Protein 3TTN (pdb70)

Foldseek 3Di:
DFEEEEAPLQFFPCLQVVLCVVPVDHYDYHYDQDLVVVCVLQVVLPNQHFYYKHWLQSLLVCVVVVFFDWDPCVLQPLLVLFDPVVVVVSCLRVPVVGFKFFAFWAWKFKKFFVVVLCVQPNPDDPFACCCQQPCVVCRQLVQAEEEQDLLLLLVLLLSVVHHSQDLDLVSSVVSLVSLLSRLVSHRYYDRQVVLCCLLVRSHGMYTHTQLSQVLSQVSNVVVVPPTHMDTYQHPSGTAIITMIHGTPPHDCNSVVSSSVSSCSDLLSSLSSCVRRLADTRRPSNLVVPCVRSVDCRRVNDPVRVVSHDYHHNHDPSSVVSSVVSSVVRD/DEEEEAPLQFFPCLQVVLCVVPVDHYDYHYDQDLVVVVVPQCDDGFYYKHWLLSLLVCVVVQFFDWDPCVLQPLLVQFAPVVVVVSCLSPPVVGFKFFAFWAWKFKKFWVVVLCVQPNPDDPFACCCQQPCVVCSQLVQAEEEADLLLLLFLLLSVVHHSQDLDLVSSVVSLVRCVSRVVSHPYYDRQPVLCCLLVRSHGMYGHTQLSSVLSQVSNVVVVPPTHMDGYQHPSATAIITMIGGTPPHPCNSVVSSSSSSSSDLLSSLSSCVRRLTDTRGPSVLVVPCVRSVDCRRVNDPVRVVSHDYHHNHDPSSVVSSVVSSVVD

Structure (mmCIF, N/CA/C/O backbone):
data_3TTN
#
_entry.id   3TTN
#
_cell.length_a   44.329
_cell.length_b   44.367
_cell.length_c   81.553
_cell.angle_alpha   91.50
_cell.angle_beta   95.24
_cell.angle_gamma   95.23
#
_symmetry.space_group_name_H-M   'P 1'
#
loop_
_entity.id
_entity.type
_entity.pdbx_description
1 polymer 'Polyamine transport protein'
2 non-polymer SPERMIDINE
3 water water
#
loop_
_atom_site.group_PDB
_atom_site.id
_atom_site.type_symbol
_atom_site.label_atom_id
_atom_site.label_alt_id
_atom_site.label_comp_id
_atom_site.label_asym_id
_atom_site.label_entity_id
_atom_site.label_seq_id
_atom_site.pdbx_PDB_ins_code
_atom_site.Cartn_x
_atom_site.Cartn_y
_atom_site.Cartn_z
_atom_site.occupancy
_atom_site.B_iso_or_equiv
_atom_site.auth_seq_id
_atom_site.auth_comp_id
_atom_site.auth_asym_id
_atom_site.auth_atom_id
_atom_site.pdbx_PDB_model_num
ATOM 1 N N . SER A 1 6 ? 44.914 39.274 44.546 1.00 21.62 28 SER A N 1
ATOM 2 C CA . SER A 1 6 ? 44.138 38.056 44.140 1.00 22.16 28 SER A CA 1
ATOM 3 C C . SER A 1 6 ? 42.626 38.267 44.204 1.00 21.29 28 SER A C 1
ATOM 4 O O . SER A 1 6 ? 42.135 39.128 44.948 1.00 21.55 28 SER A O 1
ATOM 7 N N . LEU A 1 7 ? 41.894 37.460 43.446 1.00 20.31 29 LEU A N 1
ATOM 8 C CA . LEU A 1 7 ? 40.444 37.628 43.318 1.00 19.58 29 LEU A CA 1
ATOM 9 C C . LEU A 1 7 ? 39.757 36.276 43.190 1.00 19.21 29 LEU A C 1
ATOM 10 O O . LEU A 1 7 ? 40.114 35.470 42.318 1.00 19.80 29 LEU A O 1
ATOM 15 N N . HIS A 1 8 ? 38.774 36.020 44.056 1.00 18.93 30 HIS A N 1
ATOM 16 C CA . HIS A 1 8 ? 38.074 34.737 44.058 1.00 18.48 30 HIS A CA 1
ATOM 17 C C . HIS A 1 8 ? 36.695 34.881 43.416 1.00 17.52 30 HIS A C 1
ATOM 18 O O . HIS A 1 8 ? 35.878 35.693 43.853 1.00 16.65 30 HIS A O 1
ATOM 25 N N . ILE A 1 9 ? 36.432 34.086 42.384 1.00 16.37 31 ILE A N 1
ATOM 26 C CA . ILE A 1 9 ? 35.161 34.193 41.654 1.00 15.21 31 ILE A CA 1
ATOM 27 C C . ILE A 1 9 ? 34.440 32.863 41.676 1.00 14.69 31 ILE A C 1
ATOM 28 O O . ILE A 1 9 ? 35.059 31.811 41.531 1.00 14.31 31 ILE A O 1
ATOM 33 N N . TYR A 1 10 ? 33.130 32.913 41.883 1.00 13.52 32 TYR A N 1
ATOM 34 C CA . TYR A 1 10 ? 32.304 31.729 41.804 1.00 13.24 32 TYR A CA 1
ATOM 35 C C . TYR A 1 10 ? 31.284 31.976 40.709 1.00 12.74 32 TYR A C 1
ATOM 36 O O . TYR A 1 10 ? 30.368 32.785 40.884 1.00 12.08 32 TYR A O 1
ATOM 45 N N . ASN A 1 11 ? 31.466 31.303 39.573 1.00 11.99 33 ASN A N 1
ATOM 46 C CA . ASN A 1 11 ? 30.613 31.511 38.399 1.00 11.54 33 ASN A CA 1
ATOM 47 C C . ASN A 1 11 ? 30.000 30.199 37.892 1.00 11.93 33 ASN A C 1
ATOM 48 O O . ASN A 1 11 ? 30.379 29.098 38.324 1.00 11.37 33 ASN A O 1
ATOM 53 N N . TRP A 1 12 ? 29.047 30.310 36.974 1.00 11.74 34 TRP A N 1
ATOM 54 C CA . TRP A 1 12 ? 28.492 29.122 36.339 1.00 12.15 34 TRP A CA 1
ATOM 55 C C . TRP A 1 12 ? 29.550 28.410 35.491 1.00 12.11 34 TRP A C 1
ATOM 56 O O . TRP A 1 12 ? 30.497 29.029 35.007 1.00 10.83 34 TRP A O 1
ATOM 67 N N . THR A 1 13 ? 29.371 27.104 35.311 1.00 12.49 35 THR A N 1
ATOM 68 C CA . THR A 1 13 ? 30.170 26.337 34.365 1.00 12.83 35 THR A CA 1
ATOM 69 C C . THR A 1 13 ? 29.967 26.867 32.941 1.00 13.26 35 THR A C 1
ATOM 70 O O . THR A 1 13 ? 28.870 27.327 32.591 1.00 12.75 35 THR A O 1
ATOM 74 N N . ASP A 1 14 ? 31.013 26.759 32.122 1.00 13.65 36 ASP A N 1
ATOM 75 C CA . ASP A 1 14 ? 30.948 27.091 30.695 1.00 13.77 36 ASP A CA 1
ATOM 76 C C . ASP A 1 14 ? 30.356 28.480 30.456 1.00 13.64 36 ASP A C 1
ATOM 77 O O . ASP A 1 14 ? 29.421 28.630 29.677 1.00 12.81 36 ASP A O 1
ATOM 82 N N . TYR A 1 15 ? 30.902 29.495 31.116 1.00 13.42 37 TYR A N 1
ATOM 83 C CA . TYR A 1 15 ? 30.264 30.803 31.106 1.00 13.39 37 TYR A CA 1
ATOM 84 C C . TYR A 1 15 ? 31.285 31.902 30.997 1.00 13.61 37 TYR A C 1
ATOM 85 O O . TYR A 1 15 ? 31.065 33.008 31.500 1.00 13.00 37 TYR A O 1
ATOM 94 N N . ILE A 1 16 ? 32.402 31.595 30.342 1.00 13.84 38 ILE A N 1
ATOM 95 C CA . ILE A 1 16 ? 33.473 32.558 30.152 1.00 14.02 38 ILE A CA 1
ATOM 96 C C . ILE A 1 16 ? 34.296 32.121 28.959 1.00 15.06 38 ILE A C 1
ATOM 97 O O . ILE A 1 16 ? 34.293 30.942 28.608 1.00 14.63 38 ILE A O 1
ATOM 102 N N . ALA A 1 17 ? 34.970 33.069 28.307 1.00 15.92 39 ALA A N 1
ATOM 103 C CA . ALA A 1 17 ? 35.873 32.738 27.196 1.00 16.66 39 ALA A CA 1
ATOM 104 C C . ALA A 1 17 ? 37.211 32.256 27.736 1.00 17.27 39 ALA A C 1
ATOM 105 O O . ALA A 1 17 ? 37.630 32.694 28.805 1.00 17.25 39 ALA A O 1
ATOM 107 N N . PRO A 1 18 ? 37.892 31.366 26.985 1.00 18.01 40 PRO A N 1
ATOM 108 C CA . PRO A 1 18 ? 39.129 30.691 27.409 1.00 18.40 40 PRO A CA 1
ATOM 109 C C . PRO A 1 18 ? 40.279 31.625 27.776 1.00 18.63 40 PRO A C 1
ATOM 110 O O . PRO A 1 18 ? 41.171 31.227 28.519 1.00 18.91 40 PRO A O 1
ATOM 114 N N . THR A 1 19 ? 40.278 32.838 27.240 1.00 18.50 41 THR A N 1
ATOM 115 C CA . THR A 1 19 ? 41.365 33.779 27.500 1.00 18.33 41 THR A CA 1
ATOM 116 C C . THR A 1 19 ? 40.900 35.039 28.233 1.00 17.56 41 THR A C 1
ATOM 117 O O . THR A 1 19 ? 41.692 35.946 28.475 1.00 17.02 41 THR A O 1
ATOM 121 N N . THR A 1 20 ? 39.614 35.110 28.574 1.00 17.44 42 THR A N 1
ATOM 122 C CA . THR A 1 20 ? 39.104 36.286 29.279 1.00 17.18 42 THR A CA 1
ATOM 123 C C . THR A 1 20 ? 39.897 36.505 30.565 1.00 17.65 42 THR A C 1
ATOM 124 O O . THR A 1 20 ? 40.326 37.630 30.865 1.00 17.80 42 THR A O 1
ATOM 128 N N . LEU A 1 21 ? 40.101 35.433 31.330 1.00 17.26 43 LEU A N 1
ATOM 129 C CA . LEU A 1 21 ? 40.830 35.552 32.592 1.00 18.11 43 LEU A CA 1
ATOM 130 C C . LEU A 1 21 ? 42.302 35.915 32.366 1.00 18.57 43 LEU A C 1
ATOM 131 O O . LEU A 1 21 ? 42.832 36.802 33.028 1.00 18.52 43 LEU A O 1
ATOM 136 N N . LYS A 1 22 ? 42.945 35.246 31.409 1.00 19.43 44 LYS A N 1
ATOM 137 C CA . LYS A 1 22 ? 44.351 35.516 31.092 1.00 19.76 44 LYS A CA 1
ATOM 138 C C . LYS A 1 22 ? 44.540 36.971 30.670 1.00 20.09 44 LYS A C 1
ATOM 139 O O . LYS A 1 22 ? 45.485 37.635 31.106 1.00 20.23 44 LYS A O 1
ATOM 145 N N . ASP A 1 23 ? 43.639 37.463 29.818 1.00 20.75 45 ASP A N 1
ATOM 146 C CA . ASP A 1 23 ? 43.681 38.861 29.353 1.00 21.20 45 ASP A CA 1
ATOM 147 C C . ASP A 1 23 ? 43.486 39.854 30.497 1.00 20.78 45 ASP A C 1
ATOM 148 O O . ASP A 1 23 ? 44.190 40.857 30.576 1.00 21.19 45 ASP A O 1
ATOM 153 N N . PHE A 1 24 ? 42.522 39.595 31.373 1.00 20.46 46 PHE A N 1
ATOM 154 C CA . PHE A 1 24 ? 42.321 40.451 32.537 1.00 20.40 46 PHE A CA 1
ATOM 155 C C . PHE A 1 24 ? 43.563 40.495 33.434 1.00 21.20 46 PHE A C 1
ATOM 156 O O . PHE A 1 24 ? 44.073 41.568 33.757 1.00 20.91 46 PHE A O 1
ATOM 164 N N . THR A 1 25 ? 44.043 39.326 33.838 1.00 22.14 47 THR A N 1
ATOM 165 C CA . THR A 1 25 ? 45.212 39.247 34.720 1.00 23.59 47 THR A CA 1
ATOM 166 C C . THR A 1 25 ? 46.431 39.930 34.119 1.00 24.29 47 THR A C 1
ATOM 167 O O . THR A 1 25 ? 47.165 40.638 34.808 1.00 24.96 47 THR A O 1
ATOM 171 N N . LYS A 1 26 ? 46.649 39.714 32.828 1.00 25.33 48 LYS A N 1
ATOM 172 C CA . LYS A 1 26 ? 47.767 40.344 32.150 1.00 26.17 48 LYS A CA 1
ATOM 173 C C . LYS A 1 26 ? 47.639 41.869 32.147 1.00 26.09 48 LYS A C 1
ATOM 174 O O . LYS A 1 26 ? 48.622 42.584 32.268 1.00 26.08 48 LYS A O 1
ATOM 180 N N . GLU A 1 27 ? 46.420 42.372 32.021 1.00 25.99 49 GLU A N 1
ATOM 181 C CA . GLU A 1 27 ? 46.218 43.815 31.964 1.00 25.95 49 GLU A CA 1
ATOM 182 C C . GLU A 1 27 ? 46.206 44.460 33.352 1.00 25.21 49 GLU A C 1
ATOM 183 O O . GLU A 1 27 ? 46.603 45.613 33.508 1.00 25.20 49 GLU A O 1
ATOM 189 N N . SER A 1 28 ? 45.761 43.710 34.356 1.00 23.89 50 SER A N 1
ATOM 190 C CA . SER A 1 28 ? 45.554 44.263 35.687 1.00 23.11 50 SER A CA 1
ATOM 191 C C . SER A 1 28 ? 46.605 43.826 36.709 1.00 22.62 50 SER A C 1
ATOM 192 O O . SER A 1 28 ? 46.786 44.486 37.727 1.00 22.29 50 SER A O 1
ATOM 195 N N . GLY A 1 29 ? 47.259 42.694 36.456 1.00 22.07 51 GLY A N 1
ATOM 196 C CA . GLY A 1 29 ? 48.157 42.100 37.445 1.00 21.50 51 GLY A CA 1
ATOM 197 C C . GLY A 1 29 ? 47.415 41.473 38.625 1.00 21.29 51 GLY A C 1
ATOM 198 O O . GLY A 1 29 ? 48.011 41.167 39.664 1.00 21.08 51 GLY A O 1
ATOM 199 N N . ILE A 1 30 ? 46.109 41.275 38.467 1.00 20.38 52 ILE A N 1
ATOM 200 C CA . ILE A 1 30 ? 45.313 40.625 39.496 1.00 19.88 52 ILE A CA 1
ATOM 201 C C . ILE A 1 30 ? 45.111 39.154 39.144 1.00 19.66 52 ILE A C 1
ATOM 202 O O . ILE A 1 30 ? 44.594 38.824 38.078 1.00 19.48 52 ILE A O 1
ATOM 207 N N . ASP A 1 31 ? 45.543 38.268 40.028 1.00 19.13 53 ASP A N 1
ATOM 208 C CA . ASP A 1 31 ? 45.361 36.848 39.785 1.00 19.47 53 ASP A CA 1
ATOM 209 C C . ASP A 1 31 ? 43.959 36.405 40.180 1.00 19.04 53 ASP A C 1
ATOM 210 O O . ASP A 1 31 ? 43.322 37.018 41.034 1.00 18.90 53 ASP A O 1
ATOM 215 N N . VAL A 1 32 ? 43.468 35.360 39.528 1.00 19.19 54 VAL A N 1
ATOM 216 C CA . VAL A 1 32 ? 42.114 34.910 39.761 1.00 19.20 54 VAL A CA 1
ATOM 217 C C . VAL A 1 32 ? 42.065 33.455 40.196 1.00 19.16 54 VAL A C 1
ATOM 218 O O . VAL A 1 32 ? 42.729 32.586 39.619 1.00 19.79 54 VAL A O 1
ATOM 222 N N . SER A 1 33 ? 41.291 33.208 41.242 1.00 18.96 55 SER A N 1
ATOM 223 C CA . SER A 1 33 ? 40.897 31.870 41.619 1.00 18.42 55 SER A CA 1
ATOM 224 C C . SER A 1 33 ? 39.470 31.753 41.097 1.00 17.79 55 SER A C 1
ATOM 225 O O . SER A 1 33 ? 38.590 32.495 41.517 1.00 18.06 55 SER A O 1
ATOM 228 N N . TYR A 1 34 ? 39.252 30.845 40.157 1.00 16.63 56 TYR A N 1
ATOM 229 C CA . TYR A 1 34 ? 37.982 30.763 39.462 1.00 16.27 56 TYR A CA 1
ATOM 230 C C . TYR A 1 34 ? 37.379 29.403 39.737 1.00 16.01 56 TYR A C 1
ATOM 231 O O . TYR A 1 34 ? 37.919 28.388 39.308 1.00 15.98 56 TYR A O 1
ATOM 240 N N . ASP A 1 35 ? 36.280 29.380 40.484 1.00 16.03 57 ASP A N 1
ATOM 241 C CA . ASP A 1 35 ? 35.554 28.143 40.741 1.00 15.90 57 ASP A CA 1
ATOM 242 C C . ASP A 1 35 ? 34.192 28.207 40.053 1.00 15.28 57 ASP A C 1
ATOM 243 O O . ASP A 1 35 ? 33.633 29.292 39.873 1.00 15.44 57 ASP A O 1
ATOM 248 N N . VAL A 1 36 ? 33.648 27.054 39.687 1.00 14.10 58 VAL A N 1
ATOM 249 C CA . VAL A 1 36 ? 32.368 27.027 38.988 1.00 13.98 58 VAL A CA 1
ATOM 250 C C . VAL A 1 36 ? 31.318 26.182 39.712 1.00 13.77 58 VAL A C 1
ATOM 251 O O . VAL A 1 36 ? 31.668 25.292 40.498 1.00 13.35 58 VAL A O 1
ATOM 255 N N . PHE A 1 37 ? 30.043 26.500 39.458 1.00 13.29 59 PHE A N 1
ATOM 256 C CA . PHE A 1 37 ? 28.881 25.735 39.937 1.00 13.10 59 PHE A CA 1
ATOM 257 C C . PHE A 1 37 ? 27.924 25.595 38.748 1.00 13.25 59 PHE A C 1
ATOM 258 O O . PHE A 1 37 ? 28.043 26.338 37.777 1.00 13.33 59 PHE A O 1
ATOM 266 N N . ASP A 1 38 ? 26.967 24.676 38.803 1.00 13.31 60 ASP A N 1
ATOM 267 C CA . ASP A 1 38 ? 26.073 24.498 37.649 1.00 14.27 60 ASP A CA 1
ATOM 268 C C . ASP A 1 38 ? 24.601 24.750 37.967 1.00 13.80 60 ASP A C 1
ATOM 269 O O . ASP A 1 38 ? 23.740 24.583 37.107 1.00 13.86 60 ASP A O 1
ATOM 274 N N . SER A 1 39 ? 24.314 25.152 39.198 1.00 13.20 61 SER A N 1
ATOM 275 C CA . SER A 1 39 ? 22.946 25.508 39.555 1.00 13.03 61 SER A CA 1
ATOM 276 C C . SER A 1 39 ? 22.895 26.623 40.586 1.00 12.48 61 SER A C 1
ATOM 277 O O . SER A 1 39 ? 23.755 26.721 41.473 1.00 12.51 61 SER A O 1
ATOM 280 N N . ASN A 1 40 ? 21.875 27.460 40.477 1.00 12.54 62 ASN A N 1
ATOM 281 C CA . ASN A 1 40 ? 21.602 28.479 41.500 1.00 12.68 62 ASN A CA 1
ATOM 282 C C . ASN A 1 40 ? 21.531 27.893 42.919 1.00 13.01 62 ASN A C 1
ATOM 283 O O . ASN A 1 40 ? 21.952 28.521 43.887 1.00 12.70 62 ASN A O 1
ATOM 288 N N . GLU A 1 41 ? 20.974 26.694 43.039 1.00 14.37 63 GLU A N 1
ATOM 289 C CA . GLU A 1 41 ? 20.821 26.048 44.347 1.00 14.74 63 GLU A CA 1
ATOM 290 C C . GLU A 1 41 ? 22.169 25.810 45.001 1.00 15.18 63 GLU A C 1
ATOM 291 O O . GLU A 1 41 ? 22.309 25.913 46.214 1.00 15.97 63 GLU A O 1
ATOM 297 N N . THR A 1 42 ? 23.164 25.488 44.190 1.00 16.10 64 THR A N 1
ATOM 298 C CA . THR A 1 42 ? 24.529 25.281 44.674 1.00 16.54 64 THR A CA 1
ATOM 299 C C . THR A 1 42 ? 25.158 26.568 45.210 1.00 16.72 64 THR A C 1
ATOM 300 O O . THR A 1 42 ? 25.763 26.583 46.291 1.00 16.19 64 THR A O 1
ATOM 304 N N . LEU A 1 43 ? 25.037 27.653 44.447 1.00 16.49 65 LEU A N 1
ATOM 305 C CA . LEU A 1 43 ? 25.496 28.954 44.915 1.00 16.52 65 LEU A CA 1
ATOM 306 C C . LEU A 1 43 ? 24.773 29.365 46.192 1.00 17.32 65 LEU A C 1
ATOM 307 O O . LEU A 1 43 ? 25.410 29.774 47.168 1.00 17.04 65 LEU A O 1
ATOM 312 N N . GLU A 1 44 ? 23.444 29.254 46.183 1.00 18.17 66 GLU A N 1
ATOM 313 C CA . GLU A 1 44 ? 22.632 29.636 47.340 1.00 19.79 66 GLU A CA 1
ATOM 314 C C . GLU A 1 44 ? 23.097 28.865 48.583 1.00 20.24 66 GLU A C 1
ATOM 315 O O . GLU A 1 44 ? 23.161 29.422 49.679 1.00 19.60 66 GLU A O 1
ATOM 321 N N . GLY A 1 45 ? 23.425 27.589 48.388 1.00 21.24 67 GLY A N 1
ATOM 322 C CA . GLY A 1 45 ? 23.992 26.753 49.441 1.00 22.42 67 GLY A CA 1
ATOM 323 C C . GLY A 1 45 ? 25.251 27.369 50.012 1.00 23.53 67 GLY A C 1
ATOM 324 O O . GLY A 1 45 ? 25.435 27.415 51.229 1.00 23.67 67 GLY A O 1
ATOM 325 N N . LYS A 1 46 ? 26.117 27.873 49.141 1.00 24.64 68 LYS A N 1
ATOM 326 C CA . LYS A 1 46 ? 27.381 28.433 49.607 1.00 25.93 68 LYS A CA 1
ATOM 327 C C . LYS A 1 46 ? 27.234 29.812 50.249 1.00 26.36 68 LYS A C 1
ATOM 328 O O . LYS A 1 46 ? 28.089 30.212 51.022 1.00 26.16 68 LYS A O 1
ATOM 334 N N . LEU A 1 47 ? 26.156 30.528 49.936 1.00 27.20 69 LEU A N 1
ATOM 335 C CA . LEU A 1 47 ? 25.932 31.872 50.475 1.00 28.32 69 LEU A CA 1
ATOM 336 C C . LEU A 1 47 ? 25.180 31.861 51.793 1.00 29.37 69 LEU A C 1
ATOM 337 O O . LEU A 1 47 ? 25.375 32.734 52.628 1.00 29.47 69 LEU A O 1
ATOM 342 N N . VAL A 1 48 ? 24.298 30.884 51.961 1.00 30.85 70 VAL A N 1
ATOM 343 C CA . VAL A 1 48 ? 23.467 30.801 53.153 1.00 32.42 70 VAL A CA 1
ATOM 344 C C . VAL A 1 48 ? 24.305 30.916 54.428 1.00 33.35 70 VAL A C 1
ATOM 345 O O . VAL A 1 48 ? 23.852 31.488 55.420 1.00 33.60 70 VAL A O 1
ATOM 349 N N . SER A 1 49 ? 25.523 30.378 54.398 1.00 34.73 71 SER A N 1
ATOM 350 C CA . SER A 1 49 ? 26.435 30.447 55.550 1.00 35.91 71 SER A CA 1
ATOM 351 C C . SER A 1 49 ? 26.865 31.877 55.870 1.00 36.37 71 SER A C 1
ATOM 352 O O . SER A 1 49 ? 27.076 32.234 57.034 1.00 36.83 71 SER A O 1
ATOM 355 N N . GLY A 1 50 ? 27.015 32.688 54.830 1.00 36.76 72 GLY A N 1
ATOM 356 C CA . GLY A 1 50 ? 27.478 34.065 54.988 1.00 36.88 72 GLY A CA 1
ATOM 357 C C . GLY A 1 50 ? 28.991 34.170 55.089 1.00 36.99 72 GLY A C 1
ATOM 358 O O . GLY A 1 50 ? 29.524 35.228 55.437 1.00 37.08 72 GLY A O 1
ATOM 359 N N . HIS A 1 51 ? 29.683 33.070 54.794 1.00 36.74 73 HIS A N 1
ATOM 360 C CA . HIS A 1 51 ? 31.146 33.041 54.836 1.00 36.97 73 HIS A CA 1
ATOM 361 C C . HIS A 1 51 ? 31.732 32.419 53.569 1.00 36.01 73 HIS A C 1
ATOM 362 O O . HIS A 1 51 ? 32.913 32.068 53.518 1.00 36.21 73 HIS A O 1
ATOM 369 N N . SER A 1 52 ? 30.901 32.281 52.545 1.00 34.52 74 SER A N 1
ATOM 370 C CA . SER A 1 52 ? 31.387 31.793 51.263 1.00 33.33 74 SER A CA 1
ATOM 371 C C . SER A 1 52 ? 32.417 32.774 50.752 1.00 31.92 74 SER A C 1
ATOM 372 O O . SER A 1 52 ? 32.092 33.637 49.914 1.00 32.72 74 SER A O 1
ATOM 375 N N . GLY A 1 53 ? 33.640 32.644 51.253 1.00 29.60 75 GLY A N 1
ATOM 376 C CA . GLY A 1 53 ? 34.749 33.535 50.900 1.00 26.75 75 GLY A CA 1
ATOM 377 C C . GLY A 1 53 ? 34.989 33.806 49.422 1.00 24.83 75 GLY A C 1
ATOM 378 O O . GLY A 1 53 ? 36.090 33.587 48.920 1.00 24.65 75 GLY A O 1
ATOM 379 N N . TYR A 1 54 ? 33.971 34.287 48.713 1.00 22.21 76 TYR A N 1
ATOM 380 C CA . TYR A 1 54 ? 34.185 34.756 47.346 1.00 20.10 76 TYR A CA 1
ATOM 381 C C . TYR A 1 54 ? 34.058 36.269 47.258 1.00 18.84 76 TYR A C 1
ATOM 382 O O . TYR A 1 54 ? 33.369 36.879 48.064 1.00 17.98 76 TYR A O 1
ATOM 391 N N . ASP A 1 55 ? 34.720 36.856 46.260 1.00 17.40 77 ASP A N 1
ATOM 392 C CA . ASP A 1 55 ? 34.651 38.289 45.984 1.00 15.81 77 ASP A CA 1
ATOM 393 C C . ASP A 1 55 ? 33.613 38.606 44.918 1.00 15.20 77 ASP A C 1
ATOM 394 O O . ASP A 1 55 ? 33.104 39.724 44.839 1.00 14.82 77 ASP A O 1
ATOM 399 N N . ILE A 1 56 ? 33.356 37.627 44.059 1.00 14.12 78 ILE A N 1
ATOM 400 C CA . ILE A 1 56 ? 32.344 37.768 43.031 1.00 12.85 78 ILE A CA 1
ATOM 401 C C . ILE A 1 56 ? 31.561 36.484 42.918 1.00 12.06 78 ILE A C 1
ATOM 402 O O . ILE A 1 56 ? 32.135 35.398 42.845 1.00 12.25 78 ILE A O 1
ATOM 407 N N . VAL A 1 57 ? 30.242 36.603 42.906 1.00 11.30 79 VAL A N 1
ATOM 408 C CA . VAL A 1 57 ? 29.378 35.459 42.634 1.00 10.56 79 VAL A CA 1
ATOM 409 C C . VAL A 1 57 ? 28.346 35.927 41.617 1.00 10.28 79 VAL A C 1
ATOM 410 O O . VAL A 1 57 ? 28.118 37.138 41.464 1.00 8.92 79 VAL A O 1
ATOM 414 N N . VAL A 1 58 ? 27.726 34.966 40.939 1.00 9.92 80 VAL A N 1
ATOM 415 C CA . VAL A 1 58 ? 26.930 35.263 39.753 1.00 10.41 80 VAL A CA 1
ATOM 416 C C . VAL A 1 58 ? 25.560 34.572 39.728 1.00 10.51 80 VAL A C 1
ATOM 417 O O . VAL A 1 58 ? 25.287 33.736 38.864 1.00 10.69 80 VAL A O 1
ATOM 421 N N . PRO A 1 59 ? 24.668 34.970 40.639 1.00 11.27 81 PRO A N 1
ATOM 422 C CA . PRO A 1 59 ? 23.325 34.384 40.728 1.00 11.26 81 PRO A CA 1
ATOM 423 C C . PRO A 1 59 ? 22.399 34.888 39.613 1.00 11.60 81 PRO A C 1
ATOM 424 O O . PRO A 1 59 ? 22.672 35.924 38.986 1.00 11.48 81 PRO A O 1
ATOM 428 N N . SER A 1 60 ? 21.316 34.159 39.360 1.00 11.44 82 SER A N 1
ATOM 429 C CA . SER A 1 60 ? 20.307 34.615 38.414 1.00 11.03 82 SER A CA 1
ATOM 430 C C . SER A 1 60 ? 19.410 35.659 39.085 1.00 10.70 82 SER A C 1
ATOM 431 O O . SER A 1 60 ? 19.365 35.768 40.311 1.00 9.06 82 SER A O 1
ATOM 434 N N . ASN A 1 61 ? 18.670 36.396 38.267 1.00 10.55 83 ASN A N 1
ATOM 435 C CA . ASN A 1 61 ? 17.824 37.487 38.755 1.00 10.49 83 ASN A CA 1
ATOM 436 C C . ASN A 1 61 ? 16.924 37.138 39.952 1.00 10.72 83 ASN A C 1
ATOM 437 O O . ASN A 1 61 ? 16.866 37.892 40.922 1.00 10.89 83 ASN A O 1
ATOM 442 N N . ASN A 1 62 ? 16.241 36.001 39.898 1.00 10.25 84 ASN A N 1
ATOM 443 C CA . ASN A 1 62 ? 15.310 35.643 40.958 1.00 10.90 84 ASN A CA 1
ATOM 444 C C . ASN A 1 62 ? 16.027 35.289 42.266 1.00 11.31 84 ASN A C 1
ATOM 445 O O . ASN A 1 62 ? 15.586 35.691 43.330 1.00 10.73 84 ASN A O 1
ATOM 450 N N . PHE A 1 63 ? 17.133 34.551 42.173 1.00 12.00 85 PHE A N 1
ATOM 451 C CA . PHE A 1 63 ? 17.913 34.195 43.359 1.00 11.62 85 PHE A CA 1
ATOM 452 C C . PHE A 1 63 ? 18.586 35.412 43.941 1.00 12.13 85 PHE A C 1
ATOM 453 O O . PHE A 1 63 ? 18.619 35.593 45.160 1.00 11.89 85 PHE A O 1
ATOM 461 N N . LEU A 1 64 ? 19.103 36.264 43.065 1.00 12.23 86 LEU A N 1
ATOM 462 C CA . LEU A 1 64 ? 19.705 37.530 43.491 1.00 12.29 86 LEU A CA 1
ATOM 463 C C . LEU A 1 64 ? 18.749 38.324 44.404 1.00 12.22 86 LEU A C 1
ATOM 464 O O . LEU A 1 64 ? 19.153 38.831 45.466 1.00 11.96 86 LEU A O 1
ATOM 469 N N . GLY A 1 65 ? 17.490 38.436 43.983 1.00 12.44 87 GLY A N 1
ATOM 470 C CA . GLY A 1 65 ? 16.453 39.101 44.793 1.00 12.22 87 GLY A CA 1
ATOM 471 C C . GLY A 1 65 ? 16.351 38.581 46.220 1.00 12.43 87 GLY A C 1
ATOM 472 O O . GLY A 1 65 ? 16.266 39.375 47.165 1.00 11.45 87 GLY A O 1
ATOM 473 N N . LYS A 1 66 ? 16.343 37.253 46.383 1.00 12.48 88 LYS A N 1
ATOM 474 C CA . LYS A 1 66 ? 16.247 36.628 47.717 1.00 13.30 88 LYS A CA 1
ATOM 475 C C . LYS A 1 66 ? 17.516 36.890 48.520 1.00 13.29 88 LYS A C 1
ATOM 476 O O . LYS A 1 66 ? 17.474 37.103 49.740 1.00 13.95 88 LYS A O 1
ATOM 482 N N . GLN A 1 67 ? 18.654 36.831 47.840 1.00 13.00 89 GLN A N 1
ATOM 483 C CA . GLN A 1 67 ? 19.944 37.047 48.488 1.00 13.05 89 GLN A CA 1
ATOM 484 C C . GLN A 1 67 ? 20.127 38.508 48.918 1.00 13.23 89 GLN A C 1
ATOM 485 O O . GLN A 1 67 ? 20.757 38.805 49.933 1.00 13.40 89 GLN A O 1
ATOM 491 N N . ILE A 1 68 ? 19.572 39.425 48.145 1.00 13.79 90 ILE A N 1
ATOM 492 C CA . ILE A 1 68 ? 19.598 40.823 48.548 1.00 14.25 90 ILE A CA 1
ATOM 493 C C . ILE A 1 68 ? 18.752 41.005 49.818 1.00 14.85 90 ILE A C 1
ATOM 494 O O . ILE A 1 68 ? 19.155 41.718 50.738 1.00 15.47 90 ILE A O 1
ATOM 499 N N . GLN A 1 69 ? 17.594 40.349 49.867 1.00 15.17 91 GLN A N 1
ATOM 500 C CA . GLN A 1 69 ? 16.706 40.441 51.028 1.00 15.95 91 GLN A CA 1
ATOM 501 C C . GLN A 1 69 ? 17.392 39.870 52.265 1.00 16.00 91 GLN A C 1
ATOM 502 O O . GLN A 1 69 ? 17.127 40.304 53.391 1.00 15.58 91 GLN A O 1
ATOM 508 N N . ALA A 1 70 ? 18.281 38.903 52.033 1.00 16.70 92 ALA A N 1
ATOM 509 C CA . ALA A 1 70 ? 19.022 38.224 53.095 1.00 16.98 92 ALA A CA 1
AT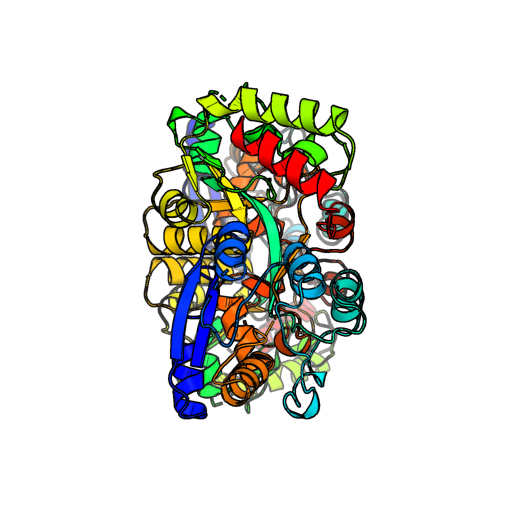OM 510 C C . ALA A 1 70 ? 20.278 38.972 53.514 1.00 16.76 92 ALA A C 1
ATOM 511 O O . ALA A 1 70 ? 20.985 38.529 54.420 1.00 17.12 92 ALA A O 1
ATOM 513 N N . GLY A 1 71 ? 20.556 40.095 52.851 1.00 16.87 93 GLY A N 1
ATOM 514 C CA . GLY A 1 71 ? 21.780 40.876 53.068 1.00 16.65 93 GLY A CA 1
ATOM 515 C C . GLY A 1 71 ? 23.092 40.210 52.663 1.00 16.83 93 GLY A C 1
ATOM 516 O O . GLY A 1 71 ? 24.124 40.451 53.283 1.00 16.56 93 GLY A O 1
ATOM 517 N N . ALA A 1 72 ? 23.065 39.393 51.608 1.00 16.27 94 ALA A N 1
ATOM 518 C CA . ALA A 1 72 ? 24.259 38.637 51.183 1.00 15.64 94 ALA A CA 1
ATOM 519 C C . ALA A 1 72 ? 25.372 39.493 50.599 1.00 15.36 94 ALA A C 1
ATOM 520 O O . ALA A 1 72 ? 26.533 39.083 50.572 1.00 15.01 94 ALA A O 1
ATOM 522 N N . PHE A 1 73 ? 25.028 40.682 50.121 1.00 14.99 95 PHE A N 1
ATOM 523 C CA . PHE A 1 73 ? 25.966 41.440 49.328 1.00 15.42 95 PHE A CA 1
ATOM 524 C C . PHE A 1 73 ? 26.182 42.848 49.858 1.00 15.52 95 PHE A C 1
ATOM 525 O O . PHE A 1 73 ? 25.306 43.419 50.501 1.00 16.03 95 PHE A O 1
ATOM 533 N N . GLN A 1 74 ? 27.341 43.410 49.560 1.00 15.90 96 GLN A N 1
ATOM 534 C CA . GLN A 1 74 ? 27.606 44.813 49.852 1.00 16.70 96 GLN A CA 1
ATOM 535 C C . GLN A 1 74 ? 27.178 45.709 48.683 1.00 16.70 96 GLN A C 1
ATOM 536 O O . GLN A 1 74 ? 27.237 45.306 47.519 1.00 16.33 96 GLN A O 1
ATOM 542 N N . LYS A 1 75 ? 26.704 46.910 48.998 1.00 17.22 97 LYS A N 1
ATOM 543 C CA . LYS A 1 75 ? 26.261 47.852 47.967 1.00 17.69 97 LYS A CA 1
ATOM 544 C C . LYS A 1 75 ? 27.408 48.227 47.041 1.00 17.47 97 LYS A C 1
ATOM 545 O O . LYS A 1 75 ? 28.554 48.354 47.483 1.00 17.14 97 LYS A O 1
ATOM 551 N N . LEU A 1 76 ? 27.102 48.403 45.758 1.00 17.10 98 LEU A N 1
ATOM 552 C CA . LEU A 1 76 ? 28.110 48.749 44.766 1.00 17.38 98 LEU A CA 1
ATOM 553 C C . LEU A 1 76 ? 28.583 50.201 44.896 1.00 18.34 98 LEU A C 1
ATOM 554 O O . LEU A 1 76 ? 27.768 51.123 44.985 1.00 17.58 98 LEU A O 1
ATOM 559 N N . ASP A 1 77 ? 29.900 50.401 44.922 1.00 19.11 99 ASP A N 1
ATOM 560 C CA . ASP A 1 77 ? 30.466 51.751 44.816 1.00 20.00 99 ASP A CA 1
ATOM 561 C C . ASP A 1 77 ? 30.644 52.049 43.335 1.00 19.85 99 ASP A C 1
ATOM 562 O O . ASP A 1 77 ? 31.673 51.712 42.759 1.00 20.12 99 ASP A O 1
ATOM 567 N N . LYS A 1 78 ? 29.640 52.653 42.707 1.00 19.86 100 LYS A N 1
ATOM 568 C CA . LYS A 1 78 ? 29.666 52.808 41.255 1.00 20.65 100 LYS A CA 1
ATOM 569 C C . LYS A 1 78 ? 30.793 53.726 40.756 1.00 20.84 100 LYS A C 1
ATOM 570 O O . LYS A 1 78 ? 31.116 53.739 39.569 1.00 21.26 100 LYS A O 1
ATOM 576 N N . SER A 1 79 ? 31.408 54.490 41.655 1.00 21.10 101 SER A N 1
ATOM 577 C CA . SER A 1 79 ? 32.540 55.331 41.255 1.00 21.19 101 SER A CA 1
ATOM 578 C C . SER A 1 79 ? 33.709 54.434 40.826 1.00 20.98 101 SER A C 1
ATOM 579 O O . SER A 1 79 ? 34.569 54.835 40.043 1.00 20.94 101 SER A O 1
ATOM 582 N N . LYS A 1 80 ? 33.716 53.204 41.325 1.00 20.38 102 LYS A N 1
ATOM 583 C CA . LYS A 1 80 ? 34.730 52.233 40.953 1.00 20.21 102 LYS A CA 1
ATOM 584 C C . LYS A 1 80 ? 34.290 51.373 39.759 1.00 20.01 102 LYS A C 1
ATOM 585 O O . LYS A 1 80 ? 34.923 50.367 39.440 1.00 19.63 102 LYS A O 1
ATOM 591 N N . LEU A 1 81 ? 33.207 51.789 39.107 1.00 19.18 103 LEU A N 1
ATOM 592 C CA . LEU A 1 81 ? 32.770 51.194 37.849 1.00 18.71 103 LEU A CA 1
ATOM 593 C C . LEU A 1 81 ? 32.518 52.281 36.791 1.00 18.57 103 LEU A C 1
ATOM 594 O O . LEU A 1 81 ? 31.371 52.549 36.426 1.00 18.63 103 LEU A O 1
ATOM 599 N N . PRO A 1 82 ? 33.596 52.916 36.300 1.00 18.57 104 PRO A N 1
ATOM 600 C CA . PRO A 1 82 ? 33.485 53.928 35.247 1.00 18.80 104 PRO A CA 1
ATOM 601 C C . PRO A 1 82 ? 32.673 53.416 34.049 1.00 18.36 104 PRO A C 1
ATOM 602 O O . PRO A 1 82 ? 31.977 54.190 33.397 1.00 18.37 104 PRO A O 1
ATOM 606 N N . ASN A 1 83 ? 32.771 52.122 33.762 1.00 17.79 105 ASN A N 1
ATOM 607 C CA . ASN A 1 83 ? 32.096 51.551 32.584 1.00 17.69 105 ASN A CA 1
ATOM 608 C C . ASN A 1 83 ? 30.585 51.290 32.769 1.00 17.28 105 ASN A C 1
ATOM 609 O O . ASN A 1 83 ? 29.904 50.842 31.849 1.00 17.37 105 ASN A O 1
ATOM 614 N N . TRP A 1 84 ? 30.059 51.575 33.949 1.00 17.26 106 TRP A N 1
ATOM 615 C CA . TRP A 1 84 ? 28.631 51.360 34.219 1.00 17.01 106 TRP A CA 1
ATOM 616 C C . TRP A 1 84 ? 27.756 51.993 33.135 1.00 17.25 106 TRP A C 1
ATOM 617 O O . TRP A 1 84 ? 26.706 51.460 32.753 1.00 16.86 106 TRP A O 1
ATOM 628 N N . LYS A 1 85 ? 28.206 53.123 32.609 1.00 17.27 107 LYS A N 1
ATOM 629 C CA . LYS A 1 85 ? 27.427 53.806 31.589 1.00 17.34 107 LYS A CA 1
ATOM 630 C C . LYS A 1 85 ? 27.390 53.030 30.250 1.00 16.12 107 LYS A C 1
ATOM 631 O O . LYS A 1 85 ? 26.726 53.443 29.305 1.00 16.28 107 LYS A O 1
ATOM 637 N N . ASN A 1 86 ? 28.077 51.891 30.175 1.00 15.18 108 ASN A N 1
ATOM 638 C CA . ASN A 1 86 ? 28.024 51.067 28.965 1.00 13.98 108 ASN A CA 1
ATOM 639 C C . ASN A 1 86 ? 26.781 50.163 28.937 1.00 13.42 108 ASN A C 1
ATOM 640 O O . ASN A 1 86 ? 26.456 49.573 27.902 1.00 12.69 108 ASN A O 1
ATOM 645 N N . LEU A 1 87 ? 26.105 50.052 30.075 1.00 12.43 109 LEU A N 1
ATOM 646 C CA . LEU A 1 87 ? 24.982 49.119 30.230 1.00 12.50 109 LEU A CA 1
ATOM 647 C C . LEU A 1 87 ? 23.705 49.619 29.554 1.00 12.75 109 LEU A C 1
ATOM 648 O O . LEU A 1 87 ? 23.443 50.821 29.490 1.00 12.02 109 LEU A O 1
ATOM 653 N N . ASP A 1 88 ? 22.920 48.685 29.033 1.00 12.51 110 ASP A N 1
ATOM 654 C CA . ASP A 1 88 ? 21.613 49.026 28.482 1.00 13.29 110 ASP A CA 1
ATOM 655 C C . ASP A 1 88 ? 20.664 49.497 29.589 1.00 12.49 110 ASP A C 1
ATOM 656 O O . ASP A 1 88 ? 20.325 48.717 30.466 1.00 12.34 110 ASP A O 1
ATOM 661 N N . PRO A 1 89 ? 20.194 50.760 29.538 1.00 12.26 111 PRO A N 1
ATOM 662 C CA . PRO A 1 89 ? 19.295 51.253 30.603 1.00 11.73 111 PRO A CA 1
ATOM 663 C C . PRO A 1 89 ? 17.962 50.510 30.676 1.00 11.77 111 PRO A C 1
ATOM 664 O O . PRO A 1 89 ? 17.418 50.278 31.767 1.00 10.73 111 PRO A O 1
ATOM 668 N N . ALA A 1 90 ? 17.412 50.160 29.523 1.00 11.74 112 ALA A N 1
ATOM 669 C CA . ALA A 1 90 ? 16.130 49.466 29.504 1.00 12.75 112 ALA A CA 1
ATOM 670 C C . ALA A 1 90 ? 16.234 48.108 30.237 1.00 13.33 112 ALA A C 1
ATOM 671 O O . ALA A 1 90 ? 15.332 47.721 31.002 1.00 13.83 112 ALA A O 1
ATOM 673 N N . LEU A 1 91 ? 17.337 47.397 30.018 1.00 13.45 113 LEU A N 1
ATOM 674 C CA . LEU A 1 91 ? 17.574 46.120 30.701 1.00 13.71 113 LEU A CA 1
ATOM 675 C C . LEU A 1 91 ? 17.766 46.329 32.208 1.00 13.89 113 LEU A C 1
ATOM 676 O O . LEU A 1 91 ? 17.191 45.594 33.031 1.00 13.75 113 LEU A O 1
ATOM 681 N N . LEU A 1 92 ? 18.563 47.335 32.582 1.00 13.57 114 LEU A N 1
ATOM 682 C CA . LEU A 1 92 ? 18.743 47.639 34.007 1.00 13.31 114 LEU A CA 1
ATOM 683 C C . LEU A 1 92 ? 17.390 47.861 34.665 1.00 13.15 114 LEU A C 1
ATOM 684 O O . LEU A 1 92 ? 17.131 47.349 35.756 1.00 13.63 114 LEU A O 1
ATOM 689 N N . LYS A 1 93 ? 16.524 48.624 34.012 1.00 13.06 115 LYS A N 1
ATOM 690 C CA . LYS A 1 93 ? 15.157 48.840 34.516 1.00 12.99 115 LYS A CA 1
ATOM 691 C C . LYS A 1 93 ? 14.367 47.548 34.727 1.00 13.21 115 LYS A C 1
ATOM 692 O O . LYS A 1 93 ? 13.650 47.413 35.704 1.00 13.23 115 LYS A O 1
ATOM 698 N N . GLN A 1 94 ? 14.491 46.607 33.808 1.00 14.22 116 GLN A N 1
ATOM 699 C CA . GLN A 1 94 ? 13.820 45.304 33.954 1.00 15.67 116 GLN A CA 1
ATOM 700 C C . GLN A 1 94 ? 14.313 44.548 35.180 1.00 15.08 116 GLN A C 1
ATOM 701 O O . GLN A 1 94 ? 13.541 43.859 35.848 1.00 14.69 116 GLN A O 1
ATOM 707 N N . LEU A 1 95 ? 15.589 44.705 35.503 1.00 15.46 117 LEU A N 1
ATOM 708 C CA . LEU A 1 95 ? 16.135 43.999 36.665 1.00 15.89 117 LEU A CA 1
ATOM 709 C C . LEU A 1 95 ? 15.849 44.696 37.989 1.00 16.56 117 LEU A C 1
ATOM 710 O O . LEU A 1 95 ? 16.127 44.149 39.063 1.00 16.49 117 LEU A O 1
ATOM 715 N N . GLU A 1 96 ? 15.297 45.903 37.944 1.00 17.17 118 GLU A N 1
ATOM 716 C CA . GLU A 1 96 ? 15.073 46.619 39.201 1.00 18.36 118 GLU A CA 1
ATOM 717 C C . GLU A 1 96 ? 14.031 45.948 40.076 1.00 18.36 118 GLU A C 1
ATOM 718 O O . GLU A 1 96 ? 13.989 46.174 41.276 1.00 18.55 118 GLU A O 1
ATOM 724 N N . VAL A 1 97 ? 13.213 45.100 39.466 1.00 18.69 119 VAL A N 1
ATOM 725 C CA . VAL A 1 97 ? 12.281 44.245 40.199 1.00 19.54 119 VAL A CA 1
ATOM 726 C C . VAL A 1 97 ? 12.999 43.404 41.256 1.00 19.23 119 VAL A C 1
ATOM 727 O O . VAL A 1 97 ? 12.439 43.093 42.313 1.00 19.87 119 VAL A O 1
ATOM 731 N N . SER A 1 98 ? 14.249 43.056 40.976 1.00 18.42 120 SER A N 1
ATOM 732 C CA . SER A 1 98 ? 15.028 42.208 41.864 1.00 18.61 120 SER A CA 1
ATOM 733 C C . SER A 1 98 ? 16.059 43.004 42.662 1.00 18.10 120 SER A C 1
ATOM 734 O O . SER A 1 98 ? 16.480 42.588 43.734 1.00 18.21 120 SER A O 1
ATOM 737 N N . ASP A 1 99 ? 16.442 44.160 42.138 1.00 17.64 121 ASP A N 1
ATOM 738 C CA . ASP A 1 99 ? 17.483 44.988 42.729 1.00 17.34 121 ASP A CA 1
ATOM 739 C C . ASP A 1 99 ? 17.094 46.461 42.520 1.00 17.08 121 ASP A C 1
ATOM 740 O O . ASP A 1 99 ? 17.561 47.107 41.580 1.00 16.99 121 ASP A O 1
ATOM 745 N N . PRO A 1 100 ? 16.201 46.983 43.376 1.00 16.88 122 PRO A N 1
ATOM 746 C CA . PRO A 1 100 ? 15.714 48.353 43.199 1.00 16.74 122 PRO A CA 1
ATOM 747 C C . PRO A 1 100 ? 16.881 49.340 43.115 1.00 16.26 122 PRO A C 1
ATOM 748 O O . PRO A 1 100 ? 17.766 49.314 43.966 1.00 15.61 122 PRO A O 1
ATOM 752 N N . GLY A 1 101 ? 16.884 50.196 42.094 1.00 15.95 123 GLY A N 1
ATOM 753 C CA . GLY A 1 101 ? 17.985 51.140 41.893 1.00 15.54 123 GLY A CA 1
ATOM 754 C C . GLY A 1 101 ? 19.283 50.460 41.479 1.00 15.34 123 GLY A C 1
ATOM 755 O O . GLY A 1 101 ? 20.353 51.089 41.470 1.00 15.10 123 GLY A O 1
ATOM 756 N N . ASN A 1 102 ? 19.194 49.176 41.127 1.00 14.38 124 ASN A N 1
ATOM 757 C CA . ASN A 1 102 ? 20.370 48.412 40.737 1.00 14.35 124 ASN A CA 1
ATOM 758 C C . ASN A 1 102 ? 21.547 48.675 41.655 1.00 14.18 124 ASN A C 1
ATOM 759 O O . ASN A 1 102 ? 22.650 48.957 41.192 1.00 13.71 124 ASN A O 1
ATOM 764 N N . GLN A 1 103 ? 21.312 48.571 42.960 1.00 13.87 125 GLN A N 1
ATOM 765 C CA . GLN A 1 103 ? 22.343 48.898 43.936 1.00 13.94 125 GLN A CA 1
ATOM 766 C C . GLN A 1 103 ? 23.354 47.795 44.245 1.00 13.56 125 GLN A C 1
ATOM 767 O O . GLN A 1 103 ? 24.415 48.072 44.834 1.00 13.12 125 GLN A O 1
ATOM 773 N N . TYR A 1 104 ? 23.044 46.556 43.864 1.00 13.32 126 TYR A N 1
ATOM 774 C CA . TYR A 1 104 ? 23.854 45.428 44.310 1.00 13.41 126 TYR A CA 1
ATOM 775 C C . TYR A 1 104 ? 24.496 44.577 43.226 1.00 13.28 126 TYR A C 1
ATOM 776 O O . TYR A 1 104 ? 25.469 43.875 43.498 1.00 13.16 126 TYR A O 1
ATOM 785 N N . ALA A 1 105 ? 23.990 44.628 42.000 1.00 12.78 127 ALA A N 1
ATOM 786 C CA . ALA A 1 105 ? 24.423 43.634 41.026 1.00 11.99 127 ALA A CA 1
ATOM 787 C C . ALA A 1 105 ? 24.583 44.198 39.619 1.00 11.99 127 ALA A C 1
ATOM 788 O O . ALA A 1 105 ? 23.909 45.155 39.246 1.00 12.17 127 ALA A O 1
ATOM 790 N N . VAL A 1 106 ? 25.481 43.599 38.844 1.00 11.50 128 VAL A N 1
ATOM 791 C CA . VAL A 1 106 ? 25.794 44.073 37.493 1.00 11.47 128 VAL A CA 1
ATOM 792 C C . VAL A 1 106 ? 25.463 42.977 36.476 1.00 11.39 128 VAL A C 1
ATOM 793 O O . VAL A 1 106 ? 26.000 41.867 36.567 1.00 11.42 128 VAL A O 1
ATOM 797 N N . PRO A 1 107 ? 24.592 43.285 35.501 1.00 11.59 129 PRO A N 1
ATOM 798 C CA . PRO A 1 107 ? 24.261 42.322 34.468 1.00 11.52 129 PRO A CA 1
ATOM 799 C C . PRO A 1 107 ? 25.500 41.742 33.815 1.00 11.49 129 PRO A C 1
ATOM 800 O O . PRO A 1 107 ? 26.491 42.461 33.605 1.00 10.98 129 PRO A O 1
ATOM 804 N N . TYR A 1 108 ? 25.442 40.455 33.494 1.00 10.50 130 TYR A N 1
ATOM 805 C CA . TYR A 1 108 ? 26.576 39.773 32.905 1.00 10.90 130 TYR A CA 1
ATOM 806 C C . TYR A 1 108 ? 26.154 39.139 31.585 1.00 10.65 130 TYR A C 1
ATOM 807 O O . TYR A 1 108 ? 26.523 39.624 30.508 1.00 11.44 130 TYR A O 1
ATOM 816 N N . LEU A 1 109 ? 25.398 38.051 31.666 1.00 9.98 131 LEU A N 1
ATOM 817 C CA . LEU A 1 109 ? 24.855 37.408 30.472 1.00 9.11 131 LEU A CA 1
ATOM 818 C C . LEU A 1 109 ? 23.388 37.066 30.723 1.00 9.21 131 LEU A C 1
ATOM 819 O O . LEU A 1 109 ? 22.934 37.021 31.873 1.00 8.67 131 LEU A O 1
ATOM 824 N N . TRP A 1 110 ? 22.646 36.845 29.645 1.00 8.35 132 TRP A N 1
ATOM 825 C CA . TRP A 1 110 ? 21.243 36.491 29.745 1.00 8.05 132 TRP A CA 1
ATOM 826 C C . TRP A 1 110 ? 20.831 35.586 28.587 1.00 7.49 132 TRP A C 1
ATOM 827 O O . TRP A 1 110 ? 21.531 35.502 27.568 1.00 8.18 132 TRP A O 1
ATOM 838 N N . GLY A 1 111 ? 19.710 34.905 28.747 1.00 6.74 133 GLY A N 1
ATOM 839 C CA . GLY A 1 111 ? 19.307 33.908 27.785 1.00 7.12 133 GLY A CA 1
ATOM 840 C C . GLY A 1 111 ? 18.040 33.218 28.166 1.00 7.02 133 GLY A C 1
ATOM 841 O O . GLY A 1 111 ? 17.256 33.750 28.938 1.00 7.04 133 GLY A O 1
ATOM 842 N N . THR A 1 112 ? 17.836 32.022 27.610 1.00 7.23 134 THR A N 1
ATOM 843 C CA . THR A 1 112 ? 16.597 31.281 27.810 1.00 6.58 134 THR A CA 1
ATOM 844 C C . THR A 1 112 ? 16.853 29.830 28.190 1.00 7.25 134 THR A C 1
ATOM 845 O O . THR A 1 112 ? 17.991 29.380 28.212 1.00 6.21 134 THR A O 1
ATOM 849 N N . ASN A 1 113 ? 15.793 29.111 28.539 1.00 7.96 135 ASN A N 1
ATOM 850 C CA . ASN A 1 113 ? 15.889 27.653 28.566 1.00 8.93 135 ASN A CA 1
ATOM 851 C C . ASN A 1 113 ? 14.988 27.084 27.476 1.00 9.03 135 ASN A C 1
ATOM 852 O O . 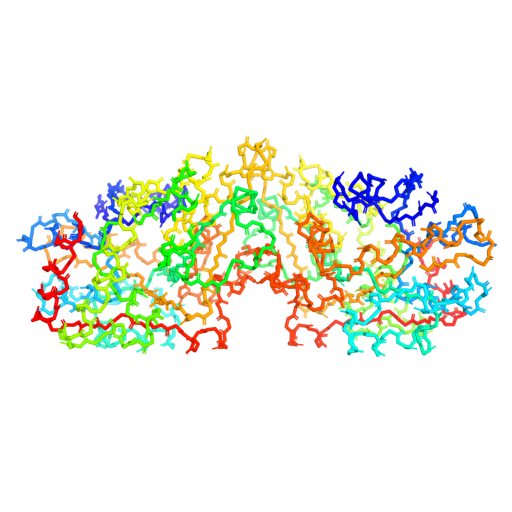ASN A 1 113 ? 14.153 27.789 26.924 1.00 9.00 135 ASN A O 1
ATOM 857 N N . GLY A 1 114 ? 15.169 25.816 27.142 1.00 8.92 136 GLY A N 1
ATOM 858 C CA . GLY A 1 114 ? 14.540 25.286 25.957 1.00 8.87 136 GLY A CA 1
ATOM 859 C C . GLY A 1 114 ? 14.944 23.840 25.845 1.00 9.06 136 GLY A C 1
ATOM 860 O O . GLY A 1 114 ? 15.336 23.231 26.841 1.00 9.14 136 GLY A O 1
ATOM 861 N N . ILE A 1 115 ? 14.868 23.302 24.633 1.00 9.00 137 ILE A N 1
ATOM 862 C CA . ILE A 1 115 ? 15.200 21.911 24.385 1.00 9.08 137 ILE A CA 1
ATOM 863 C C . ILE A 1 115 ? 16.428 21.849 23.495 1.00 8.92 137 ILE A C 1
ATOM 864 O O . ILE A 1 115 ? 16.463 22.489 22.446 1.00 9.24 137 ILE A O 1
ATOM 869 N N . GLY A 1 116 ? 17.453 21.109 23.916 1.00 8.60 138 GLY A N 1
ATOM 870 C CA . GLY A 1 116 ? 18.602 20.830 23.032 1.00 8.92 138 GLY A CA 1
ATOM 871 C C . GLY A 1 116 ? 18.499 19.382 22.571 1.00 9.34 138 GLY A C 1
ATOM 872 O O . GLY A 1 116 ? 18.179 18.510 23.364 1.00 8.70 138 GLY A O 1
ATOM 873 N N . TYR A 1 117 ? 18.723 19.119 21.284 1.00 10.12 139 TYR A N 1
ATOM 874 C CA . TYR A 1 117 ? 18.468 17.787 20.773 1.00 10.41 139 TYR A CA 1
ATOM 875 C C . TYR A 1 117 ? 19.324 17.411 19.584 1.00 10.93 139 TYR A C 1
ATOM 876 O O . TYR A 1 117 ? 19.774 18.265 18.818 1.00 10.68 139 TYR A O 1
ATOM 885 N N . ASN A 1 118 ? 19.555 16.108 19.467 1.00 11.70 140 ASN A N 1
ATOM 886 C CA . ASN A 1 118 ? 20.295 15.524 18.364 1.00 12.16 140 ASN A CA 1
ATOM 887 C C . ASN A 1 118 ? 19.310 15.243 17.229 1.00 12.87 140 ASN A C 1
ATOM 888 O O . ASN A 1 118 ? 18.462 14.349 17.331 1.00 13.03 140 ASN A O 1
ATOM 893 N N . VAL A 1 119 ? 19.398 16.053 16.175 1.00 13.36 141 VAL A N 1
ATOM 894 C CA . VAL A 1 119 ? 18.464 16.011 15.054 1.00 13.79 141 VAL A CA 1
ATOM 895 C C . VAL A 1 119 ? 18.271 14.593 14.513 1.00 14.25 141 VAL A C 1
ATOM 896 O O . VAL A 1 119 ? 17.143 14.094 14.427 1.00 13.73 141 VAL A O 1
ATOM 900 N N . ALA A 1 120 ? 19.374 13.955 14.142 1.00 14.70 142 ALA A N 1
ATOM 901 C CA . ALA A 1 120 ? 19.299 12.630 13.530 1.00 15.98 142 ALA A CA 1
ATOM 902 C C . ALA A 1 120 ? 18.643 11.642 14.481 1.00 16.46 142 ALA A C 1
ATOM 903 O O . ALA A 1 120 ? 17.743 10.899 14.093 1.00 16.97 142 ALA A O 1
ATOM 905 N N . LYS A 1 121 ? 19.078 11.635 15.735 1.00 17.21 143 LYS A N 1
ATOM 906 C CA . LYS A 1 121 ? 18.573 10.637 16.678 1.00 18.05 143 LYS A CA 1
ATOM 907 C C . LYS A 1 121 ? 17.097 10.847 16.995 1.00 18.49 143 LYS A C 1
ATOM 908 O O . LYS A 1 121 ? 16.333 9.884 17.110 1.00 18.00 143 LYS A O 1
ATOM 914 N N . VAL A 1 122 ? 16.672 12.102 17.114 1.00 18.79 144 VAL A N 1
ATOM 915 C CA . VAL A 1 122 ? 15.261 12.351 17.393 1.00 19.02 144 VAL A CA 1
ATOM 916 C C . VAL A 1 122 ? 14.390 11.995 16.187 1.00 19.87 144 VAL A C 1
ATOM 917 O O . VAL A 1 122 ? 13.261 11.529 16.342 1.00 19.23 144 VAL A O 1
ATOM 921 N N . LYS A 1 123 ? 14.916 12.204 14.986 1.00 20.78 145 LYS A N 1
ATOM 922 C CA . LYS A 1 123 ? 14.157 11.879 13.787 1.00 22.20 145 LYS A CA 1
ATOM 923 C C . LYS A 1 123 ? 13.988 10.362 13.699 1.00 22.95 145 LYS A C 1
ATOM 924 O O . LYS A 1 123 ? 12.956 9.859 13.257 1.00 23.48 145 LYS A O 1
ATOM 930 N N . GLU A 1 124 ? 15.008 9.643 14.143 1.00 23.57 146 GLU A N 1
ATOM 931 C CA . GLU A 1 124 ? 14.999 8.192 14.109 1.00 24.38 146 GLU A CA 1
ATOM 932 C C . GLU A 1 124 ? 13.942 7.607 15.036 1.00 24.47 146 GLU A C 1
ATOM 933 O O . GLU A 1 124 ? 13.322 6.600 14.708 1.00 24.32 146 GLU A O 1
ATOM 939 N N . VAL A 1 125 ? 13.735 8.229 16.194 1.00 24.67 147 VAL A N 1
ATOM 940 C CA . VAL A 1 125 ? 12.772 7.705 17.159 1.00 25.10 147 VAL A CA 1
ATOM 941 C C . VAL A 1 125 ? 11.390 8.329 17.020 1.00 25.08 147 VAL A C 1
ATOM 942 O O . VAL A 1 125 ? 10.395 7.705 17.377 1.00 24.89 147 VAL A O 1
ATOM 946 N N . LEU A 1 126 ? 11.334 9.556 16.509 1.00 24.84 148 LEU A N 1
ATOM 947 C CA . LEU A 1 126 ? 10.080 10.290 16.430 1.00 25.05 148 LEU A CA 1
ATOM 948 C C . LEU A 1 126 ? 9.602 10.581 15.007 1.00 24.82 148 LEU A C 1
ATOM 949 O O . LEU A 1 126 ? 8.501 11.097 14.827 1.00 24.68 148 LEU A O 1
ATOM 954 N N . GLY A 1 127 ? 10.422 10.270 14.008 1.00 24.67 149 GLY A N 1
ATOM 955 C CA . GLY A 1 127 ? 10.076 10.558 12.610 1.00 25.07 149 GLY A CA 1
ATOM 956 C C . GLY A 1 127 ? 10.222 12.035 12.260 1.00 25.72 149 GLY A C 1
ATOM 957 O O . GLY A 1 127 ? 10.687 12.834 13.084 1.00 25.40 149 GLY A O 1
ATOM 958 N N . ASP A 1 128 ? 9.811 12.406 11.051 1.00 26.03 150 ASP A N 1
ATOM 959 C CA . ASP A 1 128 ? 10.013 13.772 10.560 1.00 26.67 150 ASP A CA 1
ATOM 960 C C . ASP A 1 128 ? 8.986 14.781 11.081 1.00 26.35 150 ASP A C 1
ATOM 961 O O . ASP A 1 128 ? 8.376 15.517 10.306 1.00 26.17 150 ASP A O 1
ATOM 966 N N . GLN A 1 129 ? 8.812 14.835 12.397 1.00 25.93 151 GLN A N 1
ATOM 967 C CA . GLN A 1 129 ? 7.905 15.815 12.968 1.00 25.67 151 GLN A CA 1
ATOM 968 C C . GLN A 1 129 ? 8.650 17.032 13.516 1.00 24.62 151 GLN A C 1
ATOM 969 O O . GLN A 1 129 ? 9.820 16.947 13.889 1.00 24.65 151 GLN A O 1
ATOM 975 N N . PRO A 1 130 ? 7.970 18.179 13.557 1.00 23.44 152 PRO A N 1
ATOM 976 C CA . PRO A 1 130 ? 8.574 19.393 14.095 1.00 22.55 152 PRO A CA 1
ATOM 977 C C . PRO A 1 130 ? 8.936 19.214 15.574 1.00 21.51 152 PRO A C 1
ATOM 978 O O . PRO A 1 130 ? 8.106 18.750 16.350 1.00 20.67 152 PRO A O 1
ATOM 982 N N . ILE A 1 131 ? 10.167 19.553 15.954 1.00 20.51 153 ILE A N 1
ATOM 983 C CA . ILE A 1 131 ? 10.547 19.531 17.365 1.00 19.30 153 ILE A CA 1
ATOM 984 C C . ILE A 1 131 ? 10.370 20.938 17.923 1.00 18.81 153 ILE A C 1
ATOM 985 O O . ILE A 1 131 ? 11.321 21.722 17.947 1.00 17.64 153 ILE A O 1
ATOM 990 N N . ASP A 1 132 ? 9.151 21.253 18.365 1.00 18.26 154 ASP A N 1
ATOM 991 C CA . ASP A 1 132 ? 8.821 22.623 18.752 1.00 18.08 154 ASP A CA 1
ATOM 992 C C . ASP A 1 132 ? 7.860 22.770 19.934 1.00 17.13 154 ASP A C 1
ATOM 993 O O . ASP A 1 132 ? 7.200 23.800 20.059 1.00 16.45 154 ASP A O 1
ATOM 998 N N . SER A 1 133 ? 7.781 21.753 20.792 1.00 15.78 155 SER A N 1
ATOM 999 C CA . SER A 1 133 ? 6.892 21.796 21.947 1.00 15.15 155 SER A CA 1
ATOM 1000 C C . SER A 1 133 ? 7.539 21.169 23.168 1.00 14.42 155 SER A C 1
ATOM 1001 O O . SER A 1 133 ? 8.320 20.231 23.033 1.00 13.64 155 SER A O 1
ATOM 1004 N N . TRP A 1 134 ? 7.212 21.675 24.359 1.00 13.46 156 TRP A N 1
ATOM 1005 C CA . TRP A 1 134 ? 7.667 21.035 25.600 1.00 13.28 156 TRP A CA 1
ATOM 1006 C C . TRP A 1 134 ? 7.138 19.598 25.712 1.00 13.63 156 TRP A C 1
ATOM 1007 O O . TRP A 1 134 ? 7.593 18.820 26.549 1.00 12.83 156 TRP A O 1
ATOM 1018 N N . ALA A 1 135 ? 6.186 19.260 24.843 1.00 14.49 157 ALA A N 1
ATOM 1019 C CA . ALA A 1 135 ? 5.582 17.929 24.809 1.00 15.02 157 ALA A CA 1
ATOM 1020 C C . ALA A 1 135 ? 6.653 16.872 24.580 1.00 15.79 157 ALA A C 1
ATOM 1021 O O . ALA A 1 135 ? 6.511 15.719 25.009 1.00 16.21 157 ALA A O 1
ATOM 1023 N N . ILE A 1 136 ? 7.726 17.272 23.899 1.00 16.23 158 ILE A N 1
ATOM 1024 C CA . ILE A 1 136 ? 8.847 16.381 23.636 1.00 16.31 158 ILE A CA 1
ATOM 1025 C C . ILE A 1 136 ? 9.381 15.813 24.945 1.00 16.17 158 ILE A C 1
ATOM 1026 O O . ILE A 1 136 ? 9.760 14.644 25.009 1.00 16.33 158 ILE A O 1
ATOM 1031 N N . LEU A 1 137 ? 9.400 16.638 25.990 1.00 15.98 159 LEU A N 1
ATOM 1032 C CA . LEU A 1 137 ? 9.923 16.211 27.286 1.00 15.96 159 LEU A CA 1
ATOM 1033 C C . LEU A 1 137 ? 8.843 15.906 28.304 1.00 16.03 159 LEU A C 1
ATOM 1034 O O . LEU A 1 137 ? 9.115 15.221 29.283 1.00 15.66 159 LEU A O 1
ATOM 1039 N N . PHE A 1 138 ? 7.636 16.431 28.104 1.00 16.44 160 PHE A N 1
ATOM 1040 C CA . PHE A 1 138 ? 6.622 16.333 29.166 1.00 16.64 160 PHE A CA 1
ATOM 1041 C C . PHE A 1 138 ? 5.437 15.400 28.871 1.00 17.33 160 PHE A C 1
ATOM 1042 O O . PHE A 1 138 ? 4.528 15.287 29.699 1.00 17.25 160 PHE A O 1
ATOM 1050 N N . GLU A 1 139 ? 5.438 14.754 27.704 1.00 18.17 161 GLU A N 1
ATOM 1051 C CA . GLU A 1 139 ? 4.454 13.713 27.377 1.00 19.36 161 GLU A CA 1
ATOM 1052 C C . GLU A 1 139 ? 5.122 12.337 27.311 1.00 19.89 161 GLU A C 1
ATOM 1053 O O . GLU A 1 139 ? 6.088 12.154 26.576 1.00 19.86 161 GLU A O 1
ATOM 1059 N N . PRO A 1 140 ? 4.599 11.367 28.080 1.00 20.73 162 PRO A N 1
ATOM 1060 C CA . PRO A 1 140 ? 5.089 9.982 28.061 1.00 21.09 162 PRO A CA 1
ATOM 1061 C C . PRO A 1 140 ? 5.097 9.384 26.658 1.00 21.51 162 PRO A C 1
ATOM 1062 O O . PRO A 1 140 ? 5.913 8.516 26.378 1.00 21.86 162 PRO A O 1
ATOM 1066 N N . GLU A 1 141 ? 4.202 9.837 25.784 1.00 22.01 163 GLU A N 1
ATOM 1067 C CA . GLU A 1 141 ? 4.116 9.281 24.436 1.00 23.03 163 GLU A CA 1
ATOM 1068 C C . GLU A 1 141 ? 5.399 9.546 23.666 1.00 22.86 163 GLU A C 1
ATOM 1069 O O . GLU A 1 141 ? 5.831 8.737 22.842 1.00 23.00 163 GLU A O 1
ATOM 1075 N N . ASN A 1 142 ? 6.002 10.698 23.926 1.00 21.98 164 ASN A N 1
ATOM 1076 C CA . ASN A 1 142 ? 7.277 11.025 23.326 1.00 21.48 164 ASN A CA 1
ATOM 1077 C C . ASN A 1 142 ? 8.430 10.411 24.105 1.00 21.16 164 ASN A C 1
ATOM 1078 O O . ASN A 1 142 ? 9.332 9.810 23.530 1.00 21.17 164 ASN A O 1
ATOM 1091 N N . LYS A 1 144 ? 8.714 7.899 26.337 1.00 20.89 166 LYS A N 1
ATOM 1092 C CA . LYS A 1 144 ? 8.852 6.448 26.406 1.00 21.27 166 LYS A CA 1
ATOM 1093 C C . LYS A 1 144 ? 9.684 5.978 25.221 1.00 21.11 166 LYS A C 1
ATOM 1094 O O . LYS A 1 144 ? 10.340 4.945 25.285 1.00 21.23 166 LYS A O 1
ATOM 1100 N N . LYS A 1 145 ? 9.650 6.745 24.133 1.00 20.91 167 LYS A N 1
ATOM 1101 C CA . LYS A 1 145 ? 10.445 6.418 22.948 1.00 20.87 167 LYS A CA 1
ATOM 1102 C C . LYS A 1 145 ? 11.870 6.975 23.025 1.00 20.30 167 LYS A C 1
ATOM 1103 O O . LYS A 1 145 ? 12.819 6.333 22.566 1.00 20.09 167 LYS A O 1
ATOM 1109 N N . LEU A 1 146 ? 12.007 8.170 23.596 1.00 19.56 168 LEU A N 1
ATOM 1110 C CA . LEU A 1 146 ? 13.304 8.845 23.675 1.00 19.11 168 LEU A CA 1
ATOM 1111 C C . LEU A 1 146 ? 14.220 8.238 24.736 1.00 18.84 168 LEU A C 1
ATOM 1112 O O . LEU A 1 146 ? 15.450 8.351 24.641 1.00 17.68 168 LEU A O 1
ATOM 1117 N N . ALA A 1 147 ? 13.613 7.619 25.750 1.00 18.49 169 ALA A N 1
ATOM 1118 C CA . ALA A 1 147 ? 14.330 7.142 26.928 1.00 18.76 169 ALA A CA 1
ATOM 1119 C C . ALA A 1 147 ? 15.568 6.355 26.535 1.00 19.00 169 ALA A C 1
ATOM 1120 O O . ALA A 1 147 ? 16.655 6.556 27.075 1.00 18.84 169 ALA A O 1
ATOM 1122 N N . LYS A 1 148 ? 15.377 5.463 25.574 1.00 19.19 170 LYS A N 1
ATOM 1123 C CA . LYS A 1 148 ? 16.395 4.534 25.140 1.00 20.29 170 LYS A CA 1
ATOM 1124 C C . LYS A 1 148 ? 17.644 5.239 24.589 1.00 20.20 170 LYS A C 1
ATOM 1125 O O . LYS A 1 148 ? 18.751 4.695 24.641 1.00 20.16 170 LYS A O 1
ATOM 1131 N N . CYS A 1 149 ? 17.467 6.447 24.060 1.00 19.52 171 CYS A N 1
ATOM 1132 C CA . CYS A 1 149 ? 18.583 7.190 23.474 1.00 19.53 171 CYS A CA 1
ATOM 1133 C C . CYS A 1 149 ? 19.158 8.250 24.411 1.00 18.21 171 CYS A C 1
ATOM 1134 O O . CYS A 1 149 ? 20.110 8.958 24.063 1.00 17.82 171 CYS A O 1
ATOM 1137 N N . GLY A 1 150 ? 18.589 8.332 25.609 1.00 17.12 172 GLY A N 1
ATOM 1138 C CA . GLY A 1 150 ? 19.149 9.136 26.667 1.00 15.83 172 GLY A CA 1
ATOM 1139 C C . GLY A 1 150 ? 18.523 10.508 26.734 1.00 15.49 172 GLY A C 1
ATOM 1140 O O . GLY A 1 150 ? 18.462 11.217 25.725 1.00 14.89 172 GLY A O 1
ATOM 1141 N N . VAL A 1 151 ? 18.071 10.873 27.932 1.00 14.61 173 VAL A N 1
ATOM 1142 C CA . VAL A 1 151 ? 17.418 12.151 28.168 1.00 14.41 173 VAL A CA 1
ATOM 1143 C C . VAL A 1 151 ? 17.896 12.764 29.481 1.00 14.28 173 VAL A C 1
ATOM 1144 O O . VAL A 1 151 ? 17.931 12.091 30.513 1.00 14.29 173 VAL A O 1
ATOM 1148 N N . ALA A 1 152 ? 18.221 14.055 29.436 1.00 13.90 174 ALA A N 1
ATOM 1149 C CA . ALA A 1 152 ? 18.664 14.788 30.610 1.00 13.49 174 ALA A CA 1
ATOM 1150 C C . ALA A 1 152 ? 17.650 15.867 30.989 1.00 13.69 174 ALA A C 1
ATOM 1151 O O . ALA A 1 152 ? 17.112 16.568 30.118 1.00 13.46 174 ALA A O 1
ATOM 1153 N N . PHE A 1 153 ? 17.370 15.951 32.287 1.00 13.46 175 PHE A N 1
ATOM 1154 C CA . PHE A 1 153 ? 16.631 17.053 32.890 1.00 13.24 175 PHE A CA 1
ATOM 1155 C C . PHE A 1 153 ? 17.597 17.785 33.801 1.00 13.94 175 PHE A C 1
ATOM 1156 O O . PHE A 1 153 ? 18.605 17.216 34.215 1.00 14.53 175 PHE A O 1
ATOM 1172 N N . ASP A 1 155 ? 18.952 19.434 37.292 1.00 16.75 177 ASP A N 1
ATOM 1173 C CA . ASP A 1 155 ? 18.866 19.114 38.711 1.00 17.32 177 ASP A CA 1
ATOM 1174 C C . ASP A 1 155 ? 18.395 20.346 39.487 1.00 17.07 177 ASP A C 1
ATOM 1175 O O . ASP A 1 155 ? 19.156 20.900 40.281 1.00 17.02 177 ASP A O 1
ATOM 1180 N N . SER A 1 156 ? 17.154 20.782 39.258 1.00 16.13 178 SER A N 1
ATOM 1181 C CA . SER A 1 156 ? 16.676 22.046 39.845 1.00 15.63 178 SER A CA 1
ATOM 1182 C C . SER A 1 156 ? 15.156 22.134 39.798 1.00 15.13 178 SER A C 1
ATOM 1183 O O . SER A 1 156 ? 14.547 22.039 38.726 1.00 14.88 178 SER A O 1
ATOM 1186 N N . GLY A 1 157 ? 14.544 22.302 40.963 1.00 14.04 179 GLY A N 1
ATOM 1187 C CA . GLY A 1 157 ? 13.107 22.552 41.034 1.00 14.48 179 GLY A CA 1
ATOM 1188 C C . GLY A 1 157 ? 12.763 23.887 40.393 1.00 14.53 179 GLY A C 1
ATOM 1189 O O . GLY A 1 157 ? 11.729 24.028 39.755 1.00 15.41 179 GLY A O 1
ATOM 1190 N N . ASP A 1 158 ? 13.642 24.870 40.571 1.00 14.27 180 ASP A N 1
ATOM 1191 C CA . ASP A 1 158 ? 13.424 26.209 40.040 1.00 14.27 180 ASP A CA 1
ATOM 1192 C C . ASP A 1 158 ? 13.309 26.202 38.520 1.00 14.30 180 ASP A C 1
ATOM 1193 O O . ASP A 1 158 ? 12.637 27.050 37.936 1.00 14.27 180 ASP A O 1
ATOM 1198 N N . GLU A 1 159 ? 13.954 25.236 37.877 1.00 14.10 181 GLU A N 1
ATOM 1199 C CA . GLU A 1 159 ? 13.905 25.157 36.428 1.00 14.28 181 GLU A CA 1
ATOM 1200 C C . GLU A 1 159 ? 12.721 24.327 35.950 1.00 13.80 181 GLU A C 1
ATOM 1201 O O . GLU A 1 159 ? 11.947 24.753 35.088 1.00 13.49 181 GLU A O 1
ATOM 1215 N N . LEU A 1 161 ? 9.956 22.886 37.520 1.00 13.21 183 LEU A N 1
ATOM 1216 C CA . LEU A 1 161 ? 8.558 23.063 37.913 1.00 13.32 183 LEU A CA 1
ATOM 1217 C C . LEU A 1 161 ? 7.889 24.198 37.125 1.00 12.73 183 LEU A C 1
ATOM 1218 O O . LEU A 1 161 ? 6.851 23.997 36.511 1.00 13.15 183 LEU A O 1
ATOM 1223 N N . PRO A 1 162 ? 8.493 25.389 37.125 1.00 12.42 184 PRO A N 1
ATOM 1224 C CA . PRO A 1 162 ? 7.936 26.487 36.318 1.00 12.48 184 PRO A CA 1
ATOM 1225 C C . PRO A 1 162 ? 7.819 26.122 34.822 1.00 12.59 184 PRO A C 1
ATOM 1226 O O . PRO A 1 162 ? 6.847 26.511 34.151 1.00 12.97 184 PRO A O 1
ATOM 1230 N N . ALA A 1 163 ? 8.772 25.369 34.299 1.00 11.64 185 ALA A N 1
ATOM 1231 C CA . ALA A 1 163 ? 8.661 24.904 32.913 1.00 12.77 185 ALA A CA 1
ATOM 1232 C C . ALA A 1 163 ? 7.398 24.045 32.730 1.00 13.21 185 ALA A C 1
ATOM 1233 O O . ALA A 1 163 ? 6.614 24.250 31.788 1.00 13.22 185 ALA A O 1
ATOM 1235 N N . ALA A 1 164 ? 7.196 23.100 33.638 1.00 13.55 186 ALA A N 1
ATOM 1236 C CA . ALA A 1 164 ? 6.015 22.225 33.561 1.00 14.15 186 ALA A CA 1
ATOM 1237 C C . ALA A 1 164 ? 4.744 23.050 33.723 1.00 14.09 186 ALA A C 1
ATOM 1238 O O . ALA A 1 164 ? 3.795 22.918 32.943 1.00 15.24 186 ALA A O 1
ATOM 1240 N N . LEU A 1 165 ? 4.725 23.921 34.724 1.00 14.07 187 LEU A N 1
ATOM 1241 C CA . LEU A 1 165 ? 3.598 24.847 34.888 1.00 13.29 187 LEU A CA 1
ATOM 1242 C C . LEU A 1 165 ? 3.277 25.578 33.589 1.00 13.71 187 LEU A C 1
ATOM 1243 O O . LEU A 1 165 ? 2.137 25.538 33.103 1.00 13.41 187 LEU A O 1
ATOM 1248 N N . ASN A 1 166 ? 4.266 26.265 33.034 1.00 13.93 188 ASN A N 1
ATOM 1249 C CA . ASN A 1 166 ? 4.047 26.980 31.783 1.00 14.96 188 ASN A CA 1
ATOM 1250 C C . ASN A 1 166 ? 3.532 26.073 30.668 1.00 15.22 188 ASN A C 1
ATOM 1251 O O . ASN A 1 166 ? 2.637 26.454 29.930 1.00 15.47 188 ASN A O 1
ATOM 1256 N N . TYR A 1 167 ? 4.091 24.869 30.544 1.00 15.87 189 TYR A N 1
ATOM 1257 C CA . TYR A 1 167 ? 3.586 23.899 29.561 1.00 15.99 189 TYR A CA 1
ATOM 1258 C C . TYR A 1 167 ? 2.092 23.637 29.730 1.00 16.28 189 TYR A C 1
ATOM 1259 O O . TYR A 1 167 ? 1.353 23.517 28.756 1.00 16.05 189 TYR A O 1
ATOM 1268 N N . LEU A 1 168 ? 1.652 23.542 30.976 1.00 16.26 190 LEU A N 1
ATOM 1269 C CA . LEU A 1 168 ? 0.235 23.330 31.266 1.00 16.80 190 LEU A CA 1
ATOM 1270 C C . LEU A 1 168 ? -0.629 24.585 31.122 1.00 16.95 190 LEU A C 1
ATOM 1271 O O . LEU A 1 168 ? -1.814 24.542 31.420 1.00 17.05 190 LEU A O 1
ATOM 1276 N N . GLY A 1 169 ? -0.044 25.701 30.697 1.00 17.12 191 GLY A N 1
ATOM 1277 C CA . GLY A 1 169 ? -0.802 26.957 30.593 1.00 17.25 191 GLY A CA 1
ATOM 1278 C C . GLY A 1 169 ? -0.962 27.695 31.915 1.00 17.72 191 GLY A C 1
ATOM 1279 O O . GLY A 1 169 ? -1.695 28.681 32.004 1.00 17.86 191 GLY A O 1
ATOM 1280 N N . LEU A 1 170 ? -0.254 27.242 32.946 1.00 17.64 192 LEU A N 1
ATOM 1281 C CA . LEU A 1 170 ? -0.403 27.813 34.279 1.00 17.87 192 LEU A CA 1
ATOM 1282 C C . LEU A 1 170 ? 0.669 28.877 34.528 1.00 18.04 192 LEU A C 1
ATOM 1283 O O . LEU A 1 170 ? 1.663 28.928 33.805 1.00 17.80 192 LEU A O 1
ATOM 1288 N N . ASP A 1 171 ? 0.478 29.715 35.550 1.00 17.64 193 ASP A N 1
ATOM 1289 C CA . ASP A 1 171 ? 1.477 30.732 35.876 1.00 17.39 193 ASP A CA 1
ATOM 1290 C C . ASP A 1 171 ? 2.729 30.081 36.445 1.00 16.49 193 ASP A C 1
ATOM 1291 O O . ASP A 1 171 ? 2.683 29.437 37.490 1.00 16.34 193 ASP A O 1
ATOM 1296 N N . PRO A 1 172 ? 3.855 30.229 35.734 1.00 16.02 194 PRO A N 1
ATOM 1297 C CA . PRO A 1 172 ? 5.112 29.647 36.208 1.00 15.38 194 PRO A CA 1
ATOM 1298 C C . PRO A 1 172 ? 5.481 30.217 37.575 1.00 15.25 194 PRO A C 1
ATOM 1299 O O . PRO A 1 172 ? 6.122 29.550 38.377 1.00 14.17 194 PRO A O 1
ATOM 1303 N N . ASN A 1 173 ? 5.049 31.445 37.838 1.00 15.22 195 ASN A N 1
ATOM 1304 C CA . ASN A 1 173 ? 5.310 32.076 39.124 1.00 15.38 195 ASN A CA 1
ATOM 1305 C C . ASN A 1 173 ? 4.143 31.969 40.109 1.00 15.66 195 ASN A C 1
ATOM 1306 O O . ASN A 1 173 ? 4.026 32.768 41.028 1.00 15.52 195 ASN A O 1
ATOM 1311 N N . THR A 1 174 ? 3.297 30.968 39.916 1.00 16.03 196 THR A N 1
ATOM 1312 C CA . THR A 1 174 ? 2.102 30.804 40.723 1.00 17.12 196 THR A CA 1
ATOM 1313 C C . THR A 1 174 ? 2.465 30.545 42.185 1.00 17.94 196 THR A C 1
ATOM 1314 O O . THR A 1 174 ? 3.528 29.984 42.482 1.00 16.95 196 THR A O 1
ATOM 1318 N N . HIS A 1 175 ? 1.586 30.975 43.087 1.00 19.07 197 HIS A N 1
ATOM 1319 C CA . HIS A 1 175 ? 1.710 30.670 44.521 1.00 19.82 197 HIS A CA 1
ATOM 1320 C C . HIS A 1 175 ? 0.841 29.467 44.920 1.00 20.34 197 HIS A C 1
ATOM 1321 O O . HIS A 1 175 ? 0.872 29.013 46.075 1.00 20.24 197 HIS A O 1
ATOM 1328 N N . ASP A 1 176 ? 0.092 28.950 43.951 1.00 20.54 198 ASP A N 1
ATOM 1329 C CA . ASP A 1 176 ? -1.010 28.006 44.197 1.00 21.29 198 ASP A CA 1
ATOM 1330 C C . ASP A 1 176 ? -0.548 26.557 44.272 1.00 21.59 198 ASP A C 1
ATOM 1331 O O . ASP A 1 176 ? -0.064 26.018 43.290 1.00 21.58 198 ASP A O 1
ATOM 1336 N N . PRO A 1 177 ? -0.714 25.914 45.442 1.00 21.95 199 PRO A N 1
ATOM 1337 C CA . PRO A 1 177 ? -0.347 24.510 45.649 1.00 21.72 199 PRO A CA 1
ATOM 1338 C C . PRO A 1 177 ? -1.088 23.553 44.711 1.00 21.86 199 PRO A C 1
ATOM 1339 O O . PRO A 1 177 ? -0.547 22.496 44.357 1.00 21.34 199 PRO A O 1
ATOM 1343 N N . LYS A 1 178 ? -2.312 23.901 44.314 1.00 21.63 200 LYS A N 1
ATOM 1344 C CA . LYS A 1 178 ? -3.034 23.062 43.348 1.00 22.10 200 LYS A CA 1
ATOM 1345 C C . LYS A 1 178 ? -2.290 23.012 42.013 1.00 21.74 200 LYS A C 1
ATOM 1346 O O . LYS A 1 178 ? -2.247 21.981 41.341 1.00 21.14 200 LYS A O 1
ATOM 1352 N N . ASP A 1 179 ? -1.733 24.146 41.613 1.00 21.66 201 ASP A N 1
ATOM 1353 C CA . ASP A 1 179 ? -0.964 24.198 40.370 1.00 21.68 201 ASP A CA 1
ATOM 1354 C C . ASP A 1 179 ? 0.304 23.342 40.475 1.00 20.95 201 ASP A C 1
ATOM 1355 O O . ASP A 1 179 ? 0.658 22.630 39.533 1.00 20.73 201 ASP A O 1
ATOM 1360 N N . TYR A 1 180 ? 0.991 23.428 41.614 1.00 20.55 202 TYR A N 1
ATOM 1361 C CA . TYR A 1 180 ? 2.233 22.679 41.795 1.00 20.36 202 TYR A CA 1
ATOM 1362 C C . TYR A 1 180 ? 1.986 21.179 41.716 1.00 20.38 202 TYR A C 1
ATOM 1363 O O . TYR A 1 180 ? 2.797 20.435 41.164 1.00 20.38 202 TYR A O 1
ATOM 1372 N N . LYS A 1 181 ? 0.846 20.738 42.232 1.00 20.44 203 LYS A N 1
ATOM 1373 C CA . LYS A 1 181 ? 0.492 19.318 42.168 1.00 20.58 203 LYS A CA 1
ATOM 1374 C C . LYS A 1 181 ? 0.241 18.857 40.717 1.00 20.16 203 LYS A C 1
ATOM 1375 O O . LYS A 1 181 ? 0.555 17.724 40.348 1.00 19.52 203 LYS A O 1
ATOM 1381 N N . LYS A 1 182 ? -0.289 19.747 39.888 1.00 20.08 204 LYS A N 1
ATOM 1382 C CA . LYS A 1 182 ? -0.489 19.440 38.477 1.00 20.38 204 LYS A CA 1
ATOM 1383 C C . LYS A 1 182 ? 0.840 19.287 37.759 1.00 20.17 204 LYS A C 1
ATOM 1384 O O . LYS A 1 182 ? 1.066 18.314 37.020 1.00 19.33 204 LYS A O 1
ATOM 1390 N N . ALA A 1 183 ? 1.725 20.256 37.991 1.00 20.17 205 ALA A N 1
ATOM 1391 C CA . ALA A 1 183 ? 3.085 20.210 37.447 1.00 20.08 205 ALA A CA 1
ATOM 1392 C C . ALA A 1 183 ? 3.817 18.954 37.921 1.00 20.41 205 ALA A C 1
ATOM 1393 O O . ALA A 1 183 ? 4.469 18.280 37.123 1.00 19.67 205 ALA A O 1
ATOM 1395 N N . GLU A 1 184 ? 3.693 18.644 39.217 1.00 20.43 206 GLU A N 1
ATOM 1396 C CA . GLU A 1 184 ? 4.340 17.468 39.806 1.00 21.59 206 GLU A CA 1
ATOM 1397 C C . GLU A 1 184 ? 3.954 16.201 39.054 1.00 22.03 206 GLU A C 1
ATOM 1398 O O . GLU A 1 184 ? 4.801 15.351 38.768 1.00 22.33 206 GLU A O 1
ATOM 1404 N N . GLU A 1 185 ? 2.663 16.085 38.762 1.00 22.58 207 GLU A N 1
ATOM 1405 C CA . GLU A 1 185 ? 2.103 14.936 38.066 1.00 23.60 207 GLU A CA 1
ATOM 1406 C C . GLU A 1 185 ? 2.742 14.775 36.690 1.00 23.22 207 GLU A C 1
ATOM 1407 O O . GLU A 1 185 ? 3.189 13.678 36.316 1.00 22.98 207 GLU A O 1
ATOM 1413 N N . VAL A 1 186 ? 2.816 15.873 35.942 1.00 22.94 208 VAL A N 1
ATOM 1414 C CA . VAL A 1 186 ? 3.475 15.849 34.637 1.00 22.46 208 VAL A CA 1
ATOM 1415 C C . VAL A 1 186 ? 4.892 15.298 34.768 1.00 22.14 208 VAL A C 1
ATOM 1416 O O . VAL A 1 186 ? 5.296 14.375 34.044 1.00 21.63 208 VAL A O 1
ATOM 1420 N N . LEU A 1 187 ? 5.637 15.844 35.723 1.00 21.67 209 LEU A N 1
ATOM 1421 C CA . LEU A 1 187 ? 7.042 15.492 35.851 1.00 21.85 209 LEU A CA 1
ATOM 1422 C C . LEU A 1 187 ? 7.230 14.048 36.315 1.00 21.76 209 LEU A C 1
ATOM 1423 O O . LEU A 1 187 ? 8.078 13.331 35.793 1.00 21.64 209 LEU A O 1
ATOM 1428 N N . THR A 1 188 ? 6.421 13.624 37.276 1.00 21.70 210 THR A N 1
ATOM 1429 C CA . THR A 1 188 ? 6.535 12.279 37.820 1.00 22.27 210 THR A CA 1
ATOM 1430 C C . THR A 1 188 ? 6.251 11.234 36.741 1.00 22.06 210 THR A C 1
ATOM 1431 O O . THR A 1 188 ? 6.924 10.200 36.691 1.00 21.83 210 THR A O 1
ATOM 1435 N N . LYS A 1 189 ? 5.292 11.527 35.856 1.00 21.68 211 LYS A N 1
ATOM 1436 C CA . LYS A 1 189 ? 4.896 10.594 34.806 1.00 21.90 211 LYS A CA 1
ATOM 1437 C C . LYS A 1 189 ? 6.011 10.330 33.789 1.00 21.70 211 LYS A C 1
ATOM 1438 O O . LYS A 1 189 ? 6.039 9.281 33.158 1.00 21.84 211 LYS A O 1
ATOM 1444 N N . VAL A 1 190 ? 6.929 11.275 33.616 1.00 21.47 212 VAL A N 1
ATOM 1445 C CA . VAL A 1 190 ? 8.013 11.062 32.661 1.00 20.51 212 VAL A CA 1
ATOM 1446 C C . VAL A 1 190 ? 9.358 10.702 33.312 1.00 20.90 212 VAL A C 1
ATOM 1447 O O . VAL A 1 190 ? 10.319 10.347 32.618 1.00 20.22 212 VAL A O 1
ATOM 1451 N N . ARG A 1 191 ? 9.410 10.755 34.643 1.00 21.24 213 ARG A N 1
ATOM 1452 C CA . ARG A 1 191 ? 10.642 10.484 35.399 1.00 22.20 213 ARG A CA 1
ATOM 1453 C C . ARG A 1 191 ? 11.338 9.153 35.055 1.00 22.19 213 ARG A C 1
ATOM 1454 O O . ARG A 1 191 ? 12.576 9.078 34.997 1.00 22.41 213 ARG A O 1
ATOM 1462 N N . PRO A 1 192 ? 10.550 8.088 34.852 1.00 21.86 214 PRO A N 1
ATOM 1463 C CA . PRO A 1 192 ? 11.135 6.786 34.527 1.00 21.35 214 PRO A CA 1
ATOM 1464 C C . PRO A 1 192 ? 11.962 6.838 33.240 1.00 20.61 214 PRO A C 1
ATOM 1465 O O . PRO A 1 192 ? 12.796 5.965 33.002 1.00 20.25 214 PRO A O 1
ATOM 1469 N N . TYR A 1 193 ? 11.714 7.846 32.404 1.00 19.81 215 TYR A N 1
ATOM 1470 C CA . TYR A 1 193 ? 12.386 7.950 31.101 1.00 18.91 215 TYR A CA 1
ATOM 1471 C C . TYR A 1 193 ? 13.579 8.898 31.150 1.00 17.81 215 TYR A C 1
ATOM 1472 O O . TYR A 1 193 ? 14.428 8.902 30.249 1.00 17.66 215 TYR A O 1
ATOM 1481 N N . VAL A 1 194 ? 13.651 9.703 32.199 1.00 16.53 216 VAL A N 1
ATOM 1482 C CA . VAL A 1 194 ? 14.763 10.640 32.316 1.00 15.87 216 VAL A CA 1
ATOM 1483 C C . VAL A 1 194 ? 16.008 9.863 32.699 1.00 15.11 216 VAL A C 1
ATOM 1484 O O . VAL A 1 194 ? 16.009 9.152 33.700 1.00 14.81 216 VAL A O 1
ATOM 1488 N N . SER A 1 195 ? 17.064 9.989 31.904 1.00 14.57 217 SER A N 1
ATOM 1489 C CA . SER A 1 195 ? 18.321 9.292 32.195 1.00 13.93 217 SER A CA 1
ATOM 1490 C C . SER A 1 195 ? 18.956 9.789 33.479 1.00 13.68 217 SER A C 1
ATOM 1491 O O . SER A 1 195 ? 19.443 9.008 34.287 1.00 12.64 217 SER A O 1
ATOM 1494 N N . TYR A 1 196 ? 18.978 11.107 33.657 1.00 13.21 218 TYR A N 1
ATOM 1495 C CA . TYR A 1 196 ? 19.578 11.686 34.849 1.00 13.31 218 TYR A CA 1
ATOM 1496 C C . TYR A 1 196 ? 19.169 13.142 35.005 1.00 13.88 218 TYR A C 1
ATOM 1497 O O . TYR A 1 196 ? 18.786 13.801 34.028 1.00 13.84 218 TYR A O 1
ATOM 1506 N N . PHE A 1 197 ? 19.232 13.628 36.237 1.00 14.12 219 PHE A N 1
ATOM 1507 C CA . PHE A 1 197 ? 18.986 15.037 36.526 1.00 15.44 219 PHE A CA 1
ATOM 1508 C C . PHE A 1 197 ? 20.349 15.668 36.780 1.00 15.53 219 PHE A C 1
ATOM 1509 O O . PHE A 1 197 ? 21.008 15.325 37.744 1.00 15.91 219 PHE A O 1
ATOM 1517 N N . HIS A 1 198 ? 20.780 16.565 35.901 1.00 15.97 220 HIS A N 1
ATOM 1518 C CA . HIS A 1 198 ? 22.090 17.205 36.036 1.00 16.73 220 HIS A CA 1
ATOM 1519 C C . HIS A 1 198 ? 22.105 18.441 35.144 1.00 16.46 220 HIS A C 1
ATOM 1520 O O . HIS A 1 198 ? 21.617 18.398 34.004 1.00 16.54 220 HIS A O 1
ATOM 1527 N N . SER A 1 199 ? 22.674 19.533 35.649 1.00 16.42 221 SER A N 1
ATOM 1528 C CA . SER A 1 199 ? 22.573 20.828 34.975 1.00 16.30 221 SER A CA 1
ATOM 1529 C C . SER A 1 199 ? 23.820 21.214 34.165 1.00 16.41 221 SER A C 1
ATOM 1530 O O . SER A 1 199 ? 23.937 22.355 33.730 1.00 15.83 221 SER A O 1
ATOM 1533 N N . SER A 1 200 ? 24.759 20.295 33.968 1.00 16.26 222 SER A N 1
ATOM 1534 C CA . SER A 1 200 ? 25.885 20.597 33.067 1.00 16.73 222 SER A CA 1
ATOM 1535 C C . SER A 1 200 ? 26.363 19.407 32.237 1.00 16.39 222 SER A C 1
ATOM 1536 O O . SER A 1 200 ? 26.838 19.574 31.115 1.00 16.50 222 SER A O 1
ATOM 1539 N N . LYS A 1 201 ? 26.207 18.210 32.786 1.00 15.93 223 LYS A N 1
ATOM 1540 C CA . LYS A 1 201 ? 26.618 16.989 32.105 1.00 15.40 223 LYS A CA 1
ATOM 1541 C C . LYS A 1 201 ? 26.018 16.889 30.691 1.00 14.90 223 LYS A C 1
ATOM 1542 O O . LYS A 1 201 ? 26.597 16.265 29.806 1.00 14.49 223 LYS A O 1
ATOM 1548 N N . TYR A 1 202 ? 24.878 17.545 30.468 1.00 14.02 224 TYR A N 1
ATOM 1549 C CA . TYR A 1 202 ? 24.155 17.388 29.200 1.00 13.56 224 TYR A CA 1
ATOM 1550 C C . TYR A 1 202 ? 24.881 17.978 28.002 1.00 13.18 224 TYR A C 1
ATOM 1551 O O . TYR A 1 202 ? 24.593 17.633 26.862 1.00 13.70 224 TYR A O 1
ATOM 1560 N N . ILE A 1 203 ? 25.833 18.865 28.250 1.00 13.36 225 ILE A N 1
ATOM 1561 C CA . ILE A 1 203 ? 26.561 19.469 27.142 1.00 12.65 225 ILE A CA 1
ATOM 1562 C C . ILE A 1 203 ? 27.456 18.440 26.461 1.00 12.61 225 ILE A C 1
ATOM 1563 O O . ILE A 1 203 ? 27.335 18.225 25.273 1.00 12.78 225 ILE A O 1
ATOM 1568 N N . SER A 1 204 ? 28.359 17.818 27.205 1.00 12.24 226 SER A N 1
ATOM 1569 C CA . SER A 1 204 ? 29.239 16.829 26.603 1.00 12.99 226 SER A CA 1
ATOM 1570 C C . SER A 1 204 ? 28.439 15.619 26.112 1.00 12.91 226 SER A C 1
ATOM 1571 O O . SER A 1 204 ? 28.783 15.040 25.088 1.00 12.67 226 SER A O 1
ATOM 1574 N N . ASP A 1 205 ? 27.382 15.242 26.840 1.00 12.80 227 ASP A N 1
ATOM 1575 C CA . ASP A 1 205 ? 26.538 14.107 26.426 1.00 13.05 227 ASP A CA 1
ATOM 1576 C C . ASP A 1 205 ? 25.828 14.341 25.076 1.00 12.53 227 ASP A C 1
ATOM 1577 O O . ASP A 1 205 ? 25.765 13.445 24.235 1.00 11.46 227 ASP A O 1
ATOM 1582 N N . LEU A 1 206 ? 25.313 15.549 24.864 1.00 12.06 228 LEU A N 1
ATOM 1583 C CA . LEU A 1 206 ? 24.705 15.884 23.577 1.00 12.28 228 LEU A CA 1
ATOM 1584 C C . LEU A 1 206 ? 25.756 15.829 22.476 1.00 12.34 228 LEU A C 1
ATOM 1585 O O . LEU A 1 206 ? 25.512 15.274 21.397 1.00 12.93 228 LEU A O 1
ATOM 1590 N N . ALA A 1 207 ? 26.920 16.415 22.755 1.00 12.47 229 ALA A N 1
ATOM 1591 C CA . ALA A 1 207 ? 27.998 16.537 21.774 1.00 12.84 229 ALA A CA 1
ATOM 1592 C C . ALA A 1 207 ? 28.477 15.185 21.282 1.00 13.36 229 ALA A C 1
ATOM 1593 O O . ALA A 1 207 ? 28.713 15.007 20.084 1.00 13.03 229 ALA A O 1
ATOM 1595 N N . ASN A 1 208 ? 28.622 14.232 22.200 1.00 14.09 230 ASN A N 1
ATOM 1596 C CA . ASN A 1 208 ? 29.187 12.929 21.821 1.00 14.65 230 ASN A CA 1
ATOM 1597 C C . ASN A 1 208 ? 28.146 11.848 21.560 1.00 15.11 230 ASN A C 1
ATOM 1598 O O . ASN A 1 208 ? 28.497 10.712 21.269 1.00 15.50 230 ASN A O 1
ATOM 1603 N N . GLY A 1 209 ? 26.870 12.203 21.648 1.00 15.23 231 GLY A N 1
ATOM 1604 C CA . GLY A 1 209 ? 25.789 11.264 21.346 1.00 15.64 231 GLY A CA 1
ATOM 1605 C C . GLY A 1 209 ? 25.328 10.342 22.470 1.00 15.92 231 GLY A C 1
ATOM 1606 O O . GLY A 1 209 ? 24.508 9.460 22.231 1.00 16.53 231 GLY A O 1
ATOM 1607 N N . ASN A 1 210 ? 25.871 10.512 23.677 1.00 15.98 232 ASN A N 1
ATOM 1608 C CA . ASN A 1 210 ? 25.423 9.740 24.851 1.00 15.71 232 ASN A CA 1
ATOM 1609 C C . ASN A 1 210 ? 23.964 10.002 25.215 1.00 15.34 232 ASN A C 1
ATOM 1610 O O . ASN A 1 210 ? 23.290 9.140 25.773 1.00 14.33 232 ASN A O 1
ATOM 1615 N N . ILE A 1 211 ? 23.487 11.210 24.935 1.00 14.81 233 ILE A N 1
ATOM 1616 C CA . ILE A 1 211 ? 22.055 11.480 25.027 1.00 14.30 233 ILE A CA 1
ATOM 1617 C C . ILE A 1 211 ? 21.553 12.139 23.744 1.00 13.95 233 ILE A C 1
ATOM 1618 O O . ILE A 1 211 ? 22.342 12.709 22.977 1.00 14.06 233 ILE A O 1
ATOM 1623 N N . CYS A 1 212 ? 20.250 12.051 23.509 1.00 13.28 234 CYS A N 1
ATOM 1624 C CA . CYS A 1 212 ? 19.650 12.600 22.287 1.00 13.52 234 CYS A CA 1
ATOM 1625 C C . CYS A 1 212 ? 18.851 13.890 22.517 1.00 13.18 234 CYS A C 1
ATOM 1626 O O . CYS A 1 212 ? 18.615 14.645 21.578 1.00 13.47 234 CYS A O 1
ATOM 1629 N N . VAL A 1 213 ? 18.428 14.137 23.752 1.00 12.78 235 VAL A N 1
ATOM 1630 C CA . VAL A 1 213 ? 17.626 15.339 24.048 1.00 12.43 235 VAL A CA 1
ATOM 1631 C C . VAL A 1 213 ? 17.880 15.800 25.466 1.00 12.06 235 VAL A C 1
ATOM 1632 O O . VAL A 1 213 ? 18.200 14.990 26.334 1.00 11.72 235 VAL A O 1
ATOM 1636 N N . ALA A 1 214 ? 17.747 17.104 25.708 1.00 11.86 236 ALA A N 1
ATOM 1637 C CA . ALA A 1 214 ? 17.973 17.629 27.043 1.00 11.28 236 ALA A CA 1
ATOM 1638 C C . ALA A 1 214 ? 17.179 18.902 27.297 1.00 11.36 236 ALA A C 1
ATOM 1639 O O . ALA A 1 214 ? 16.965 19.698 26.386 1.00 11.83 236 ALA A O 1
ATOM 1641 N N . PHE A 1 215 ? 16.732 19.089 28.529 1.00 10.91 237 PHE A N 1
ATOM 1642 C CA . PHE A 1 215 ? 16.313 20.414 28.987 1.00 10.58 237 PHE A CA 1
ATOM 1643 C C . PHE A 1 215 ? 17.597 21.225 29.145 1.00 10.01 237 PHE A C 1
ATOM 1644 O O . PHE A 1 215 ? 18.536 20.792 29.808 1.00 10.27 237 PHE A O 1
ATOM 1652 N N . GLY A 1 216 ? 17.672 22.391 28.513 1.00 9.72 238 GLY A N 1
ATOM 1653 C CA . GLY A 1 216 ? 18.943 23.085 28.470 1.00 8.95 238 GLY A CA 1
ATOM 1654 C C . GLY A 1 216 ? 18.880 24.596 28.399 1.00 8.91 238 GLY A C 1
ATOM 1655 O O . GLY A 1 216 ? 17.848 25.172 28.098 1.00 7.82 238 GLY A O 1
ATOM 1656 N N . TYR A 1 217 ? 20.014 25.229 28.690 1.00 9.19 239 TYR A N 1
ATOM 1657 C CA . TYR A 1 217 ? 20.149 26.671 28.525 1.00 8.76 239 TYR A CA 1
ATOM 1658 C C . TYR A 1 217 ? 20.690 26.934 27.115 1.00 8.78 239 TYR A C 1
ATOM 1659 O O . TYR A 1 217 ? 21.541 26.191 26.615 1.00 8.20 239 TYR A O 1
ATOM 1668 N N . SER A 1 218 ? 20.195 27.999 26.495 1.00 7.86 240 SER A N 1
ATOM 1669 C CA . SER A 1 218 ? 20.494 28.332 25.100 1.00 7.87 240 SER A CA 1
ATOM 1670 C C . SER A 1 218 ? 21.995 28.226 24.708 1.00 8.80 240 SER A C 1
ATOM 1671 O O . SER A 1 218 ? 22.379 27.434 23.840 1.00 8.27 240 SER A O 1
ATOM 1674 N N . GLY A 1 219 ? 22.834 29.045 25.334 1.00 8.79 241 GLY A N 1
ATOM 1675 C CA . GLY A 1 219 ? 24.263 29.036 25.043 1.00 8.67 241 GLY A CA 1
ATOM 1676 C C . GLY A 1 219 ? 24.925 27.700 25.317 1.00 8.54 241 GLY A C 1
ATOM 1677 O O . GLY A 1 219 ? 25.840 27.311 24.608 1.00 8.14 241 GLY A O 1
ATOM 1678 N N . ASP A 1 220 ? 24.488 27.004 26.362 1.00 8.49 242 ASP A N 1
ATOM 1679 C CA . ASP A 1 220 ? 25.022 25.671 26.644 1.00 9.23 242 ASP A CA 1
ATOM 1680 C C . ASP A 1 220 ? 24.776 24.746 25.457 1.00 8.78 242 ASP A C 1
ATOM 1681 O O . ASP A 1 220 ? 25.664 24.012 25.051 1.00 9.00 242 ASP A O 1
ATOM 1686 N N . VAL A 1 221 ? 23.566 24.784 24.911 1.00 7.94 243 VAL A N 1
ATOM 1687 C CA . VAL A 1 221 ? 23.232 23.954 23.763 1.00 7.96 243 VAL A CA 1
ATOM 1688 C C . VAL A 1 221 ? 24.076 24.330 22.541 1.00 8.43 243 VAL A C 1
ATOM 1689 O O . VAL A 1 221 ? 24.588 23.462 21.825 1.00 8.19 243 VAL A O 1
ATOM 1693 N N . PHE A 1 222 ? 24.256 25.629 22.335 1.00 8.36 244 PHE A N 1
ATOM 1694 C CA . PHE A 1 222 ? 25.093 26.109 21.242 1.00 8.79 244 PHE A CA 1
ATOM 1695 C C . PHE A 1 222 ? 26.553 25.663 21.397 1.00 8.28 244 PHE A C 1
ATOM 1696 O O . PHE A 1 222 ? 27.221 25.368 20.405 1.00 7.19 244 PHE A O 1
ATOM 1704 N N . GLN A 1 223 ? 27.057 25.665 22.627 1.00 8.14 245 GLN A N 1
ATOM 1705 C CA . GLN A 1 223 ? 28.401 25.130 22.896 1.00 9.19 245 GLN A CA 1
ATOM 1706 C C . GLN A 1 223 ? 28.491 23.640 22.543 1.00 9.07 245 GLN A C 1
ATOM 1707 O O . GLN A 1 223 ? 29.472 23.196 21.949 1.00 9.76 245 GLN A O 1
ATOM 1713 N N . ALA A 1 224 ? 27.460 22.882 22.906 1.00 8.94 246 ALA A N 1
ATOM 1714 C CA . ALA A 1 224 ? 27.395 21.461 22.572 1.00 9.12 246 ALA A CA 1
ATOM 1715 C C . ALA A 1 224 ? 27.415 21.248 21.058 1.00 9.34 246 ALA A C 1
ATOM 1716 O O . ALA A 1 224 ? 28.118 20.376 20.573 1.00 9.63 246 ALA A O 1
ATOM 1718 N N . ALA A 1 225 ? 26.653 22.051 20.318 1.00 10.04 247 ALA A N 1
ATOM 1719 C CA . ALA A 1 225 ? 26.592 21.925 18.863 1.00 10.69 247 ALA A CA 1
ATOM 1720 C C . ALA A 1 225 ? 27.957 22.215 18.225 1.00 11.27 247 ALA A C 1
ATOM 1721 O O . ALA A 1 225 ? 28.340 21.589 17.241 1.00 11.10 247 ALA A O 1
ATOM 1723 N N . ALA A 1 226 ? 28.669 23.188 18.780 1.00 11.95 248 ALA A N 1
ATOM 1724 C CA . ALA A 1 226 ? 29.999 23.524 18.301 1.00 11.92 248 ALA A CA 1
ATOM 1725 C C . ALA A 1 226 ? 30.984 22.388 18.597 1.00 12.77 248 ALA A C 1
ATOM 1726 O O . ALA A 1 226 ? 31.770 21.985 17.722 1.00 12.20 248 ALA A O 1
ATOM 1728 N N . ARG A 1 227 ? 30.941 21.858 19.817 1.00 12.70 249 ARG A N 1
ATOM 1729 C CA . ARG A 1 227 ? 31.796 20.712 20.146 1.00 14.09 249 ARG A CA 1
ATOM 1730 C C . ARG A 1 227 ? 31.491 19.528 19.224 1.00 14.29 249 ARG A C 1
ATOM 1731 O O . ARG A 1 227 ? 32.377 18.772 18.858 1.00 14.74 249 ARG A O 1
ATOM 1739 N N . ALA A 1 228 ? 30.223 19.354 18.878 1.00 15.65 250 ALA A N 1
ATOM 1740 C CA . ALA A 1 228 ? 29.825 18.240 18.034 1.00 16.93 250 ALA A CA 1
ATOM 1741 C C . ALA A 1 228 ? 30.358 18.418 16.607 1.00 18.19 250 ALA A C 1
ATOM 1742 O O . ALA A 1 228 ? 30.710 17.446 15.951 1.00 18.00 250 ALA A O 1
ATOM 1744 N N . GLU A 1 229 ? 30.410 19.658 16.131 1.00 19.44 251 GLU A N 1
ATOM 1745 C CA . GLU A 1 229 ? 30.967 19.918 14.806 1.00 21.18 251 GLU A CA 1
ATOM 1746 C C . GLU A 1 229 ? 32.462 19.715 14.810 1.00 21.56 251 GLU A C 1
ATOM 1747 O O . GLU A 1 229 ? 33.014 19.131 13.882 1.00 21.63 251 GLU A O 1
ATOM 1753 N N . GLU A 1 230 ? 33.116 20.199 15.856 1.00 22.26 252 GLU A N 1
ATOM 1754 C CA . GLU A 1 230 ? 34.553 20.048 15.976 1.00 23.63 252 GLU A CA 1
ATOM 1755 C C . GLU A 1 230 ? 34.936 18.586 16.151 1.00 24.13 252 GLU A C 1
ATOM 1756 O O . GLU A 1 230 ? 36.058 18.203 15.842 1.00 24.62 252 GLU A O 1
ATOM 1762 N N . ALA A 1 231 ? 34.010 17.777 16.663 1.00 24.66 253 ALA A N 1
ATOM 1763 C CA . ALA A 1 231 ? 34.254 16.343 16.827 1.00 24.80 253 ALA A CA 1
ATOM 1764 C C . ALA A 1 231 ? 34.402 15.647 15.478 1.00 25.25 253 ALA A C 1
ATOM 1765 O O . ALA A 1 231 ? 35.129 14.661 15.350 1.00 25.21 253 ALA A O 1
ATOM 1767 N N . GLY A 1 232 ? 33.695 16.160 14.477 1.00 25.48 254 GLY A N 1
ATOM 1768 C CA . GLY A 1 232 ? 33.740 15.597 13.135 1.00 25.70 254 GLY A CA 1
ATOM 1769 C C . GLY A 1 232 ? 33.023 14.264 12.986 1.00 25.73 254 GLY A C 1
ATOM 1770 O O . GLY A 1 232 ? 33.399 13.451 12.145 1.00 26.09 254 GLY A O 1
ATOM 1771 N N . LYS A 1 233 ? 32.002 14.026 13.805 1.00 25.19 255 LYS A N 1
ATOM 1772 C CA . LYS A 1 233 ? 31.205 12.803 13.682 1.00 24.58 255 LYS A CA 1
ATOM 1773 C C . LYS A 1 233 ? 29.773 13.059 13.228 1.00 23.62 255 LYS A C 1
ATOM 1774 O O . LYS A 1 233 ? 28.879 12.235 13.443 1.00 24.02 255 LYS A O 1
ATOM 1780 N N . GLY A 1 234 ? 29.579 14.192 12.574 1.00 22.07 256 GLY A N 1
ATOM 1781 C CA . GLY A 1 234 ? 28.327 14.465 11.903 1.00 20.64 256 GLY A CA 1
ATOM 1782 C C . GLY A 1 234 ? 27.165 14.650 12.844 1.00 19.18 256 GLY A C 1
ATOM 1783 O O . GLY A 1 234 ? 26.016 14.689 12.403 1.00 19.19 256 GLY A O 1
ATOM 1784 N N . ILE A 1 235 ? 27.436 14.797 14.135 1.00 17.01 257 ILE A N 1
ATOM 1785 C CA . ILE A 1 235 ? 26.346 15.085 15.082 1.00 16.03 257 ILE A CA 1
ATOM 1786 C C . ILE A 1 235 ? 25.795 16.526 14.985 1.00 15.15 257 ILE A C 1
ATOM 1787 O O . ILE A 1 235 ? 26.531 17.503 15.147 1.00 14.98 257 ILE A O 1
ATOM 1792 N N . ASP A 1 236 ? 24.500 16.626 14.719 1.00 13.92 258 ASP A N 1
ATOM 1793 C CA . ASP A 1 236 ? 23.789 17.897 14.547 1.00 13.74 258 ASP A CA 1
ATOM 1794 C C . ASP A 1 236 ? 22.967 18.210 15.806 1.00 13.20 258 ASP A C 1
ATOM 1795 O O . ASP A 1 236 ? 21.906 17.625 16.003 1.00 13.29 258 ASP A O 1
ATOM 1800 N N . ILE A 1 237 ? 23.455 19.122 16.646 1.00 12.05 259 ILE A N 1
ATOM 1801 C CA . ILE A 1 237 ? 22.731 19.525 17.856 1.00 11.46 259 ILE A CA 1
ATOM 1802 C C . ILE A 1 237 ? 21.994 20.851 17.618 1.00 11.14 259 ILE A C 1
ATOM 1803 O O . ILE A 1 237 ? 22.574 21.798 17.081 1.00 11.12 259 ILE A O 1
ATOM 1808 N N . GLN A 1 238 ? 20.716 20.901 17.989 1.00 10.21 260 GLN A N 1
ATOM 1809 C CA . GLN A 1 238 ? 19.888 22.102 17.781 1.00 9.73 260 GLN A CA 1
ATOM 1810 C C . GLN A 1 238 ? 19.233 22.591 19.071 1.00 9.50 260 GLN A C 1
ATOM 1811 O O . GLN A 1 238 ? 18.958 21.803 19.967 1.00 9.24 260 GLN A O 1
ATOM 1817 N N . TYR A 1 239 ? 18.983 23.894 19.164 1.00 9.61 261 TYR A N 1
ATOM 1818 C CA . TYR A 1 239 ? 18.299 24.463 20.328 1.00 9.43 261 TYR A CA 1
ATOM 1819 C C . TYR A 1 239 ? 16.954 25.029 19.908 1.00 9.94 261 TYR A C 1
ATOM 1820 O O . TYR A 1 239 ? 16.844 25.640 18.843 1.00 10.13 261 TYR A O 1
ATOM 1829 N N . VAL A 1 240 ? 15.930 24.825 20.726 1.00 10.14 262 VAL A N 1
ATOM 1830 C CA . VAL A 1 240 ? 14.606 25.319 20.384 1.00 11.19 262 VAL A CA 1
ATOM 1831 C C . VAL A 1 240 ? 13.928 25.964 21.584 1.00 11.45 262 VAL A C 1
ATOM 1832 O O . VAL A 1 240 ? 13.900 25.399 22.679 1.00 11.33 262 VAL A O 1
ATOM 1836 N N . ILE A 1 241 ? 13.431 27.181 21.389 1.00 11.66 263 ILE A N 1
ATOM 1837 C CA . ILE A 1 241 ? 12.562 27.812 22.356 1.00 12.48 263 ILE A CA 1
ATOM 1838 C C . ILE A 1 241 ? 11.158 27.365 21.987 1.00 12.95 263 ILE A C 1
ATOM 1839 O O . ILE A 1 241 ? 10.630 27.786 20.959 1.00 12.77 263 ILE A O 1
ATOM 1844 N N . PRO A 1 242 ? 10.548 26.500 22.811 1.00 13.69 264 PRO A N 1
ATOM 1845 C CA . PRO A 1 242 ? 9.267 25.875 22.420 1.00 14.29 264 PRO A CA 1
ATOM 1846 C C . PRO A 1 242 ? 8.108 26.856 22.234 1.00 14.67 264 PRO A C 1
ATOM 1847 O O . PRO A 1 242 ? 8.159 27.980 22.726 1.00 13.99 264 PRO A O 1
ATOM 1851 N N . LYS A 1 243 ? 7.071 26.411 21.526 1.00 15.39 265 LYS A N 1
ATOM 1852 C CA . LYS A 1 243 ? 5.945 27.265 21.170 1.00 15.94 265 LYS A CA 1
ATOM 1853 C C . LYS A 1 243 ? 5.148 27.731 22.382 1.00 15.90 265 LYS A C 1
ATOM 1854 O O . LYS A 1 243 ? 4.495 28.767 22.323 1.00 15.85 265 LYS A O 1
ATOM 1860 N N . GLU A 1 244 ? 5.196 26.976 23.478 1.00 15.74 266 GLU A N 1
ATOM 1861 C CA . GLU A 1 244 ? 4.509 27.396 24.708 1.00 15.57 266 GLU A CA 1
ATOM 1862 C C . GLU A 1 244 ? 5.281 28.518 25.418 1.00 15.38 266 GLU A C 1
ATOM 1863 O O . GLU A 1 244 ? 4.798 29.118 26.384 1.00 14.99 266 GLU A O 1
ATOM 1869 N N . GLY A 1 245 ? 6.480 28.804 24.920 1.00 15.01 267 GLY A N 1
ATOM 1870 C CA . GLY A 1 245 ? 7.355 29.801 25.550 1.00 14.10 267 GLY A CA 1
ATOM 1871 C C . GLY A 1 245 ? 8.327 29.143 26.520 1.00 13.01 267 GLY A C 1
ATOM 1872 O O . GLY A 1 245 ? 8.433 27.904 26.582 1.00 12.47 267 GLY A O 1
ATOM 1873 N N . ALA A 1 246 ? 9.016 29.965 27.303 1.00 11.79 268 ALA A N 1
ATOM 1874 C CA . ALA A 1 246 ? 10.093 29.456 28.136 1.00 11.73 268 ALA A CA 1
ATOM 1875 C C . ALA A 1 246 ? 10.615 30.532 29.077 1.00 11.38 268 ALA A C 1
ATOM 1876 O O . ALA A 1 246 ? 10.158 31.671 29.061 1.00 11.10 268 ALA A O 1
ATOM 1878 N N . ASN A 1 247 ? 11.587 30.164 29.894 1.00 10.84 269 ASN A N 1
ATOM 1879 C CA . ASN A 1 247 ? 12.152 31.099 30.865 1.00 10.73 269 ASN A CA 1
ATOM 1880 C C . ASN A 1 247 ? 13.114 32.064 30.191 1.00 10.59 269 ASN A C 1
ATOM 1881 O O . ASN A 1 247 ? 13.938 31.658 29.357 1.00 10.30 269 ASN A O 1
ATOM 1886 N N . LEU A 1 248 ? 12.961 33.344 30.524 1.00 9.77 270 LEU A N 1
ATOM 1887 C CA . LEU A 1 248 ? 13.920 34.385 30.170 1.00 9.57 270 LEU A CA 1
ATOM 1888 C C . LEU A 1 248 ? 14.571 34.797 31.488 1.00 8.92 270 LEU A C 1
ATOM 1889 O O . LEU A 1 248 ? 13.872 35.131 32.442 1.00 7.50 270 LEU A O 1
ATOM 1894 N N . TRP A 1 249 ? 15.899 34.743 31.548 1.00 8.52 271 TRP A N 1
ATOM 1895 C CA . TRP A 1 249 ? 16.609 34.962 32.799 1.00 8.43 271 TRP A CA 1
ATOM 1896 C C . TRP A 1 249 ? 17.850 35.822 32.545 1.00 8.48 271 TRP A C 1
ATOM 1897 O O . TRP A 1 249 ? 18.326 35.935 31.404 1.00 9.15 271 TRP A O 1
ATOM 1908 N N . PHE A 1 250 ? 18.348 36.430 33.617 1.00 8.95 272 PHE A N 1
ATOM 1909 C CA . PHE A 1 250 ? 19.520 37.289 33.575 1.00 9.87 272 PHE A CA 1
ATOM 1910 C C . PHE A 1 250 ? 20.468 36.877 34.690 1.00 9.33 272 PHE A C 1
ATOM 1911 O O . PHE A 1 250 ? 20.052 36.678 35.841 1.00 8.91 272 PHE A O 1
ATOM 1919 N N . ASP A 1 251 ? 21.750 36.739 34.367 1.00 9.56 273 ASP A N 1
ATOM 1920 C CA . ASP A 1 251 ? 22.724 36.488 35.417 1.00 9.91 273 ASP A CA 1
ATOM 1921 C C . ASP A 1 251 ? 23.513 37.755 35.741 1.00 9.68 273 ASP A C 1
ATOM 1922 O O . ASP A 1 251 ? 23.847 38.523 34.849 1.00 9.29 273 ASP A O 1
ATOM 1927 N N . LEU A 1 252 ? 23.793 37.979 37.018 1.00 9.76 274 LEU A N 1
ATOM 1928 C CA . LEU A 1 252 ? 24.396 39.238 37.450 1.00 10.74 274 LEU A CA 1
ATOM 1929 C C . LEU A 1 252 ? 25.499 38.955 38.433 1.00 11.52 274 LEU A C 1
ATOM 1930 O O . LEU A 1 252 ? 25.428 37.991 39.183 1.00 11.93 274 LEU A O 1
ATOM 1943 N N . ALA A 1 254 ? 27.658 39.978 41.714 1.00 12.51 276 ALA A N 1
ATOM 1944 C CA . ALA A 1 254 ? 27.504 40.702 42.973 1.00 12.94 276 ALA A CA 1
ATOM 1945 C C . ALA A 1 254 ? 28.662 40.360 43.913 1.00 13.19 276 ALA A C 1
ATOM 1946 O O . ALA A 1 254 ? 29.316 39.327 43.763 1.00 12.35 276 ALA A O 1
ATOM 1948 N N . ILE A 1 255 ? 28.914 41.253 44.863 1.00 14.50 277 ILE A N 1
ATOM 1949 C CA . ILE A 1 255 ? 30.042 41.134 45.788 1.00 15.11 277 ILE A CA 1
ATOM 1950 C C . ILE A 1 255 ? 29.554 40.793 47.188 1.00 15.63 277 ILE A C 1
ATOM 1951 O O . ILE A 1 255 ? 28.860 41.594 47.821 1.00 14.90 277 ILE A O 1
ATOM 1956 N N . PRO A 1 256 ? 29.884 39.581 47.670 1.00 16.64 278 PRO A N 1
ATOM 1957 C CA . PRO A 1 256 ? 29.485 39.180 49.007 1.00 17.41 278 PRO A CA 1
ATOM 1958 C C . PRO A 1 256 ? 29.864 40.232 50.042 1.00 18.07 278 PRO A C 1
ATOM 1959 O O . PRO A 1 256 ? 30.886 40.906 49.894 1.00 18.22 278 PRO A O 1
ATOM 1963 N N . ALA A 1 257 ? 29.043 40.357 51.078 1.00 19.56 279 ALA A N 1
ATOM 1964 C CA . ALA A 1 257 ? 29.254 41.354 52.126 1.00 20.79 279 ALA A CA 1
ATOM 1965 C C . ALA A 1 257 ? 30.612 41.183 52.805 1.00 21.74 279 ALA A C 1
ATOM 1966 O O . ALA A 1 257 ? 31.272 42.167 53.130 1.00 21.88 279 ALA A O 1
ATOM 1968 N N . ASP A 1 258 ? 31.028 39.935 52.998 1.00 22.91 280 ASP A N 1
ATOM 1969 C CA . ASP A 1 258 ? 32.287 39.634 53.683 1.00 24.31 280 ASP A CA 1
ATOM 1970 C C . ASP A 1 258 ? 33.483 39.482 52.723 1.00 24.21 280 ASP A C 1
ATOM 1971 O O . ASP A 1 258 ? 34.466 38.827 53.058 1.00 24.46 280 ASP A O 1
ATOM 1976 N N . ALA A 1 259 ? 33.399 40.072 51.536 1.00 24.22 281 ALA A N 1
ATOM 1977 C CA . ALA A 1 259 ? 34.453 39.900 50.535 1.00 24.33 281 ALA A CA 1
ATOM 1978 C C . ALA A 1 259 ? 35.771 40.494 51.019 1.00 24.57 281 ALA A C 1
ATOM 1979 O O . ALA A 1 259 ? 35.784 41.572 51.614 1.00 24.82 281 ALA A O 1
ATOM 1981 N N . LYS A 1 260 ? 36.871 39.805 50.731 1.00 24.48 282 LYS A N 1
ATOM 1982 C CA . LYS A 1 260 ? 38.214 40.239 51.147 1.00 24.74 282 LYS A CA 1
ATOM 1983 C C . LYS A 1 260 ? 38.865 41.211 50.164 1.00 24.08 282 LYS A C 1
ATOM 1984 O O . LYS A 1 260 ? 39.634 42.080 50.554 1.00 23.78 282 LYS A O 1
ATOM 1990 N N . ALA A 1 261 ? 38.571 41.056 48.882 1.00 23.45 283 ALA A N 1
ATOM 1991 C CA . ALA A 1 261 ? 39.246 41.860 47.873 1.00 23.00 283 ALA A CA 1
ATOM 1992 C C . ALA A 1 261 ? 38.231 42.544 46.977 1.00 22.99 283 ALA A C 1
ATOM 1993 O O . ALA A 1 261 ? 38.177 42.282 45.771 1.00 22.61 283 ALA A O 1
ATOM 1995 N N . ALA A 1 262 ? 37.429 43.419 47.584 1.00 22.64 284 ALA A N 1
ATOM 1996 C CA . ALA A 1 262 ? 36.406 44.176 46.868 1.00 22.52 284 ALA A CA 1
ATOM 1997 C C . ALA A 1 262 ? 36.984 44.987 45.714 1.00 22.25 284 ALA A C 1
ATOM 1998 O O . ALA A 1 262 ? 36.481 44.920 44.588 1.00 21.80 284 ALA A O 1
ATOM 2000 N N . ASP A 1 263 ? 38.028 45.764 45.998 1.00 21.54 285 ASP A N 1
ATOM 2001 C CA . ASP A 1 263 ? 38.661 46.577 44.967 1.00 21.23 285 ASP A CA 1
ATOM 2002 C C . ASP A 1 263 ? 39.030 45.717 43.758 1.00 20.02 285 ASP A C 1
ATOM 2003 O O . ASP A 1 263 ? 38.847 46.134 42.615 1.00 19.17 285 ASP A O 1
ATOM 2008 N N . ASN A 1 264 ? 39.546 44.513 44.004 1.00 18.84 286 ASN A N 1
ATOM 2009 C CA . ASN A 1 264 ? 39.858 43.622 42.891 1.00 18.02 286 ASN A CA 1
ATOM 2010 C C . ASN A 1 264 ? 38.610 43.190 42.134 1.00 16.62 286 ASN A C 1
ATOM 2011 O O . ASN A 1 264 ? 38.647 43.031 40.919 1.00 16.31 286 ASN A O 1
ATOM 2016 N N . ALA A 1 265 ? 37.522 42.979 42.867 1.00 15.62 287 ALA A N 1
ATOM 2017 C CA . ALA A 1 265 ? 36.237 42.634 42.250 1.00 15.20 287 ALA A CA 1
ATOM 2018 C C . ALA A 1 265 ? 35.789 43.745 41.296 1.00 15.25 287 ALA A C 1
ATOM 2019 O O . ALA A 1 265 ? 35.458 43.480 40.133 1.00 15.32 287 ALA A O 1
ATOM 2021 N N . TYR A 1 266 ? 35.800 44.991 41.777 1.00 15.43 288 TYR A N 1
ATOM 2022 C CA . TYR A 1 266 ? 35.471 46.145 40.926 1.00 15.43 288 TYR A CA 1
ATOM 2023 C C . TYR A 1 266 ? 36.303 46.196 39.642 1.00 15.42 288 TYR A C 1
ATOM 2024 O O . TYR A 1 266 ? 35.773 46.420 38.554 1.00 15.28 288 TYR A O 1
ATOM 2033 N N . ALA A 1 267 ? 37.610 45.992 39.756 1.00 15.63 289 ALA A N 1
ATOM 2034 C CA . ALA A 1 267 ? 38.455 45.982 38.560 1.00 15.04 289 ALA A CA 1
ATOM 2035 C C . ALA A 1 267 ? 37.957 44.937 37.545 1.00 14.94 289 ALA A C 1
ATOM 2036 O O . ALA A 1 267 ? 37.844 45.221 36.340 1.00 14.72 289 ALA A O 1
ATOM 2038 N N . PHE A 1 268 ? 37.655 43.734 38.026 1.00 14.62 290 PHE A N 1
ATOM 2039 C CA . PHE A 1 268 ? 37.210 42.663 37.139 1.00 15.17 290 PHE A CA 1
ATOM 2040 C C . PHE A 1 268 ? 35.911 43.023 36.413 1.00 15.17 290 PHE A C 1
ATOM 2041 O O . PHE A 1 268 ? 35.789 42.842 35.198 1.00 14.48 290 PHE A O 1
ATOM 2049 N N . ILE A 1 269 ? 34.943 43.524 37.172 1.00 15.56 291 ILE A N 1
ATOM 2050 C CA . ILE A 1 269 ? 33.630 43.844 36.633 1.00 15.92 291 ILE A CA 1
ATOM 2051 C C . ILE A 1 269 ? 33.723 44.995 35.656 1.00 16.09 291 ILE A C 1
ATOM 2052 O O . ILE A 1 269 ? 33.044 45.007 34.629 1.00 15.94 291 ILE A O 1
ATOM 2057 N N . ASP A 1 270 ? 34.567 45.969 35.971 1.00 16.45 292 ASP A N 1
ATOM 2058 C CA . ASP A 1 270 ? 34.747 47.105 35.080 1.00 16.25 292 ASP A CA 1
ATOM 2059 C C . ASP A 1 270 ? 35.394 46.648 33.780 1.00 16.18 292 ASP A C 1
ATOM 2060 O O . ASP A 1 270 ? 35.125 47.189 32.706 1.00 16.37 292 ASP A O 1
ATOM 2065 N N . TYR A 1 271 ? 36.256 45.649 33.879 1.00 15.71 293 TYR A N 1
ATOM 2066 C CA . TYR A 1 271 ? 36.927 45.108 32.715 1.00 15.66 293 TYR A CA 1
ATOM 2067 C C . TYR A 1 271 ? 35.901 44.410 31.812 1.00 15.73 293 TYR A C 1
ATOM 2068 O O . TYR A 1 271 ? 35.967 44.532 30.581 1.00 15.97 293 TYR A O 1
ATOM 2077 N N . LEU A 1 272 ? 34.943 43.713 32.427 1.00 14.91 294 LEU A N 1
ATOM 2078 C CA . LEU A 1 272 ? 33.914 42.966 31.689 1.00 14.83 294 LEU A CA 1
ATOM 2079 C C . LEU A 1 272 ? 32.829 43.856 31.061 1.00 14.61 294 LEU A C 1
ATOM 2080 O O . LEU A 1 272 ? 32.146 43.439 30.120 1.00 14.70 294 LEU A O 1
ATOM 2085 N N . LEU A 1 273 ? 32.687 45.080 31.562 1.00 14.16 295 LEU A N 1
ATOM 2086 C CA . LEU A 1 273 ? 31.727 46.029 30.997 1.00 14.15 295 LEU A CA 1
ATOM 2087 C C . LEU A 1 273 ? 32.245 46.640 29.694 1.00 14.17 295 LEU A C 1
ATOM 2088 O O . LEU A 1 273 ? 31.511 47.345 29.004 1.00 13.78 295 LEU A O 1
ATOM 2093 N N . ARG A 1 274 ? 33.510 46.374 29.363 1.00 13.93 296 ARG A N 1
ATOM 2094 C CA . ARG A 1 274 ? 34.095 46.867 28.115 1.00 14.91 296 ARG A CA 1
ATOM 2095 C C . ARG A 1 274 ? 33.511 46.105 26.925 1.00 14.83 296 ARG A C 1
ATOM 2096 O O . ARG A 1 274 ? 33.497 44.873 26.927 1.00 14.50 296 ARG A O 1
ATOM 2104 N N . PRO A 1 275 ? 33.057 46.839 25.892 1.00 14.68 297 PRO A N 1
ATOM 2105 C CA . PRO A 1 275 ? 32.401 46.224 24.741 1.00 14.63 297 PRO A CA 1
ATOM 2106 C C . PRO A 1 275 ? 33.213 45.098 24.112 1.00 14.20 297 PRO A C 1
ATOM 2107 O O . PRO A 1 275 ? 32.666 44.053 23.791 1.00 13.80 297 PRO A O 1
ATOM 2111 N N . GLU A 1 276 ? 34.503 45.319 23.914 1.00 14.02 298 GLU A N 1
ATOM 2112 C CA . GLU A 1 276 ? 35.314 44.344 23.190 1.00 14.51 298 GLU A CA 1
ATOM 2113 C C . GLU A 1 276 ? 35.585 43.096 24.025 1.00 13.61 298 GLU A C 1
ATOM 2114 O O . GLU A 1 276 ? 35.804 42.019 23.482 1.00 14.21 298 GLU A O 1
ATOM 2120 N N . VAL A 1 277 ? 35.579 43.246 25.346 1.00 12.61 299 VAL A N 1
ATOM 2121 C CA . VAL A 1 277 ? 35.798 42.130 26.256 1.00 11.76 299 VAL A CA 1
ATOM 2122 C C . VAL A 1 277 ? 34.552 41.246 26.347 1.00 11.39 299 VAL A C 1
ATOM 2123 O O . VAL A 1 277 ? 34.623 40.032 26.151 1.00 12.17 299 VAL A O 1
ATOM 2127 N N . ILE A 1 278 ? 33.408 41.855 26.616 1.00 10.67 300 ILE A N 1
ATOM 2128 C CA . ILE A 1 278 ? 32.153 41.106 26.723 1.00 10.70 300 ILE A CA 1
ATOM 2129 C C . ILE A 1 278 ? 31.744 40.511 25.362 1.00 11.05 300 ILE A C 1
ATOM 2130 O O . ILE A 1 278 ? 31.101 39.457 25.303 1.00 11.93 300 ILE A O 1
ATOM 2135 N N . ALA A 1 279 ? 32.143 41.161 24.270 1.00 10.21 301 ALA A N 1
ATOM 2136 C CA . ALA A 1 279 ? 31.898 40.615 22.946 1.00 10.39 301 ALA A CA 1
ATOM 2137 C C . ALA A 1 279 ? 32.543 39.239 22.771 1.00 10.13 301 ALA A C 1
ATOM 2138 O O . ALA A 1 279 ? 31.909 38.313 22.270 1.00 9.41 301 ALA A O 1
ATOM 2140 N N . LYS A 1 280 ? 33.802 39.129 23.187 1.00 10.41 302 LYS A N 1
ATOM 2141 C CA . LYS A 1 280 ? 34.568 37.890 23.080 1.00 10.54 302 LYS A CA 1
ATOM 2142 C C . LYS A 1 280 ? 33.945 36.815 23.944 1.00 9.86 302 LYS A C 1
ATOM 2143 O O . LYS A 1 280 ? 33.854 35.662 23.539 1.00 8.98 302 LYS A O 1
ATOM 2149 N N . VAL A 1 281 ? 33.511 37.176 25.145 1.00 9.74 303 VAL A N 1
ATOM 2150 C CA . VAL A 1 281 ? 32.811 36.201 25.964 1.00 9.53 303 VAL A CA 1
ATOM 2151 C C . VAL A 1 281 ? 31.554 35.670 25.272 1.00 9.43 303 VAL A C 1
ATOM 2152 O O . VAL A 1 281 ? 31.383 34.461 25.112 1.00 9.21 303 VAL A O 1
ATOM 2156 N N . SER A 1 282 ? 30.662 36.569 24.868 1.00 9.70 304 SER A N 1
ATOM 2157 C CA . SER A 1 282 ? 29.408 36.152 24.223 1.00 9.63 304 SER A CA 1
ATOM 2158 C C . SER A 1 282 ? 29.674 35.330 22.989 1.00 9.27 304 SER A C 1
ATOM 2159 O O . SER A 1 282 ? 28.966 34.370 22.709 1.00 9.63 304 SER A O 1
ATOM 2162 N N . ASP A 1 283 ? 30.698 35.720 22.247 1.00 9.58 305 ASP A N 1
ATOM 2163 C CA . ASP A 1 283 ? 31.096 35.002 21.023 1.00 10.39 305 ASP A CA 1
ATOM 2164 C C . ASP A 1 283 ? 31.457 33.559 21.322 1.00 10.92 305 ASP A C 1
ATOM 2165 O O . ASP A 1 283 ? 31.181 32.655 20.532 1.00 11.55 305 ASP A O 1
ATOM 2170 N N . TYR A 1 284 ? 32.061 33.333 22.475 1.00 11.07 306 TYR A N 1
ATOM 2171 C CA . TYR A 1 284 ? 32.455 31.980 22.808 1.00 11.95 306 TYR A CA 1
ATOM 2172 C C . TYR A 1 284 ? 31.337 31.145 23.431 1.00 11.07 306 TYR A C 1
ATOM 2173 O O . TYR A 1 284 ? 31.136 29.997 23.043 1.00 10.42 306 TYR A O 1
ATOM 2182 N N . VAL A 1 285 ? 30.600 31.717 24.385 1.00 10.15 307 VAL A N 1
ATOM 2183 C CA . VAL A 1 285 ? 29.625 30.933 25.148 1.00 9.88 307 VAL A CA 1
ATOM 2184 C C . VAL A 1 285 ? 28.195 30.931 24.559 1.00 10.27 307 VAL A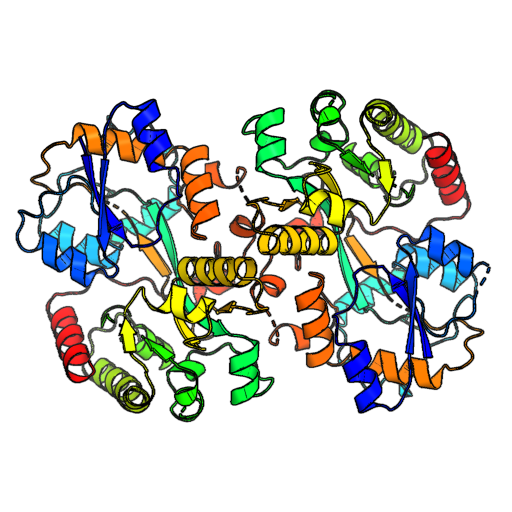 C 1
ATOM 2185 O O . VAL A 1 285 ? 27.354 30.138 24.979 1.00 10.54 307 VAL A O 1
ATOM 2189 N N . GLY A 1 286 ? 27.918 31.800 23.586 1.00 10.80 308 GLY A N 1
ATOM 2190 C CA . GLY A 1 286 ? 26.608 31.808 22.905 1.00 10.59 308 GLY A CA 1
ATOM 2191 C C . GLY A 1 286 ? 25.479 32.422 23.718 1.00 10.17 308 GLY A C 1
ATOM 2192 O O . GLY A 1 286 ? 24.321 32.043 23.584 1.00 10.11 308 GLY A O 1
ATOM 2193 N N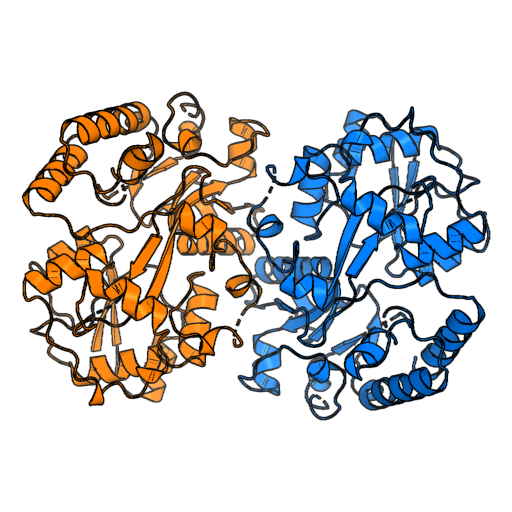 . TYR A 1 287 ? 25.820 33.361 24.584 1.00 9.64 309 TYR A N 1
ATOM 2194 C CA . TYR A 1 287 ? 24.814 34.087 25.336 1.00 9.41 309 TYR A CA 1
ATOM 2195 C C . TYR A 1 287 ? 24.884 35.588 25.047 1.00 8.97 309 TYR A C 1
ATOM 2196 O O . TYR A 1 287 ? 25.954 36.162 24.908 1.00 9.11 309 TYR A O 1
ATOM 2205 N N . ALA A 1 288 ? 23.734 36.222 24.960 1.00 9.21 310 ALA A N 1
ATOM 2206 C CA . ALA A 1 288 ? 23.683 37.676 24.834 1.00 8.84 310 ALA A CA 1
ATOM 2207 C C . ALA A 1 288 ? 24.255 38.381 26.076 1.00 8.53 310 ALA A C 1
ATOM 2208 O O . ALA A 1 288 ? 24.245 37.827 27.177 1.00 7.08 310 ALA A O 1
ATOM 2210 N N . ASN A 1 289 ? 24.756 39.601 25.886 1.00 8.82 311 ASN A N 1
ATOM 2211 C CA . ASN A 1 289 ? 25.211 40.453 26.995 1.00 9.13 311 ASN A CA 1
ATOM 2212 C C . ASN A 1 289 ? 24.346 41.726 27.109 1.00 9.57 311 ASN A C 1
ATOM 2213 O O . ASN A 1 289 ? 23.459 41.956 26.278 1.00 8.95 311 ASN A O 1
ATOM 2218 N N . ALA A 1 290 ? 24.593 42.538 28.139 1.00 9.85 312 ALA A N 1
ATOM 2219 C CA . ALA A 1 290 ? 23.803 43.750 28.377 1.00 10.36 312 ALA A CA 1
ATOM 2220 C C . ALA A 1 290 ? 24.490 45.049 27.910 1.00 11.01 312 ALA A C 1
ATOM 2221 O O . ALA A 1 290 ? 24.107 46.134 28.343 1.00 11.38 312 ALA A O 1
ATOM 2223 N N . ILE A 1 291 ? 25.471 44.931 27.009 1.00 11.60 313 ILE A N 1
ATOM 2224 C CA . ILE A 1 291 ? 26.286 46.070 26.539 1.00 11.24 313 ILE A CA 1
ATOM 2225 C C . ILE A 1 291 ? 25.993 46.374 25.061 1.00 11.38 313 ILE A C 1
ATOM 2226 O O . ILE A 1 291 ? 26.478 45.678 24.174 1.00 9.77 313 ILE A O 1
ATOM 2231 N N . PRO A 1 292 ? 25.173 47.413 24.794 1.00 11.28 314 PRO A N 1
ATOM 2232 C CA . PRO A 1 292 ? 24.768 47.644 23.399 1.00 11.96 314 PRO A CA 1
ATOM 2233 C C . PRO A 1 292 ? 25.981 47.869 22.512 1.00 11.81 314 PRO A C 1
ATOM 2234 O O . PRO A 1 292 ? 25.987 47.444 21.360 1.00 11.75 314 PRO A O 1
ATOM 2238 N N . GLY A 1 293 ? 27.021 48.489 23.065 1.00 11.74 315 GLY A N 1
ATOM 2239 C CA . GLY A 1 293 ? 28.254 48.725 22.317 1.00 12.20 315 GLY A CA 1
ATOM 2240 C C . GLY A 1 293 ? 28.986 47.468 21.865 1.00 12.40 315 GLY A C 1
ATOM 2241 O O . GLY A 1 293 ? 29.859 47.526 20.999 1.00 11.06 315 GLY A O 1
ATOM 2242 N N . ALA A 1 294 ? 28.649 46.325 22.455 1.00 12.64 316 ALA A N 1
ATOM 2243 C CA . ALA A 1 294 ? 29.302 45.065 22.072 1.00 12.88 316 ALA A CA 1
ATOM 2244 C C . ALA A 1 294 ? 28.767 44.472 20.750 1.00 13.77 316 ALA A C 1
ATOM 2245 O O . ALA A 1 294 ? 29.448 43.668 20.099 1.00 13.04 316 ALA A O 1
ATOM 2247 N N . ARG A 1 295 ? 27.544 44.841 20.361 1.00 14.96 317 ARG A N 1
ATOM 2248 C CA . ARG A 1 295 ? 26.899 44.175 19.216 1.00 16.11 317 ARG A CA 1
ATOM 2249 C C . ARG A 1 295 ? 27.713 44.312 17.940 1.00 16.25 317 ARG A C 1
ATOM 2250 O O . ARG A 1 295 ? 27.956 43.330 17.239 1.00 16.26 317 ARG A O 1
ATOM 2258 N N . PRO A 1 296 ? 28.121 45.543 17.615 1.00 16.69 318 PRO A N 1
ATOM 2259 C CA . PRO A 1 296 ? 28.894 45.745 16.381 1.00 16.90 318 PRO A CA 1
ATOM 2260 C C . PRO A 1 296 ? 30.200 44.941 16.352 1.00 16.52 318 PRO A C 1
ATOM 2261 O O . PRO A 1 296 ? 30.734 44.684 15.271 1.00 17.37 318 PRO A O 1
ATOM 2265 N N . LEU A 1 297 ? 30.690 44.513 17.513 1.00 15.48 319 LEU A N 1
ATOM 2266 C CA . LEU A 1 297 ? 31.965 43.792 17.581 1.00 15.12 319 LEU A CA 1
ATOM 2267 C C . LEU A 1 297 ? 31.831 42.268 17.617 1.00 14.76 319 LEU A C 1
ATOM 2268 O O . LEU A 1 297 ? 32.831 41.543 17.548 1.00 13.96 319 LEU A O 1
ATOM 2281 N N . ASP A 1 299 ? 30.574 38.309 16.681 1.00 12.68 321 ASP A N 1
ATOM 2282 C CA . ASP A 1 299 ? 30.309 37.412 15.564 1.00 12.42 321 ASP A CA 1
ATOM 2283 C C . ASP A 1 299 ? 28.855 37.510 15.146 1.00 12.21 321 ASP A C 1
ATOM 2284 O O . ASP A 1 299 ? 27.967 37.363 16.000 1.00 12.10 321 ASP A O 1
ATOM 2289 N N . LYS A 1 300 ? 28.596 37.729 13.854 1.00 11.11 322 LYS A N 1
ATOM 2290 C CA . LYS A 1 300 ? 27.220 37.815 13.363 1.00 11.88 322 LYS A CA 1
ATOM 2291 C C . LYS A 1 300 ? 26.448 36.527 13.627 1.00 11.61 322 LYS A C 1
ATOM 2292 O O . LYS A 1 300 ? 25.218 36.550 13.779 1.00 12.53 322 LYS A O 1
ATOM 2298 N N . SER A 1 301 ? 27.157 35.406 13.655 1.00 10.66 323 SER A N 1
ATOM 2299 C CA . SER A 1 301 ? 26.509 34.131 13.909 1.00 10.75 323 SER A CA 1
ATOM 2300 C C . SER A 1 301 ? 25.831 34.133 15.294 1.00 10.81 323 SER A C 1
ATOM 2301 O O . SER A 1 301 ? 24.875 33.396 15.526 1.00 10.95 323 SER A O 1
ATOM 2304 N N . VAL A 1 302 ? 26.341 34.954 16.205 1.00 10.92 324 VAL A N 1
ATOM 2305 C CA . VAL A 1 302 ? 25.753 35.060 17.540 1.00 10.98 324 VAL A CA 1
ATOM 2306 C C . VAL A 1 302 ? 24.770 36.211 17.630 1.00 11.16 324 VAL A C 1
ATOM 2307 O O . VAL A 1 302 ? 23.631 36.026 18.068 1.00 10.63 324 VAL A O 1
ATOM 2311 N N . SER A 1 303 ? 25.189 37.398 17.200 1.00 11.63 325 SER A N 1
ATOM 2312 C CA . SER A 1 303 ? 24.354 38.587 17.350 1.00 12.72 325 SER A CA 1
ATOM 2313 C C . SER A 1 303 ? 23.091 38.542 16.473 1.00 13.30 325 SER A C 1
ATOM 2314 O O . SER A 1 303 ? 22.076 39.148 16.822 1.00 13.42 325 SER A O 1
ATOM 2317 N N . ASP A 1 304 ? 23.162 37.836 15.342 1.00 13.25 326 ASP A N 1
ATOM 2318 C CA . ASP A 1 304 ? 22.047 37.784 14.394 1.00 13.61 326 ASP A CA 1
ATOM 2319 C C . ASP A 1 304 ? 21.154 36.537 14.561 1.00 13.34 326 ASP A C 1
ATOM 2320 O O . ASP A 1 304 ? 20.257 36.281 13.751 1.00 13.26 326 ASP A O 1
ATOM 2325 N N . SER A 1 305 ? 21.387 35.773 15.622 1.00 12.63 327 SER A N 1
ATOM 2326 C CA . SER A 1 305 ? 20.529 34.641 15.944 1.00 12.08 327 SER A CA 1
ATOM 2327 C C . SER A 1 305 ? 19.286 35.074 16.725 1.00 12.08 327 SER A C 1
ATOM 2328 O O . SER A 1 305 ? 19.401 35.694 17.784 1.00 11.32 327 SER A O 1
ATOM 2331 N N . GLU A 1 306 ? 18.100 34.749 16.214 1.00 12.36 328 GLU A N 1
ATOM 2332 C CA . GLU A 1 306 ? 16.860 35.088 16.919 1.00 12.83 328 GLU A CA 1
ATOM 2333 C C . GLU A 1 306 ? 16.646 34.216 18.145 1.00 12.76 328 GLU A C 1
ATOM 2334 O O . GLU A 1 306 ? 15.661 34.397 18.863 1.00 12.37 328 GLU A O 1
ATOM 2340 N N . GLU A 1 307 ? 17.529 33.250 18.383 1.00 12.64 329 GLU A N 1
ATOM 2341 C CA . GLU A 1 307 ? 17.439 32.528 19.648 1.00 13.15 329 GLU A CA 1
ATOM 2342 C C . GLU A 1 307 ? 18.376 33.080 20.722 1.00 13.43 329 GLU A C 1
ATOM 2343 O O . GLU A 1 307 ? 18.059 33.021 21.900 1.00 14.67 329 GLU A O 1
ATOM 2349 N N . VAL A 1 308 ? 19.493 33.683 20.326 1.00 13.11 330 VAL A N 1
ATOM 2350 C CA . VAL A 1 308 ? 20.375 34.344 21.297 1.00 12.70 330 VAL A CA 1
ATOM 2351 C C . VAL A 1 308 ? 19.797 35.723 21.665 1.00 13.42 330 VAL A C 1
ATOM 2352 O O . VAL A 1 308 ? 19.706 36.092 22.855 1.00 12.89 330 VAL A O 1
ATOM 2356 N N . TYR A 1 309 ? 19.385 36.465 20.635 1.00 13.42 331 TYR A N 1
ATOM 2357 C CA . TYR A 1 309 ? 18.785 37.797 20.793 1.00 14.54 331 TYR A CA 1
ATOM 2358 C C . TYR A 1 309 ? 17.372 37.762 20.214 1.00 14.92 331 TYR A C 1
ATOM 2359 O O . TYR A 1 309 ? 17.172 38.160 19.092 1.00 15.85 331 TYR A O 1
ATOM 2368 N N . PRO A 1 310 ? 16.388 37.263 20.973 1.00 16.09 332 PRO A N 1
ATOM 2369 C CA . PRO A 1 310 ? 15.044 37.032 20.410 1.00 16.90 332 PRO A CA 1
ATOM 2370 C C . PRO A 1 310 ? 14.249 38.300 20.103 1.00 18.41 332 PRO A C 1
ATOM 2371 O O . PRO A 1 310 ? 14.341 39.278 20.842 1.00 17.73 332 PRO A O 1
ATOM 2375 N N . PRO A 1 311 ? 13.469 38.285 19.001 1.00 19.89 333 PRO A N 1
ATOM 2376 C CA . PRO A 1 311 ? 12.630 39.434 18.671 1.00 21.06 333 PRO A CA 1
ATOM 2377 C C . PRO A 1 311 ? 11.408 39.502 19.596 1.00 22.14 333 PRO A C 1
ATOM 2378 O O . PRO A 1 311 ? 11.156 38.568 20.376 1.00 21.90 333 PRO A O 1
ATOM 2382 N N . GLN A 1 312 ? 10.646 40.588 19.491 1.00 22.84 334 GLN A N 1
ATOM 2383 C CA . GLN A 1 312 ? 9.526 40.848 20.397 1.00 23.74 334 GLN A CA 1
ATOM 2384 C C . GLN A 1 312 ? 8.438 39.782 20.387 1.00 23.66 334 GLN A C 1
ATOM 2385 O O . GLN A 1 312 ? 7.868 39.459 21.434 1.00 24.08 334 GLN A O 1
ATOM 2391 N N . ALA A 1 313 ? 8.132 39.242 19.215 1.00 23.46 335 ALA A N 1
ATOM 2392 C CA . ALA A 1 313 ? 7.125 38.185 19.108 1.00 23.34 335 ALA A CA 1
ATOM 2393 C C . ALA A 1 313 ? 7.463 36.974 19.998 1.00 23.05 335 ALA A C 1
ATOM 2394 O O . ALA A 1 313 ? 6.576 36.280 20.511 1.00 22.55 335 ALA A O 1
ATOM 2396 N N . VAL A 1 314 ? 8.755 36.729 20.177 1.00 22.65 336 VAL A N 1
ATOM 2397 C CA . VAL A 1 314 ? 9.201 35.615 20.996 1.00 22.45 336 VAL A CA 1
ATOM 2398 C C . VAL A 1 314 ? 9.297 36.025 22.464 1.00 22.12 336 VAL A C 1
ATOM 2399 O O . VAL A 1 314 ? 8.764 35.353 23.332 1.00 21.74 336 VAL A O 1
ATOM 2403 N N . LEU A 1 315 ? 9.952 37.147 22.726 1.00 22.37 337 LEU A N 1
ATOM 2404 C CA . LEU A 1 315 ? 10.062 37.676 24.082 1.00 22.58 337 LEU A CA 1
ATOM 2405 C C . LEU A 1 315 ? 8.704 37.750 24.765 1.00 22.55 337 LEU A C 1
ATOM 2406 O O . LEU A 1 315 ? 8.616 37.639 25.984 1.00 22.33 337 LEU A O 1
ATOM 2411 N N . ASP A 1 316 ? 7.649 37.923 23.967 1.00 22.54 338 ASP A N 1
ATOM 2412 C CA . ASP A 1 316 ? 6.288 38.020 24.477 1.00 22.17 338 ASP A CA 1
ATOM 2413 C C . ASP A 1 316 ? 5.725 36.718 25.005 1.00 21.73 338 ASP A C 1
ATOM 2414 O O . ASP A 1 316 ? 4.765 36.712 25.792 1.00 21.70 338 ASP A O 1
ATOM 2419 N N . LYS A 1 317 ? 6.284 35.605 24.553 1.00 20.58 339 LYS A N 1
ATOM 2420 C CA . LYS A 1 317 ? 5.846 34.318 25.053 1.00 19.59 339 LYS A CA 1
ATOM 2421 C C . LYS A 1 317 ? 6.641 33.863 26.289 1.00 17.60 339 LYS A C 1
ATOM 2422 O O . LYS A 1 317 ? 6.270 32.900 26.934 1.00 17.18 339 LYS A O 1
ATOM 2428 N N . LEU A 1 318 ? 7.720 34.561 26.621 1.00 15.60 340 LEU A N 1
ATOM 2429 C CA . LEU A 1 318 ? 8.632 34.091 27.682 1.00 14.12 340 LEU A CA 1
ATOM 2430 C C . LEU A 1 318 ? 8.234 34.583 29.078 1.00 13.49 340 LEU A C 1
ATOM 2431 O O . LEU A 1 318 ? 7.650 35.654 29.223 1.00 13.12 340 LEU A O 1
ATOM 2436 N N . TYR A 1 319 ? 8.578 33.812 30.104 1.00 12.50 341 TYR A N 1
ATOM 2437 C CA . TYR A 1 319 ? 8.329 34.243 31.485 1.00 12.42 341 TYR A CA 1
ATOM 2438 C C . TYR A 1 319 ? 9.625 34.560 32.218 1.00 12.28 341 TYR A C 1
ATOM 2439 O O . TYR A 1 319 ? 10.578 33.801 32.120 1.00 11.02 341 TYR A O 1
ATOM 2448 N N . VAL A 1 320 ? 9.655 35.685 32.941 1.00 12.22 342 VAL A N 1
ATOM 2449 C CA . VAL A 1 320 ? 10.772 35.993 33.848 1.00 12.64 342 VAL A CA 1
ATOM 2450 C C . VAL A 1 320 ? 10.444 35.445 35.242 1.00 12.26 342 VAL A C 1
ATOM 2451 O O . VAL A 1 320 ? 9.308 35.558 35.698 1.00 11.53 342 VAL A O 1
ATOM 2455 N N . SER A 1 321 ? 11.416 34.803 35.889 1.00 11.57 343 SER A N 1
ATOM 2456 C CA . SER A 1 321 ? 11.187 34.182 37.202 1.00 12.10 343 SER A CA 1
ATOM 2457 C C . SER A 1 321 ? 11.030 35.254 38.263 1.00 12.16 343 SER A C 1
ATOM 2458 O O . SER A 1 321 ? 11.841 36.157 38.360 1.00 12.09 343 SER A O 1
ATOM 2461 N N . ALA A 1 322 ? 9.992 35.145 39.072 1.00 12.54 344 ALA A N 1
ATOM 2462 C CA . ALA A 1 322 ? 9.745 36.174 40.059 1.00 12.81 344 ALA A CA 1
ATOM 2463 C C . ALA A 1 322 ? 10.588 35.944 41.321 1.00 13.06 344 ALA A C 1
ATOM 2464 O O . ALA A 1 322 ? 11.078 34.838 41.568 1.00 13.01 344 ALA A O 1
ATOM 2466 N N . VAL A 1 323 ? 10.774 36.991 42.114 1.00 13.43 345 VAL A N 1
ATOM 2467 C CA . VAL A 1 323 ? 11.367 36.811 43.432 1.00 13.88 345 VAL A CA 1
ATOM 2468 C C . VAL A 1 323 ? 10.232 36.281 44.316 1.00 14.34 345 VAL A C 1
ATOM 2469 O O . VAL A 1 323 ? 9.359 37.029 44.693 1.00 14.54 345 VAL A O 1
ATOM 2473 N N . LEU A 1 324 ? 10.228 34.994 44.631 1.00 14.62 346 LEU A N 1
ATOM 2474 C CA . LEU A 1 324 ? 9.069 34.400 45.306 1.00 15.19 346 LEU A CA 1
ATOM 2475 C C . LEU A 1 324 ? 9.152 34.449 46.839 1.00 15.35 346 LEU A C 1
ATOM 2476 O O . LEU A 1 324 ? 10.244 34.485 47.400 1.00 15.63 346 LEU A O 1
ATOM 2481 N N . PRO A 1 325 ? 7.989 34.459 47.517 1.00 15.53 347 PRO A N 1
ATOM 2482 C CA . PRO A 1 325 ? 7.989 34.383 48.978 1.00 15.48 347 PRO A CA 1
ATOM 2483 C C . PRO A 1 325 ? 8.533 33.028 49.410 1.00 15.51 347 PRO A C 1
ATOM 2484 O O . PRO A 1 325 ? 8.384 32.030 48.697 1.00 14.26 347 PRO A O 1
ATOM 2488 N N . ALA A 1 326 ? 9.173 33.014 50.573 1.00 15.66 348 ALA A N 1
ATOM 2489 C CA . ALA A 1 326 ? 9.710 31.797 51.134 1.00 15.83 348 ALA A CA 1
ATOM 2490 C C . ALA A 1 326 ? 8.684 30.656 51.144 1.00 15.76 348 ALA A C 1
ATOM 2491 O O . ALA A 1 326 ? 9.031 29.514 50.840 1.00 15.60 348 ALA A O 1
ATOM 2493 N N . LYS A 1 327 ? 7.422 30.954 51.467 1.00 15.70 349 LYS A N 1
ATOM 2494 C CA . LYS A 1 327 ? 6.396 29.901 51.526 1.00 16.02 349 LYS A CA 1
ATOM 2495 C C . LYS A 1 327 ? 6.278 29.139 50.196 1.00 15.11 349 LYS A C 1
ATOM 2496 O O . LYS A 1 327 ? 6.096 27.927 50.171 1.00 14.37 349 LYS A O 1
ATOM 2502 N N . VAL A 1 328 ? 6.391 29.858 49.087 1.00 14.71 350 VAL A N 1
ATOM 2503 C CA . VAL A 1 328 ? 6.234 29.233 47.785 1.00 14.17 350 VAL A CA 1
ATOM 2504 C C . VAL A 1 328 ? 7.497 28.495 47.409 1.00 14.30 350 VAL A C 1
ATOM 2505 O O . VAL A 1 328 ? 7.450 27.439 46.773 1.00 14.56 350 VAL A O 1
ATOM 2509 N N . LEU A 1 329 ? 8.635 29.055 47.791 1.00 14.68 351 LEU A N 1
ATOM 2510 C CA . LEU A 1 329 ? 9.916 28.387 47.560 1.00 15.59 351 LEU A CA 1
ATOM 2511 C C . LEU A 1 329 ? 10.002 27.077 48.337 1.00 16.05 351 LEU A C 1
ATOM 2512 O O . LEU A 1 329 ? 10.575 26.101 47.846 1.00 15.87 351 LEU A O 1
ATOM 2517 N N . ARG A 1 330 ? 9.433 27.033 49.547 1.00 16.78 352 ARG A N 1
ATOM 2518 C CA . ARG A 1 330 ? 9.394 25.750 50.271 1.00 17.53 352 ARG A CA 1
ATOM 2519 C C . ARG A 1 330 ? 8.511 24.744 49.546 1.00 17.42 352 ARG A C 1
ATOM 2520 O O . ARG A 1 330 ? 8.874 23.573 49.419 1.00 17.24 352 ARG A O 1
ATOM 2528 N N . LEU A 1 331 ? 7.346 25.207 49.088 1.00 17.39 353 LEU A N 1
ATOM 2529 C CA . LEU A 1 331 ? 6.428 24.378 48.307 1.00 17.61 353 LEU A CA 1
ATOM 2530 C C . LEU A 1 331 ? 7.154 23.806 47.095 1.00 17.45 353 LEU A C 1
ATOM 2531 O O . LEU A 1 331 ? 7.088 22.604 46.808 1.00 17.20 353 LEU A O 1
ATOM 2536 N N . GLN A 1 332 ? 7.867 24.678 46.395 1.00 17.60 354 GLN A N 1
ATOM 2537 C CA . GLN A 1 332 ? 8.617 24.267 45.206 1.00 18.16 354 GLN A CA 1
ATOM 2538 C C . GLN A 1 332 ? 9.668 23.203 45.561 1.00 18.30 354 GLN A C 1
ATOM 2539 O O . GLN A 1 332 ? 9.816 22.195 44.875 1.00 17.97 354 GLN A O 1
ATOM 2545 N N . THR A 1 333 ? 10.389 23.434 46.648 1.00 19.11 355 THR A N 1
ATOM 2546 C CA . THR A 1 333 ? 11.440 22.514 47.084 1.00 19.83 355 THR A CA 1
ATOM 2547 C C . THR A 1 333 ? 10.898 21.143 47.458 1.00 20.47 355 THR A C 1
ATOM 2548 O O . THR A 1 333 ? 11.415 20.118 47.004 1.00 20.69 355 THR A O 1
ATOM 2552 N N . ARG A 1 334 ? 9.863 21.120 48.294 1.00 21.19 356 ARG A N 1
ATOM 2553 C CA . ARG A 1 334 ? 9.241 19.860 48.693 1.00 21.71 356 ARG A CA 1
ATOM 2554 C C . ARG A 1 334 ? 8.736 19.100 47.471 1.00 21.59 356 ARG A C 1
ATOM 2555 O O . ARG A 1 334 ? 8.870 17.879 47.387 1.00 21.11 356 ARG A O 1
ATOM 2563 N N . THR A 1 335 ? 8.145 19.818 46.522 1.00 21.57 357 THR A N 1
ATOM 2564 C CA . THR A 1 335 ? 7.601 19.153 45.349 1.00 21.70 357 THR A CA 1
ATOM 2565 C C . THR A 1 335 ? 8.718 18.514 44.504 1.00 22.35 357 THR A C 1
ATOM 2566 O O . THR A 1 335 ? 8.553 17.415 43.962 1.00 22.69 357 THR A O 1
ATOM 2570 N N . TRP A 1 336 ? 9.852 19.203 44.413 1.00 22.36 358 TRP A N 1
ATOM 2571 C CA . TRP A 1 336 ? 10.977 18.738 43.605 1.00 22.73 358 TRP A CA 1
ATOM 2572 C C . TRP A 1 336 ? 11.660 17.526 44.234 1.00 23.67 358 TRP A C 1
ATOM 2573 O O . TRP A 1 336 ? 12.076 16.593 43.531 1.00 23.01 358 TRP A O 1
ATOM 2584 N N . THR A 1 337 ? 11.759 17.531 45.560 1.00 24.50 359 THR A N 1
ATOM 2585 C CA . THR A 1 337 ? 12.391 16.428 46.262 1.00 26.04 359 THR A CA 1
ATOM 2586 C C . THR A 1 337 ? 11.597 15.153 46.047 1.00 26.99 359 THR A C 1
ATOM 2587 O O . THR A 1 337 ? 12.168 14.102 45.760 1.00 27.40 359 THR A O 1
ATOM 2591 N N . ARG A 1 338 ? 10.278 15.247 46.171 1.00 28.04 360 ARG A N 1
ATOM 2592 C CA . ARG A 1 338 ? 9.423 14.093 45.958 1.00 29.56 360 ARG A CA 1
ATOM 2593 C C . ARG A 1 338 ? 9.635 13.546 44.555 1.00 29.90 360 ARG A C 1
ATOM 2594 O O . ARG A 1 338 ? 9.694 12.338 44.354 1.00 29.86 360 ARG A O 1
ATOM 2602 N N . ILE A 1 339 ? 9.764 14.447 43.587 1.00 30.35 361 ILE A N 1
ATOM 2603 C CA . ILE A 1 339 ? 10.087 14.052 42.221 1.00 30.66 361 ILE A CA 1
ATOM 2604 C C . ILE A 1 339 ? 11.525 13.516 42.105 1.00 31.41 361 ILE A C 1
ATOM 2605 O O . ILE A 1 339 ? 11.736 12.387 41.684 1.00 31.52 361 ILE A O 1
ATOM 2610 N N . LYS A 1 340 ? 12.512 14.319 42.487 1.00 32.46 362 LYS A N 1
ATOM 2611 C CA . LYS A 1 340 ? 13.905 13.890 42.375 1.00 33.53 362 LYS A CA 1
ATOM 2612 C C . LYS A 1 340 ? 14.129 12.658 43.238 1.00 33.76 362 LYS A C 1
ATOM 2613 O O . LYS A 1 340 ? 13.880 11.543 42.792 1.00 34.52 362 LYS A O 1
ATOM 2619 N N . LEU B 1 7 ? 18.384 11.617 -15.925 1.00 19.98 29 LEU B N 1
ATOM 2620 C CA . LEU B 1 7 ? 18.115 13.076 -15.724 1.00 19.63 29 LEU B CA 1
ATOM 2621 C C . LEU B 1 7 ? 19.408 13.898 -15.657 1.00 19.39 29 LEU B C 1
ATOM 2622 O O . LEU B 1 7 ? 20.303 13.614 -14.848 1.00 19.96 29 LEU B O 1
ATOM 2627 N N . HIS B 1 8 ? 19.512 14.920 -16.504 1.00 18.50 30 HIS B N 1
ATOM 2628 C CA . HIS B 1 8 ? 20.729 15.732 -16.564 1.00 17.70 30 HIS B CA 1
ATOM 2629 C C . HIS B 1 8 ? 20.529 17.117 -15.942 1.00 16.43 30 HIS B C 1
ATOM 2630 O O . HIS B 1 8 ? 19.746 17.923 -16.439 1.00 15.90 30 HIS B O 1
ATOM 2637 N N . ILE B 1 9 ? 21.244 17.377 -14.852 1.00 15.70 31 ILE B N 1
ATOM 2638 C CA . ILE B 1 9 ? 21.075 18.627 -14.096 1.00 14.47 31 ILE B CA 1
ATOM 2639 C C . ILE B 1 9 ? 22.355 19.458 -14.111 1.00 14.44 31 ILE B C 1
ATOM 2640 O O . ILE B 1 9 ? 23.446 18.927 -13.974 1.00 14.50 31 ILE B O 1
ATOM 2645 N N . TYR B 1 10 ? 22.218 20.761 -14.321 1.00 13.71 32 TYR B N 1
ATOM 2646 C CA . TYR B 1 10 ? 23.340 21.680 -14.229 1.00 13.81 32 TYR B CA 1
ATOM 2647 C C . TYR B 1 10 ? 22.959 22.657 -13.129 1.00 14.04 32 TYR B C 1
ATOM 2648 O O . TYR B 1 10 ? 22.033 23.452 -13.310 1.00 13.79 32 TYR B O 1
ATOM 2657 N N . ASN B 1 11 ? 23.644 22.578 -11.994 1.00 13.35 33 ASN B N 1
ATOM 2658 C CA . ASN B 1 11 ? 23.345 23.444 -10.853 1.00 13.54 33 ASN B CA 1
ATOM 2659 C C . ASN B 1 11 ? 24.608 24.150 -10.360 1.00 13.77 33 ASN B C 1
ATOM 2660 O O . ASN B 1 11 ? 25.731 23.880 -10.833 1.00 13.27 33 ASN B O 1
ATOM 2665 N N . TRP B 1 12 ? 24.415 25.068 -9.417 1.00 13.35 34 TRP B N 1
ATOM 2666 C CA . TRP B 1 12 ? 25.519 25.754 -8.777 1.00 14.11 34 TRP B CA 1
ATOM 2667 C C . TRP B 1 12 ? 26.322 24.784 -7.927 1.00 12.82 34 TRP B C 1
ATOM 2668 O O . TRP B 1 12 ? 25.797 23.799 -7.440 1.00 11.77 34 TRP B O 1
ATOM 2679 N N . THR B 1 13 ? 27.598 25.091 -7.737 1.00 12.78 35 THR B N 1
ATOM 2680 C CA . THR B 1 13 ? 28.445 24.334 -6.822 1.00 12.98 35 THR B CA 1
ATOM 2681 C C . THR B 1 13 ? 27.878 24.498 -5.412 1.00 13.27 35 THR B C 1
ATOM 2682 O O . THR B 1 13 ? 27.220 25.518 -5.122 1.00 12.94 35 THR B O 1
ATOM 2686 N N . ASP B 1 14 ? 28.116 23.499 -4.561 1.00 12.94 36 ASP B N 1
ATOM 2687 C CA . ASP B 1 14 ? 27.770 23.568 -3.142 1.00 13.34 36 ASP B CA 1
ATOM 2688 C C . ASP B 1 14 ? 26.335 24.026 -2.925 1.00 12.96 36 ASP B C 1
ATOM 2689 O O . ASP B 1 14 ? 26.093 25.014 -2.242 1.00 12.74 36 ASP B O 1
ATOM 2694 N N . TYR B 1 15 ? 25.373 23.318 -3.495 1.00 12.95 37 TYR B N 1
ATOM 2695 C CA . TYR B 1 15 ? 24.019 23.866 -3.530 1.00 12.54 37 TYR B CA 1
ATOM 2696 C C . TYR B 1 15 ? 22.993 22.773 -3.471 1.00 12.59 37 TYR B C 1
ATOM 2697 O O . TYR B 1 15 ? 21.904 22.888 -4.061 1.00 11.46 37 TYR B O 1
ATOM 2706 N N . ILE B 1 16 ? 23.361 21.709 -2.758 1.00 12.97 38 ILE B N 1
ATOM 2707 C CA . ILE B 1 16 ? 22.522 20.533 -2.585 1.00 13.66 38 ILE B CA 1
ATOM 2708 C C . ILE B 1 16 ? 23.082 19.702 -1.430 1.00 14.40 38 ILE B C 1
ATOM 2709 O O . ILE B 1 16 ? 24.278 19.743 -1.164 1.00 13.68 38 ILE B O 1
ATOM 2714 N N . ALA B 1 17 ? 22.216 18.990 -0.714 1.00 15.13 39 ALA B N 1
ATOM 2715 C CA . ALA B 1 17 ? 22.654 18.151 0.404 1.00 15.88 39 ALA B CA 1
ATOM 2716 C C . ALA B 1 17 ? 23.206 16.847 -0.154 1.00 16.88 39 ALA B C 1
ATOM 2717 O O . ALA B 1 17 ? 22.711 16.352 -1.169 1.00 16.73 39 ALA B O 1
ATOM 2719 N N . PRO B 1 18 ? 24.227 16.287 0.511 1.00 17.43 40 PRO B N 1
ATOM 2720 C CA . PRO B 1 18 ? 24.969 15.108 0.049 1.00 18.07 40 PRO B CA 1
ATOM 2721 C C . PRO B 1 18 ? 24.119 13.895 -0.277 1.00 18.46 40 PRO B C 1
ATOM 2722 O O . PRO B 1 18 ? 24.564 13.036 -1.026 1.00 18.52 40 PRO B O 1
ATOM 2726 N N . THR B 1 19 ? 22.928 13.801 0.299 1.00 18.48 41 THR B N 1
ATOM 2727 C CA . THR B 1 19 ? 22.091 12.628 0.085 1.00 18.46 41 THR B CA 1
ATOM 2728 C C . THR B 1 19 ? 20.803 12.955 -0.695 1.00 17.66 41 THR B C 1
ATOM 2729 O O . THR B 1 19 ? 19.980 12.076 -0.955 1.00 17.19 41 THR B O 1
ATOM 2733 N N . THR B 1 20 ? 20.624 14.218 -1.067 1.00 17.24 42 THR B N 1
ATOM 2734 C CA . THR B 1 20 ? 19.405 14.612 -1.785 1.00 16.84 42 THR B CA 1
ATOM 2735 C C . THR B 1 20 ? 19.215 13.787 -3.072 1.00 17.34 42 THR B C 1
ATOM 2736 O O . THR B 1 20 ? 18.136 13.218 -3.312 1.00 16.87 42 THR B O 1
ATOM 2740 N N . LEU B 1 21 ? 20.268 13.718 -3.889 1.00 16.90 43 LEU B N 1
ATOM 2741 C CA . LEU B 1 21 ? 20.226 12.950 -5.132 1.00 17.70 43 LEU B CA 1
ATOM 2742 C C . LEU B 1 21 ? 20.028 11.455 -4.890 1.00 18.00 43 LEU B C 1
ATOM 2743 O O . LEU B 1 21 ? 19.203 10.818 -5.540 1.00 17.92 43 LEU B O 1
ATOM 2748 N N . LYS B 1 22 ? 20.797 10.897 -3.962 1.00 18.67 44 LYS B N 1
ATOM 2749 C CA . LYS B 1 22 ? 20.658 9.484 -3.617 1.00 19.44 44 LYS B CA 1
ATOM 2750 C C . LYS B 1 22 ? 19.238 9.178 -3.130 1.00 19.90 44 LYS B C 1
ATOM 2751 O O . LYS B 1 22 ? 18.642 8.190 -3.546 1.00 19.91 44 LYS B O 1
ATOM 2757 N N . ASP B 1 23 ? 18.700 10.022 -2.250 1.00 20.16 45 ASP B N 1
ATOM 2758 C CA . ASP B 1 23 ? 17.313 9.856 -1.782 1.00 20.86 45 ASP B CA 1
ATOM 2759 C C . ASP B 1 23 ? 16.336 9.894 -2.964 1.00 20.31 45 ASP B C 1
ATOM 2760 O O . ASP B 1 23 ? 15.435 9.072 -3.058 1.00 20.51 45 ASP B O 1
ATOM 2765 N N . PHE B 1 24 ? 16.515 10.851 -3.869 1.00 20.19 46 PHE B N 1
ATOM 2766 C CA . PHE B 1 24 ? 15.605 10.981 -5.008 1.00 20.23 46 PHE B CA 1
ATOM 2767 C C . PHE B 1 24 ? 15.623 9.744 -5.907 1.00 21.00 46 PHE B C 1
ATOM 2768 O O . PHE B 1 24 ? 14.576 9.247 -6.314 1.00 20.83 46 PHE B O 1
ATOM 2776 N N . THR B 1 25 ? 16.817 9.261 -6.217 1.00 21.88 47 THR B N 1
ATOM 2777 C CA . THR B 1 25 ? 16.986 8.100 -7.102 1.00 23.23 47 THR B CA 1
ATOM 2778 C C . THR B 1 25 ? 16.381 6.801 -6.559 1.00 23.96 47 THR B C 1
ATOM 2779 O O . THR B 1 25 ? 15.706 6.071 -7.290 1.00 24.28 47 THR B O 1
ATOM 2783 N N . LYS B 1 26 ? 16.624 6.513 -5.281 1.00 25.26 48 LYS B N 1
ATOM 2784 C CA . LYS B 1 26 ? 16.006 5.357 -4.628 1.00 25.86 48 LYS B CA 1
ATOM 2785 C C . LYS B 1 26 ? 14.494 5.445 -4.681 1.00 25.82 48 LYS B C 1
ATOM 2786 O O . LYS B 1 26 ? 13.812 4.458 -4.914 1.00 25.65 48 LYS B O 1
ATOM 2792 N N . GLU B 1 27 ? 13.973 6.643 -4.467 1.00 25.91 49 GLU B N 1
ATOM 2793 C CA . GLU B 1 27 ? 12.537 6.835 -4.382 1.00 26.11 49 GLU B CA 1
ATOM 2794 C C . GLU B 1 27 ? 11.884 6.746 -5.762 1.00 25.52 49 GLU B C 1
ATOM 2795 O O . GLU B 1 27 ? 10.774 6.241 -5.901 1.00 25.82 49 GLU B O 1
ATOM 2801 N N . SER B 1 28 ? 12.592 7.208 -6.785 1.00 24.42 50 SER B N 1
ATOM 2802 C CA . SER B 1 28 ? 12.000 7.354 -8.101 1.00 23.54 50 SER B CA 1
ATOM 2803 C C . SER B 1 28 ? 12.584 6.410 -9.150 1.00 23.05 50 SER B C 1
ATOM 2804 O O . SER B 1 28 ? 12.019 6.283 -10.229 1.00 22.49 50 SER B O 1
ATOM 2807 N N . GLY B 1 29 ? 13.721 5.778 -8.846 1.00 22.34 51 GLY B N 1
ATOM 2808 C CA . GLY B 1 29 ? 14.427 4.963 -9.842 1.00 21.57 51 GLY B CA 1
ATOM 2809 C C . GLY B 1 29 ? 15.018 5.763 -11.001 1.00 21.32 51 GLY B C 1
ATOM 2810 O O . GLY B 1 29 ? 15.486 5.197 -11.997 1.00 21.11 51 GLY B O 1
ATOM 2811 N N . ILE B 1 30 ? 15.010 7.086 -10.882 1.00 20.30 52 ILE B N 1
ATOM 2812 C CA . ILE B 1 30 ? 15.573 7.934 -11.927 1.00 19.86 52 ILE B CA 1
ATOM 2813 C C . ILE B 1 30 ? 17.039 8.216 -11.618 1.00 19.96 52 ILE B C 1
ATOM 2814 O O . ILE B 1 30 ? 17.360 8.712 -10.544 1.00 20.02 52 ILE B O 1
ATOM 2819 N N . ASP B 1 31 ? 17.934 7.882 -12.542 1.00 19.76 53 ASP B N 1
ATOM 2820 C CA . ASP B 1 31 ? 19.360 8.117 -12.309 1.00 19.96 53 ASP B CA 1
ATOM 2821 C C . ASP B 1 31 ? 19.777 9.535 -12.690 1.00 19.81 53 ASP B C 1
ATOM 2822 O O . ASP B 1 31 ? 19.193 10.143 -13.582 1.00 20.27 53 ASP B O 1
ATOM 2827 N N . VAL B 1 32 ? 20.768 10.075 -11.991 1.00 19.70 54 VAL B N 1
ATOM 2828 C CA . VAL B 1 32 ? 21.116 11.478 -12.146 1.00 19.30 54 VAL B CA 1
ATOM 2829 C C . VAL B 1 32 ? 22.547 11.730 -12.627 1.00 19.35 54 VAL B C 1
ATOM 2830 O O . VAL B 1 32 ? 23.504 11.188 -12.065 1.00 19.88 54 VAL B O 1
ATOM 2834 N N . SER B 1 33 ? 22.679 12.557 -13.665 1.00 19.01 55 SER B N 1
ATOM 2835 C CA . SER B 1 33 ? 23.967 13.137 -14.056 1.00 18.38 55 SER B CA 1
ATOM 2836 C C . SER B 1 33 ? 23.975 14.575 -13.555 1.00 17.63 55 SER B C 1
ATOM 2837 O O . SER B 1 33 ? 23.183 15.390 -14.016 1.00 17.58 55 SER B O 1
ATOM 2840 N N . TYR B 1 34 ? 24.848 14.880 -12.599 1.00 16.58 56 TYR B N 1
ATOM 2841 C CA . TYR B 1 34 ? 24.809 16.164 -11.904 1.00 16.07 56 TYR B CA 1
ATOM 2842 C C . TYR B 1 34 ? 26.082 16.932 -12.210 1.00 15.77 56 TYR B C 1
ATOM 2843 O O . TYR B 1 34 ? 27.168 16.506 -11.823 1.00 15.06 56 TYR B O 1
ATOM 2852 N N . ASP B 1 35 ? 25.954 18.040 -12.936 1.00 15.27 57 ASP B N 1
ATOM 2853 C CA . ASP B 1 35 ? 27.102 18.866 -13.271 1.00 15.36 57 ASP B CA 1
ATOM 2854 C C . ASP B 1 35 ? 26.948 20.199 -12.585 1.00 14.96 57 ASP B C 1
ATOM 2855 O O . ASP B 1 35 ? 25.822 20.679 -12.369 1.00 15.32 57 ASP B O 1
ATOM 2860 N N . VAL B 1 36 ? 28.069 20.826 -12.256 1.00 14.15 58 VAL B N 1
ATOM 2861 C CA . VAL B 1 36 ? 27.983 22.100 -11.562 1.00 13.80 58 VAL B CA 1
ATOM 2862 C C . VAL B 1 36 ? 28.719 23.217 -12.282 1.00 13.63 58 VAL B C 1
ATOM 2863 O O . VAL B 1 36 ? 29.668 22.963 -13.035 1.00 12.90 58 VAL B O 1
ATOM 2867 N N . PHE B 1 37 ? 28.235 24.444 -12.061 1.00 12.91 59 PHE B N 1
ATOM 2868 C CA . PHE B 1 37 ? 28.894 25.664 -12.509 1.00 12.99 59 PHE B CA 1
ATOM 2869 C C . PHE B 1 37 ? 29.008 26.597 -11.303 1.00 13.22 59 PHE B C 1
ATOM 2870 O O . PHE B 1 37 ? 28.317 26.414 -10.308 1.00 13.77 59 PHE B O 1
ATOM 2878 N N . ASP B 1 38 ? 29.865 27.606 -11.376 1.00 13.49 60 ASP B N 1
ATOM 2879 C CA . ASP B 1 38 ? 29.959 28.536 -10.258 1.00 14.02 60 ASP B CA 1
ATOM 2880 C C . ASP B 1 38 ? 29.552 29.984 -10.571 1.00 13.67 60 ASP B C 1
ATOM 2881 O O . ASP B 1 38 ? 29.609 30.835 -9.696 1.00 14.21 60 ASP B O 1
ATOM 2886 N N . SER B 1 39 ? 29.103 30.262 -11.793 1.00 12.81 61 SER B N 1
ATOM 2887 C CA . SER B 1 39 ? 28.638 31.612 -12.113 1.00 12.78 61 SER B CA 1
ATOM 2888 C C . SER B 1 39 ? 27.514 31.621 -13.143 1.00 12.37 61 SER B C 1
ATOM 2889 O O . SER B 1 39 ? 27.463 30.776 -14.021 1.00 11.75 61 SER B O 1
ATOM 2892 N N . ASN B 1 40 ? 26.619 32.597 -13.038 1.00 12.54 62 ASN B N 1
ATOM 2893 C CA . ASN B 1 40 ? 25.572 32.772 -14.037 1.00 12.85 62 ASN B CA 1
ATOM 2894 C C . ASN B 1 40 ? 26.134 32.880 -15.458 1.00 13.19 62 ASN B C 1
ATOM 2895 O O . ASN B 1 40 ? 25.550 32.347 -16.410 1.00 13.23 62 ASN B O 1
ATOM 2900 N N . GLU B 1 41 ? 27.253 33.587 -15.607 1.00 13.92 63 GLU B N 1
ATOM 2901 C CA . GLU B 1 41 ? 27.887 33.759 -16.926 1.00 14.50 63 GLU B CA 1
ATOM 2902 C C . GLU B 1 41 ? 28.218 32.396 -17.528 1.00 14.94 63 GLU B C 1
ATOM 2903 O O . GLU B 1 41 ? 27.992 32.145 -18.714 1.00 15.67 63 GLU B O 1
ATOM 2909 N N . THR B 1 42 ? 28.759 31.509 -16.709 1.00 15.24 64 THR B N 1
ATOM 2910 C CA . THR B 1 42 ? 29.047 30.145 -17.149 1.00 15.65 64 THR B CA 1
ATOM 2911 C C . THR B 1 42 ? 27.812 29.396 -17.646 1.00 15.64 64 THR B C 1
ATOM 2912 O O . THR B 1 42 ? 27.833 28.815 -18.724 1.00 14.77 64 THR B O 1
ATOM 2916 N N . LEU B 1 43 ? 26.737 29.382 -16.856 1.00 15.90 65 LEU B N 1
ATOM 2917 C CA . LEU B 1 43 ? 25.477 28.795 -17.335 1.00 16.27 65 LEU B CA 1
ATOM 2918 C C . LEU B 1 43 ? 25.006 29.430 -18.647 1.00 17.04 65 LEU B C 1
ATOM 2919 O O . LEU B 1 43 ? 24.637 28.728 -19.604 1.00 16.98 65 LEU B O 1
ATOM 2924 N N . GLU B 1 44 ? 25.025 30.754 -18.691 1.00 17.99 66 GLU B N 1
ATOM 2925 C CA . GLU B 1 44 ? 24.542 31.482 -19.854 1.00 19.80 66 GLU B CA 1
ATOM 2926 C C . GLU B 1 44 ? 25.307 31.060 -21.104 1.00 20.24 66 GLU B C 1
ATOM 2927 O O . GLU B 1 44 ? 24.717 30.802 -22.149 1.00 20.09 66 GLU B O 1
ATOM 2933 N N . GLY B 1 45 ? 26.628 31.001 -20.986 1.00 21.36 67 GLY B N 1
ATOM 2934 C CA . GLY B 1 45 ? 27.476 30.543 -22.085 1.00 22.67 67 GLY B CA 1
ATOM 2935 C C . GLY B 1 45 ? 27.014 29.194 -22.614 1.00 23.70 67 GLY B C 1
ATOM 2936 O O . GLY B 1 45 ? 26.939 28.993 -23.827 1.00 23.39 67 GLY B O 1
ATOM 2937 N N . LYS B 1 46 ? 26.677 28.280 -21.704 1.00 24.52 68 LYS B N 1
ATOM 2938 C CA . LYS B 1 46 ? 26.214 26.944 -22.093 1.00 25.89 68 LYS B CA 1
ATOM 2939 C C . LYS B 1 46 ? 24.840 26.944 -22.773 1.00 26.39 68 LYS B C 1
ATOM 2940 O O . LYS B 1 46 ? 24.591 26.126 -23.642 1.00 26.39 68 LYS B O 1
ATOM 2946 N N . LEU B 1 47 ? 23.959 27.866 -22.395 1.00 27.23 69 LEU B N 1
ATOM 2947 C CA . LEU B 1 47 ? 22.623 27.930 -22.995 1.00 28.33 69 LEU B CA 1
ATOM 2948 C C . LEU B 1 47 ? 22.628 28.605 -24.361 1.00 29.26 69 LEU B C 1
ATOM 2949 O O . LEU B 1 47 ? 21.753 28.368 -25.186 1.00 29.36 69 LEU B O 1
ATOM 2954 N N . VAL B 1 48 ? 23.604 29.467 -24.594 1.00 30.38 70 VAL B N 1
ATOM 2955 C CA . VAL B 1 48 ? 23.627 30.189 -25.850 1.00 31.53 70 VAL B CA 1
ATOM 2956 C C . VAL B 1 48 ? 23.418 29.257 -27.024 1.00 31.65 70 VAL B C 1
ATOM 2957 O O . VAL B 1 48 ? 23.161 29.726 -28.131 1.00 32.14 70 VAL B O 1
ATOM 2961 N N . SER B 1 52 ? 24.047 20.665 -22.661 1.00 31.18 74 SER B N 1
ATOM 2962 C CA . SER B 1 52 ? 23.677 21.718 -23.589 1.00 30.71 74 SER B CA 1
ATOM 2963 C C . SER B 1 52 ? 22.195 21.684 -23.894 1.00 29.97 74 SER B C 1
ATOM 2964 O O . SER B 1 52 ? 21.629 22.690 -24.325 1.00 30.31 74 SER B O 1
ATOM 2967 N N . GLY B 1 53 ? 21.571 20.519 -23.707 1.00 28.47 75 GLY B N 1
ATOM 2968 C CA . GLY B 1 53 ? 22.241 19.328 -23.198 1.00 25.59 75 GLY B CA 1
ATOM 2969 C C . GLY B 1 53 ? 21.633 18.899 -21.866 1.00 24.02 75 GLY B C 1
ATOM 2970 O O . GLY B 1 53 ? 21.733 17.742 -21.470 1.00 24.39 75 GLY B O 1
ATOM 2971 N N . TYR B 1 54 ? 20.996 19.833 -21.169 1.00 21.50 76 TYR B N 1
ATOM 2972 C CA . TYR B 1 54 ? 20.470 19.555 -19.835 1.00 19.54 76 TYR B CA 1
ATOM 2973 C C . TYR B 1 54 ? 18.951 19.557 -19.782 1.00 18.14 76 TYR B C 1
ATOM 2974 O O . TYR B 1 54 ? 18.302 20.157 -20.628 1.00 17.43 76 TYR B O 1
ATOM 2983 N N . ASP B 1 55 ? 18.402 18.907 -18.759 1.00 16.66 77 ASP B N 1
ATOM 2984 C CA . ASP B 1 55 ? 16.963 18.870 -18.526 1.00 15.70 77 ASP B CA 1
ATOM 2985 C C . ASP B 1 55 ? 16.579 19.902 -17.484 1.00 15.03 77 ASP B C 1
ATOM 2986 O O . ASP B 1 55 ? 15.462 20.401 -17.467 1.00 14.73 77 ASP B O 1
ATOM 2991 N N . ILE B 1 56 ? 17.518 20.189 -16.595 1.00 14.40 78 ILE B N 1
ATOM 2992 C CA . ILE B 1 56 ? 17.295 21.165 -15.544 1.00 13.20 78 ILE B CA 1
ATOM 2993 C C . ILE B 1 56 ? 18.504 22.051 -15.417 1.00 12.38 78 ILE B C 1
ATOM 2994 O O . ILE B 1 56 ? 19.626 21.554 -15.297 1.00 12.02 78 ILE B O 1
ATOM 2999 N N . VAL B 1 57 ? 18.273 23.362 -15.451 1.00 11.64 79 VAL B N 1
ATOM 3000 C CA . VAL B 1 57 ? 19.310 24.343 -15.146 1.00 11.17 79 VAL B CA 1
ATOM 3001 C C . VAL B 1 57 ? 18.742 25.304 -14.111 1.00 10.85 79 VAL B C 1
ATOM 3002 O O . VAL B 1 57 ? 17.507 25.403 -13.935 1.00 10.17 79 VAL B O 1
ATOM 3006 N N . VAL B 1 58 ? 19.635 26.017 -13.438 1.00 10.26 80 VAL B N 1
ATOM 3007 C CA . VAL B 1 58 ? 19.234 26.814 -12.262 1.00 10.46 80 VAL B CA 1
ATOM 3008 C C . VAL B 1 58 ? 19.846 28.206 -12.254 1.00 10.60 80 VAL B C 1
ATOM 3009 O O . VAL B 1 58 ? 20.749 28.480 -11.459 1.00 11.14 80 VAL B O 1
ATOM 3013 N N . PRO B 1 59 ? 19.330 29.110 -13.107 1.00 11.03 81 PRO B N 1
ATOM 3014 C CA . PRO B 1 59 ? 19.827 30.488 -13.180 1.00 10.91 81 PRO B CA 1
ATOM 3015 C C . PRO B 1 59 ? 19.246 31.404 -12.070 1.00 11.15 81 PRO B C 1
ATOM 3016 O O . PRO B 1 59 ? 18.224 31.086 -11.458 1.00 11.33 81 PRO B O 1
ATOM 3020 N N . SER B 1 60 ? 19.900 32.530 -11.818 1.00 10.71 82 SER B N 1
ATOM 3021 C CA . SER B 1 60 ? 19.386 33.526 -10.899 1.00 10.53 82 SER B CA 1
ATOM 3022 C C . SER B 1 60 ? 18.280 34.314 -11.600 1.00 10.67 82 SER B C 1
ATOM 3023 O O . SER B 1 60 ? 18.172 34.296 -12.831 1.00 9.85 82 SER B O 1
ATOM 3026 N N . ASN B 1 61 ? 17.461 34.992 -10.807 1.00 10.76 83 ASN B N 1
ATOM 3027 C CA . ASN B 1 61 ? 16.275 35.698 -11.306 1.00 11.10 83 ASN B CA 1
ATOM 3028 C C . ASN B 1 61 ? 16.518 36.661 -12.484 1.00 11.47 83 ASN B C 1
ATOM 3029 O O . ASN B 1 61 ? 15.709 36.728 -13.422 1.00 12.27 83 ASN B O 1
ATOM 3034 N N . ASN B 1 62 ? 17.619 37.406 -12.448 1.00 11.21 84 ASN B N 1
ATOM 3035 C CA . ASN B 1 62 ? 17.911 38.372 -13.511 1.00 10.73 84 ASN B CA 1
ATOM 3036 C C . ASN B 1 62 ? 18.317 37.675 -14.825 1.00 10.99 84 ASN B C 1
ATOM 3037 O O . ASN B 1 62 ? 17.881 38.082 -15.895 1.00 11.08 84 ASN B O 1
ATOM 3042 N N . PHE B 1 63 ? 19.120 36.614 -14.735 1.00 11.04 85 PHE B N 1
ATOM 3043 C CA . PHE B 1 63 ? 19.516 35.835 -15.911 1.00 10.75 85 PHE B CA 1
ATOM 3044 C C . PHE B 1 63 ? 18.338 35.065 -16.467 1.00 11.07 85 PHE B C 1
ATOM 3045 O O . PHE B 1 63 ? 18.145 34.988 -17.691 1.00 10.12 85 PHE B O 1
ATOM 3053 N N . LEU B 1 64 ? 17.528 34.519 -15.565 1.00 10.97 86 LEU B N 1
ATOM 3054 C CA . LEU B 1 64 ? 16.300 33.839 -15.946 1.00 11.76 86 LEU B CA 1
ATOM 3055 C C . LEU B 1 64 ? 15.423 34.712 -16.847 1.00 11.71 86 LEU B C 1
ATOM 3056 O O . LEU B 1 64 ? 14.887 34.241 -17.857 1.00 12.06 86 LEU B O 1
ATOM 3061 N N . GLY B 1 65 ? 15.249 35.972 -16.462 1.00 12.44 87 GLY B N 1
ATOM 3062 C CA . GLY B 1 65 ? 14.479 36.921 -17.272 1.00 12.39 87 GLY B CA 1
ATOM 3063 C C . GLY B 1 65 ? 14.998 36.995 -18.701 1.00 13.06 87 GLY B C 1
ATOM 3064 O O . GLY B 1 65 ? 14.225 36.969 -19.658 1.00 12.87 87 GLY B O 1
ATOM 3065 N N . LYS B 1 66 ? 16.315 37.088 -18.851 1.00 13.36 88 LYS B N 1
ATOM 3066 C CA . LYS B 1 66 ? 16.930 37.177 -20.186 1.00 13.82 88 LYS B CA 1
ATOM 3067 C C . LYS B 1 66 ? 16.734 35.896 -20.984 1.00 13.48 88 LYS B C 1
ATOM 3068 O O . LYS B 1 66 ? 16.406 35.918 -22.169 1.00 13.76 88 LYS B O 1
ATOM 3074 N N . GLN B 1 67 ? 16.972 34.770 -20.333 1.00 13.13 89 GLN B N 1
ATOM 3075 C CA . GLN B 1 67 ? 16.899 33.470 -20.998 1.00 12.76 89 GLN B CA 1
ATOM 3076 C C . GLN B 1 67 ? 15.474 33.164 -21.456 1.00 13.11 89 GLN B C 1
ATOM 3077 O O . GLN B 1 67 ? 15.262 32.557 -22.507 1.00 12.27 89 GLN B O 1
ATOM 3083 N N . ILE B 1 68 ? 14.497 33.585 -20.655 1.00 13.80 90 ILE B N 1
ATOM 3084 C CA . ILE B 1 68 ? 13.092 33.464 -21.032 1.00 14.42 90 ILE B CA 1
ATOM 3085 C C . ILE B 1 68 ? 12.812 34.257 -22.322 1.00 15.20 90 ILE B C 1
ATOM 3086 O O . ILE B 1 68 ? 12.236 33.729 -23.263 1.00 15.76 90 ILE B O 1
ATOM 3091 N N . GLN B 1 69 ? 13.213 35.524 -22.344 1.00 16.02 91 GLN B N 1
ATOM 3092 C CA . GLN B 1 69 ? 13.033 36.365 -23.512 1.00 16.98 91 GLN B CA 1
ATOM 3093 C C . GLN B 1 69 ? 13.738 35.755 -24.719 1.00 16.96 91 GLN B C 1
ATOM 3094 O O . GLN B 1 69 ? 13.378 36.030 -25.861 1.00 16.30 91 GLN B O 1
ATOM 3100 N N . ALA B 1 70 ? 14.738 34.920 -24.452 1.00 17.28 92 ALA B N 1
ATOM 3101 C CA . ALA B 1 70 ? 15.554 34.353 -25.512 1.00 17.38 92 ALA B CA 1
ATOM 3102 C C . ALA B 1 70 ? 15.036 32.995 -25.966 1.00 16.98 92 ALA B C 1
ATOM 3103 O O . ALA B 1 70 ? 15.625 32.373 -26.852 1.00 17.33 92 ALA B O 1
ATOM 3105 N N . GLY B 1 71 ? 13.932 32.549 -25.369 1.00 16.66 93 GLY B N 1
ATOM 3106 C CA . GLY B 1 71 ? 13.304 31.281 -25.733 1.00 16.61 93 GLY B CA 1
ATOM 3107 C C . GLY B 1 71 ? 14.060 30.047 -25.260 1.00 16.67 93 GLY B C 1
ATOM 3108 O O . GLY B 1 71 ? 13.932 28.963 -25.843 1.00 16.30 93 GLY B O 1
ATOM 3109 N N . ALA B 1 72 ? 14.834 30.194 -24.186 1.00 16.30 94 ALA B N 1
ATOM 3110 C CA . ALA B 1 72 ? 15.682 29.092 -23.697 1.00 15.93 94 ALA B CA 1
ATOM 3111 C C . ALA B 1 72 ? 14.920 27.915 -23.120 1.00 15.60 94 ALA B C 1
ATOM 3112 O O . ALA B 1 72 ? 15.393 26.782 -23.169 1.00 15.61 94 ALA B O 1
ATOM 3114 N N . PHE B 1 73 ? 13.736 28.176 -22.583 1.00 15.62 95 PHE B N 1
ATOM 3115 C CA . PHE B 1 73 ? 13.027 27.179 -21.794 1.00 16.35 95 PHE B CA 1
ATOM 3116 C C . PHE B 1 73 ? 11.632 26.872 -22.329 1.00 16.61 95 PHE B C 1
ATOM 3117 O O . PHE B 1 73 ? 11.010 27.699 -22.975 1.00 17.17 95 PHE B O 1
ATOM 3125 N N . GLN B 1 74 ? 11.133 25.687 -22.033 1.00 17.14 96 GLN B N 1
ATOM 3126 C CA . GLN B 1 74 ? 9.763 25.322 -22.386 1.00 17.81 96 GLN B CA 1
ATOM 3127 C C . GLN B 1 74 ? 8.849 25.586 -21.201 1.00 17.85 96 GLN B C 1
ATOM 3128 O O . GLN B 1 74 ? 9.275 25.493 -20.061 1.00 18.08 96 GLN B O 1
ATOM 3134 N N . LYS B 1 75 ? 7.594 25.926 -21.463 1.00 18.32 97 LYS B N 1
ATOM 3135 C CA . LYS B 1 75 ? 6.673 26.277 -20.391 1.00 18.39 97 LYS B CA 1
ATOM 3136 C C . LYS B 1 75 ? 6.381 25.110 -19.464 1.00 17.99 97 LYS B C 1
ATOM 3137 O O . LYS B 1 75 ? 6.254 23.969 -19.900 1.00 17.62 97 LYS B O 1
ATOM 3143 N N . LEU B 1 76 ? 6.247 25.400 -18.179 1.00 17.55 98 LEU B N 1
ATOM 3144 C CA . LEU B 1 76 ? 5.984 24.355 -17.209 1.00 18.17 98 LEU B CA 1
ATOM 3145 C C . LEU B 1 76 ? 4.555 23.823 -17.351 1.00 18.76 98 LEU B C 1
ATOM 3146 O O . LEU B 1 76 ? 3.611 24.601 -17.479 1.00 18.36 98 LEU B O 1
ATOM 3151 N N . ASP B 1 77 ? 4.414 22.497 -17.355 1.00 19.45 99 ASP B N 1
ATOM 3152 C CA . ASP B 1 77 ? 3.104 21.853 -17.238 1.00 20.64 99 ASP B CA 1
ATOM 3153 C C . ASP B 1 77 ? 2.825 21.711 -15.746 1.00 20.44 99 ASP B C 1
ATOM 3154 O O . ASP B 1 77 ? 3.294 20.768 -15.122 1.00 20.81 99 ASP B O 1
ATOM 3159 N N . LYS B 1 78 ? 2.098 22.660 -15.167 1.00 20.54 100 LYS B N 1
ATOM 3160 C CA . LYS B 1 78 ? 1.921 22.680 -13.715 1.00 21.01 100 LYS B CA 1
ATOM 3161 C C . LYS B 1 78 ? 1.223 21.406 -13.229 1.00 21.04 100 LYS B C 1
ATOM 3162 O O . LYS B 1 78 ? 1.381 21.005 -12.067 1.00 20.79 100 LYS B O 1
ATOM 3168 N N . SER B 1 79 ? 0.462 20.762 -14.117 1.00 21.06 101 SER B N 1
ATOM 3169 C CA . SER B 1 79 ? -0.222 19.511 -13.761 1.00 21.19 101 SER B CA 1
ATOM 3170 C C . SER B 1 79 ? 0.782 18.420 -13.352 1.00 21.03 101 SER B C 1
ATOM 3171 O O . SER B 1 79 ? 0.471 17.540 -12.546 1.00 21.01 101 SER B O 1
ATOM 3174 N N . LYS B 1 80 ? 2.008 18.508 -13.861 1.00 20.77 102 LYS B N 1
ATOM 3175 C CA . LYS B 1 80 ? 3.044 17.548 -13.477 1.00 20.30 102 LYS B CA 1
ATOM 3176 C C . LYS B 1 80 ? 3.837 17.990 -12.240 1.00 20.09 102 LYS B C 1
ATOM 3177 O O . LYS B 1 80 ? 4.819 17.354 -11.856 1.00 19.36 102 LYS B O 1
ATOM 3183 N N . LEU B 1 81 ? 3.401 19.088 -11.623 1.00 19.67 103 LEU B N 1
ATOM 3184 C CA . LEU B 1 81 ? 3.973 19.555 -10.365 1.00 19.07 103 LEU B CA 1
ATOM 3185 C C . LEU B 1 81 ? 2.866 19.732 -9.340 1.00 18.79 103 LEU B C 1
ATOM 3186 O O . LEU B 1 81 ? 2.471 20.852 -9.041 1.00 18.45 103 LEU B O 1
ATOM 3191 N N . PRO B 1 82 ? 2.348 18.623 -8.801 1.00 18.97 104 PRO B N 1
ATOM 3192 C CA . PRO B 1 82 ? 1.266 18.809 -7.835 1.00 19.12 104 PRO B CA 1
ATOM 3193 C C . PRO B 1 82 ? 1.717 19.486 -6.525 1.00 18.73 104 PRO B C 1
ATOM 3194 O O . PRO B 1 82 ? 0.863 19.950 -5.767 1.00 18.28 104 PRO B O 1
ATOM 3198 N N . ASN B 1 83 ? 3.028 19.540 -6.261 1.00 18.06 105 ASN B N 1
ATOM 3199 C CA . ASN B 1 83 ? 3.538 20.214 -5.045 1.00 18.01 105 ASN B CA 1
ATOM 3200 C C . ASN B 1 83 ? 3.730 21.737 -5.219 1.00 17.96 105 ASN B C 1
ATOM 3201 O O . ASN B 1 83 ? 4.182 22.427 -4.306 1.00 18.40 105 ASN B O 1
ATOM 3206 N N . TRP B 1 84 ? 3.388 22.258 -6.388 1.00 17.95 106 TRP B N 1
ATOM 3207 C CA . TRP B 1 84 ? 3.476 23.705 -6.649 1.00 17.84 106 TRP B CA 1
ATOM 3208 C C . TRP B 1 84 ? 2.707 24.503 -5.587 1.00 18.00 106 TRP B C 1
ATOM 3209 O O . TRP B 1 84 ? 3.087 25.622 -5.233 1.00 17.54 106 TRP B O 1
ATOM 3220 N N . LYS B 1 85 ? 1.626 23.904 -5.083 1.00 18.23 107 LYS B N 1
ATOM 3221 C CA . LYS B 1 85 ? 0.870 24.412 -3.937 1.00 18.13 107 LYS B CA 1
ATOM 3222 C C . LYS B 1 85 ? 1.739 24.757 -2.728 1.00 17.07 107 LYS B C 1
ATOM 3223 O O . LYS B 1 85 ? 1.333 25.539 -1.877 1.00 16.63 107 LYS B O 1
ATOM 3229 N N . ASN B 1 86 ? 2.910 24.135 -2.615 1.00 15.81 108 ASN B N 1
ATOM 3230 C CA . ASN B 1 86 ? 3.728 24.324 -1.424 1.00 14.25 108 ASN B CA 1
ATOM 3231 C C . ASN B 1 86 ? 4.495 25.658 -1.453 1.00 13.97 108 ASN B C 1
ATOM 3232 O O . ASN B 1 86 ? 5.055 26.075 -0.440 1.00 13.11 108 ASN B O 1
ATOM 3237 N N . LEU B 1 87 ? 4.524 26.310 -2.611 1.00 12.87 109 LEU B N 1
ATOM 3238 C CA . LEU B 1 87 ? 5.353 27.500 -2.796 1.00 12.89 109 LEU B CA 1
ATOM 3239 C C . LEU B 1 87 ? 4.736 28.734 -2.136 1.00 13.04 109 LEU B C 1
ATOM 3240 O O . LEU B 1 87 ? 3.508 28.873 -2.071 1.00 12.83 109 LEU B O 1
ATOM 3245 N N . ASP B 1 88 ? 5.591 29.610 -1.615 1.00 12.45 110 ASP B N 1
ATOM 3246 C CA . ASP B 1 88 ? 5.131 30.863 -1.008 1.00 13.14 110 ASP B CA 1
ATOM 3247 C C . ASP B 1 88 ? 4.551 31.785 -2.090 1.00 12.20 110 ASP B C 1
ATOM 3248 O O . ASP B 1 88 ? 5.266 32.169 -3.005 1.00 12.05 110 ASP B O 1
ATOM 3253 N N . PRO B 1 89 ? 3.253 32.145 -1.997 1.00 12.25 111 PRO B N 1
ATOM 3254 C CA . PRO B 1 89 ? 2.668 33.007 -3.039 1.00 11.40 111 PRO B CA 1
ATOM 3255 C C . PRO B 1 89 ? 3.321 34.392 -3.137 1.00 11.89 111 PRO B C 1
ATOM 3256 O O . PRO B 1 89 ? 3.512 34.918 -4.238 1.00 11.16 111 PRO B O 1
ATOM 3260 N N . ALA B 1 90 ? 3.657 34.988 -1.997 1.00 12.07 112 ALA B N 1
ATOM 3261 C CA . ALA B 1 90 ? 4.256 36.317 -2.008 1.00 12.99 112 ALA B CA 1
ATOM 3262 C C . ALA B 1 90 ? 5.598 36.317 -2.742 1.00 13.38 112 ALA B C 1
ATOM 3263 O O . ALA B 1 90 ? 5.889 37.226 -3.514 1.00 13.71 112 ALA B O 1
ATOM 3265 N N . LEU B 1 91 ? 6.408 35.292 -2.495 1.00 13.48 113 LEU B N 1
ATOM 3266 C CA . LEU B 1 91 ? 7.686 35.134 -3.181 1.00 13.29 113 LEU B CA 1
ATOM 3267 C C . LEU B 1 91 ? 7.484 34.937 -4.686 1.00 13.54 113 LEU B C 1
ATOM 3268 O O . LEU B 1 91 ? 8.183 35.560 -5.504 1.00 12.74 113 LEU B O 1
ATOM 3273 N N . LEU B 1 92 ? 6.522 34.087 -5.063 1.00 13.16 114 LEU B N 1
ATOM 3274 C CA . LEU B 1 92 ? 6.239 33.881 -6.492 1.00 13.20 114 LEU B CA 1
ATOM 3275 C C . LEU B 1 92 ? 5.852 35.208 -7.163 1.00 13.49 114 LEU B C 1
ATOM 3276 O O . LEU B 1 92 ? 6.243 35.480 -8.305 1.00 13.84 114 LEU B O 1
ATOM 3281 N N . LYS B 1 93 ? 5.098 36.038 -6.456 1.00 13.29 115 LYS B N 1
ATOM 3282 C CA . LYS B 1 93 ? 4.720 37.366 -6.975 1.00 13.58 115 LYS B CA 1
ATOM 3283 C C . LYS B 1 93 ? 5.936 38.260 -7.221 1.00 13.63 115 LYS B C 1
ATOM 3284 O O . LYS B 1 93 ? 6.003 38.966 -8.216 1.00 12.35 115 LYS B O 1
ATOM 3290 N N . GLN B 1 94 ? 6.891 38.231 -6.302 1.00 14.32 116 GLN B N 1
ATOM 3291 C CA . GLN B 1 94 ? 8.140 38.974 -6.489 1.00 15.83 116 GLN B CA 1
ATOM 3292 C C . GLN B 1 94 ? 8.916 38.537 -7.740 1.00 15.39 116 GLN B C 1
ATOM 3293 O O . GLN B 1 94 ? 9.592 39.346 -8.382 1.00 15.11 116 GLN B O 1
ATOM 3299 N N . LEU B 1 95 ? 8.816 37.260 -8.092 1.00 15.51 117 LEU B N 1
ATOM 3300 C CA . LEU B 1 95 ? 9.563 36.753 -9.236 1.00 15.67 117 LEU B CA 1
ATOM 3301 C C . LEU B 1 95 ? 8.864 36.986 -10.576 1.00 16.27 117 LEU B C 1
ATOM 3302 O O . LEU B 1 95 ? 9.450 36.778 -11.642 1.00 15.16 117 LEU B O 1
ATOM 3307 N N . GLU B 1 96 ? 7.610 37.413 -10.539 1.00 16.84 118 GLU B N 1
ATOM 3308 C CA . GLU B 1 96 ? 6.879 37.595 -11.791 1.00 17.90 118 GLU B CA 1
ATOM 3309 C C . GLU B 1 96 ? 7.466 38.709 -12.656 1.00 18.17 118 GLU B C 1
ATOM 3310 O O . GLU B 1 96 ? 7.235 38.764 -13.863 1.00 17.61 118 GLU B O 1
ATOM 3316 N N . VAL B 1 97 ? 8.242 39.586 -12.033 1.00 18.53 119 VAL B N 1
ATOM 3317 C CA . VAL B 1 97 ? 9.003 40.581 -12.780 1.00 19.32 119 VAL B CA 1
ATOM 3318 C C . VAL B 1 97 ? 9.916 39.914 -13.824 1.00 19.06 119 VAL B C 1
ATOM 3319 O O . VAL B 1 97 ? 10.054 40.410 -14.943 1.00 19.51 119 VAL B O 1
ATOM 3323 N N . SER B 1 98 ? 10.524 38.784 -13.470 1.00 17.98 120 SER B N 1
ATOM 3324 C CA . SER B 1 98 ? 11.365 38.043 -14.411 1.00 17.91 120 SER B CA 1
ATOM 3325 C C . SER B 1 98 ? 10.618 36.996 -15.223 1.00 17.65 120 SER B C 1
ATOM 3326 O O . SER B 1 98 ? 11.018 36.654 -16.343 1.00 17.44 120 SER B O 1
ATOM 3329 N N . ASP B 1 99 ? 9.530 36.492 -14.659 1.00 16.77 121 ASP B N 1
ATOM 3330 C CA . ASP B 1 99 ? 8.798 35.382 -15.248 1.00 16.66 121 ASP B CA 1
ATOM 3331 C C . ASP B 1 99 ? 7.313 35.643 -15.020 1.00 16.46 121 ASP B C 1
ATOM 3332 O O . ASP B 1 99 ? 6.718 35.120 -14.070 1.00 15.64 121 ASP B O 1
ATOM 3337 N N . PRO B 1 100 ? 6.720 36.502 -15.867 1.00 16.79 122 PRO B N 1
ATOM 3338 C CA . PRO B 1 100 ? 5.323 36.898 -15.714 1.00 16.61 122 PRO B CA 1
ATOM 3339 C C . PRO B 1 100 ? 4.441 35.663 -15.654 1.00 16.23 122 PRO B C 1
ATOM 3340 O O . PRO B 1 100 ? 4.547 34.797 -16.524 1.00 16.13 122 PRO B O 1
ATOM 3344 N N . GLY B 1 101 ? 3.590 35.579 -14.632 1.00 15.84 123 GLY B N 1
ATOM 3345 C CA . GLY B 1 101 ? 2.740 34.409 -14.439 1.00 15.21 123 GLY B CA 1
ATOM 3346 C C . GLY B 1 101 ? 3.491 33.173 -13.968 1.00 14.78 123 GLY B C 1
ATOM 3347 O O . GLY B 1 101 ? 2.917 32.086 -13.883 1.00 14.62 123 GLY B O 1
ATOM 3348 N N . ASN B 1 102 ? 4.780 33.319 -13.662 1.00 14.41 124 ASN B N 1
ATOM 3349 C CA . ASN B 1 102 ? 5.582 32.167 -13.243 1.00 13.96 124 ASN B CA 1
ATOM 3350 C C . ASN B 1 102 ? 5.395 30.963 -14.156 1.00 13.82 124 ASN B C 1
ATOM 3351 O O . ASN B 1 102 ? 5.135 29.864 -13.678 1.00 13.32 124 ASN B O 1
ATOM 3356 N N . GLN B 1 103 ? 5.559 31.165 -15.457 1.00 13.48 125 GLN B N 1
ATOM 3357 C CA . GLN B 1 103 ? 5.299 30.107 -16.430 1.00 13.85 125 GLN B CA 1
ATOM 3358 C C . GLN B 1 103 ? 6.464 29.152 -16.721 1.00 13.31 125 GLN B C 1
ATOM 3359 O O . GLN B 1 103 ? 6.250 28.072 -17.286 1.00 12.51 125 GLN B O 1
ATOM 3365 N N . TYR B 1 104 ? 7.685 29.544 -16.351 1.00 13.18 126 TYR B N 1
ATOM 3366 C CA . TYR B 1 104 ? 8.874 28.801 -16.774 1.00 13.03 126 TYR B CA 1
ATOM 3367 C C . TYR B 1 104 ? 9.782 28.263 -15.672 1.00 12.79 126 TYR B C 1
ATOM 3368 O O . TYR B 1 104 ? 10.578 27.352 -15.917 1.00 12.53 126 TYR B O 1
ATOM 3377 N N . ALA B 1 105 ? 9.688 28.811 -14.466 1.00 12.16 127 ALA B N 1
ATOM 3378 C CA . ALA B 1 105 ? 10.714 28.526 -13.479 1.00 11.62 127 ALA B CA 1
ATOM 3379 C C . ALA B 1 105 ? 10.163 28.310 -12.072 1.00 11.65 127 ALA B C 1
ATOM 3380 O O . ALA B 1 105 ? 9.150 28.904 -11.682 1.00 11.22 127 ALA B O 1
ATOM 3382 N N . VAL B 1 106 ? 10.841 27.446 -11.320 1.00 11.22 128 VAL B N 1
ATOM 3383 C CA . VAL B 1 106 ? 10.421 27.077 -9.980 1.00 11.54 128 VAL B CA 1
ATOM 3384 C C . VAL B 1 106 ? 11.471 27.565 -8.973 1.00 12.19 128 VAL B C 1
ATOM 3385 O O . VAL B 1 106 ? 12.644 27.197 -9.077 1.00 12.78 128 VAL B O 1
ATOM 3389 N N . PRO B 1 107 ? 11.066 28.392 -7.992 1.00 12.50 129 PRO B N 1
ATOM 3390 C CA . PRO B 1 107 ? 12.048 28.801 -6.997 1.00 12.27 129 PRO B CA 1
ATOM 3391 C C . PRO B 1 107 ? 12.728 27.603 -6.329 1.00 12.29 129 PRO B C 1
ATOM 3392 O O . PRO B 1 107 ? 12.083 26.566 -6.092 1.00 12.03 129 PRO B O 1
ATOM 3396 N N . TYR B 1 108 ? 14.021 27.745 -6.048 1.00 11.13 130 TYR B N 1
ATOM 3397 C CA . TYR B 1 108 ? 14.810 26.689 -5.405 1.00 11.06 130 TYR B CA 1
ATOM 3398 C C . TYR B 1 108 ? 15.359 27.226 -4.081 1.00 10.70 130 TYR B C 1
ATOM 3399 O O . TYR B 1 108 ? 14.888 26.855 -2.994 1.00 11.62 130 TYR B O 1
ATOM 3408 N N . LEU B 1 109 ? 16.360 28.096 -4.177 1.00 9.85 131 LEU B N 1
ATOM 3409 C CA . LEU B 1 109 ? 16.970 28.700 -2.996 1.00 9.23 131 LEU B CA 1
ATOM 3410 C C . LEU B 1 109 ? 17.173 30.195 -3.222 1.00 9.14 131 LEU B C 1
ATOM 3411 O O . LEU B 1 109 ? 17.192 30.669 -4.358 1.00 9.05 131 LEU B O 1
ATOM 3416 N N . TRP B 1 110 ? 17.314 30.942 -2.139 1.00 8.28 132 TRP B N 1
ATOM 3417 C CA . TRP B 1 110 ? 17.467 32.383 -2.256 1.00 8.19 132 TRP B CA 1
ATOM 3418 C C . TRP B 1 110 ? 18.341 32.894 -1.118 1.00 8.07 132 TRP B C 1
ATOM 3419 O O . TRP B 1 110 ? 18.513 32.214 -0.097 1.00 8.31 132 TRP B O 1
ATOM 3430 N N . GLY B 1 111 ? 18.932 34.064 -1.318 1.00 7.90 133 GLY B N 1
ATOM 3431 C CA . GLY B 1 111 ? 19.906 34.583 -0.383 1.00 7.59 133 GLY B CA 1
ATOM 3432 C C . GLY B 1 111 ? 20.481 35.917 -0.781 1.00 6.95 133 GLY B C 1
ATOM 3433 O O . GLY B 1 111 ? 19.886 36.644 -1.560 1.00 6.48 133 GLY B O 1
ATOM 3434 N N . THR B 1 112 ? 21.663 36.224 -0.243 1.00 6.60 134 THR B N 1
ATOM 3435 C CA . THR B 1 112 ? 22.285 37.511 -0.457 1.00 6.29 134 THR B CA 1
ATOM 3436 C C . THR B 1 112 ? 23.766 37.339 -0.770 1.00 6.15 134 THR B C 1
ATOM 3437 O O . THR B 1 112 ? 24.279 36.227 -0.754 1.00 4.83 134 THR B O 1
ATOM 3441 N N . ASN B 1 113 ? 24.427 38.441 -1.100 1.00 6.99 135 ASN B N 1
ATOM 3442 C CA . ASN B 1 113 ? 25.894 38.492 -1.101 1.00 7.90 135 ASN B CA 1
ATOM 3443 C C . ASN B 1 113 ? 26.348 39.466 -0.028 1.00 8.29 135 ASN B C 1
ATOM 3444 O O . ASN B 1 113 ? 25.554 40.248 0.496 1.00 7.69 135 ASN B O 1
ATOM 3449 N N . GLY B 1 114 ? 27.628 39.413 0.315 1.00 8.64 136 GLY B N 1
ATOM 3450 C CA . GLY B 1 114 ? 28.112 40.127 1.477 1.00 9.16 136 GLY B CA 1
ATOM 3451 C C . GLY B 1 114 ? 29.584 39.795 1.609 1.00 9.23 136 GLY B C 1
ATOM 3452 O O . GLY B 1 114 ? 30.210 39.377 0.637 1.00 9.25 136 GLY B O 1
ATOM 3453 N N . ILE B 1 115 ? 30.120 39.968 2.812 1.00 8.97 137 ILE B N 1
ATOM 3454 C CA . ILE B 1 115 ? 31.537 39.732 3.078 1.00 8.96 137 ILE B CA 1
ATOM 3455 C C . ILE B 1 115 ? 31.697 38.515 3.966 1.00 8.33 137 ILE B C 1
ATOM 3456 O O . ILE B 1 115 ? 31.060 38.421 5.019 1.00 7.61 137 ILE B O 1
ATOM 3461 N N . GLY B 1 116 ? 32.527 37.571 3.538 1.00 8.34 138 GLY B N 1
ATOM 3462 C CA . GLY B 1 116 ? 32.897 36.433 4.389 1.00 8.52 138 GLY B CA 1
ATOM 3463 C C . GLY B 1 116 ? 34.319 36.677 4.852 1.00 9.28 138 GLY B C 1
ATOM 3464 O O . GLY B 1 116 ? 35.159 37.088 4.052 1.00 9.38 138 GLY B O 1
ATOM 3465 N N . TYR B 1 117 ? 34.605 36.450 6.131 1.00 9.60 139 TYR B N 1
ATOM 3466 C CA . TYR B 1 117 ? 35.917 36.822 6.655 1.00 10.29 139 TYR B CA 1
ATOM 3467 C C . TYR B 1 117 ? 36.356 36.002 7.852 1.00 10.85 139 TYR B C 1
ATOM 3468 O O . TYR B 1 117 ? 35.528 35.463 8.608 1.00 10.49 139 TYR B O 1
ATOM 3477 N N . ASN B 1 118 ? 37.677 35.923 8.004 1.00 11.46 140 ASN B N 1
ATOM 3478 C CA . ASN B 1 118 ? 38.325 35.250 9.118 1.00 12.15 140 ASN B CA 1
ATOM 3479 C C . ASN B 1 118 ? 38.496 36.262 10.255 1.00 12.85 140 ASN B C 1
ATOM 3480 O O . ASN B 1 118 ? 39.249 37.232 10.131 1.00 13.33 140 ASN B O 1
ATOM 3485 N N . VAL B 1 119 ? 37.765 36.057 11.348 1.00 13.05 141 VAL B N 1
ATOM 3486 C CA . VAL B 1 119 ? 37.727 37.034 12.441 1.00 13.40 141 VAL B CA 1
ATOM 3487 C C . VAL B 1 119 ? 39.115 37.363 12.997 1.00 13.78 141 VAL B C 1
ATOM 3488 O O . VAL B 1 119 ? 39.501 38.530 13.070 1.00 13.65 141 VAL B O 1
ATOM 3492 N N . ALA B 1 120 ? 39.849 36.335 13.407 1.00 14.35 142 ALA B N 1
ATOM 3493 C CA . ALA B 1 120 ? 41.176 36.532 13.978 1.00 15.65 142 ALA B CA 1
ATOM 3494 C C . ALA B 1 120 ? 42.095 37.281 13.006 1.00 16.36 142 ALA B C 1
ATOM 3495 O O . ALA B 1 120 ? 42.762 38.240 13.392 1.00 16.64 142 ALA B O 1
ATOM 3497 N N . LYS B 1 121 ? 42.119 36.862 11.742 1.00 16.87 143 LYS B N 1
ATOM 3498 C CA . LYS B 1 121 ? 43.090 37.421 10.793 1.00 17.92 143 LYS B CA 1
ATOM 3499 C C . LYS B 1 121 ? 42.747 38.851 10.421 1.00 18.22 143 LYS B C 1
ATOM 3500 O O . LYS B 1 121 ? 43.633 39.687 10.262 1.00 17.85 143 LYS B O 1
ATOM 3506 N N . VAL B 1 122 ? 41.459 39.143 10.274 1.00 18.64 144 VAL B N 1
ATOM 3507 C CA . VAL B 1 122 ? 41.053 40.520 10.025 1.00 19.17 144 VAL B CA 1
ATOM 3508 C C . VAL B 1 122 ? 41.285 41.413 11.261 1.00 20.11 144 VAL B C 1
ATOM 3509 O O . VAL B 1 122 ? 41.644 42.581 11.125 1.00 20.12 144 VAL B O 1
ATOM 3513 N N . LYS B 1 123 ? 41.097 40.878 12.463 1.00 20.88 145 LYS B N 1
ATOM 3514 C CA . LYS B 1 123 ? 41.343 41.679 13.663 1.00 22.19 145 LYS B CA 1
ATOM 3515 C C . LYS B 1 123 ? 42.827 42.020 13.751 1.00 22.98 145 LYS B C 1
ATOM 3516 O O . LYS B 1 123 ? 43.203 43.154 14.057 1.00 23.07 145 LYS B O 1
ATOM 3522 N N . GLU B 1 124 ? 43.654 41.021 13.459 1.00 23.81 146 GLU B N 1
ATOM 3523 C CA . GLU B 1 124 ? 45.106 41.154 13.477 1.00 24.96 146 GLU B CA 1
ATOM 3524 C C . GLU B 1 124 ? 45.577 42.277 12.549 1.00 24.91 146 GLU B C 1
ATOM 3525 O O . GLU B 1 124 ? 46.496 43.023 12.873 1.00 24.90 146 GLU B O 1
ATOM 3531 N N . VAL B 1 125 ? 44.927 42.393 11.395 1.00 25.01 147 VAL B N 1
ATOM 3532 C CA . VAL B 1 125 ? 45.339 43.316 10.344 1.00 25.27 147 VAL B CA 1
ATOM 3533 C C . VAL B 1 125 ? 44.683 44.692 10.433 1.00 25.32 147 VAL B C 1
ATOM 3534 O O . VAL B 1 125 ? 45.263 45.680 9.984 1.00 25.37 147 VAL B O 1
ATOM 3538 N N . LEU B 1 126 ? 43.476 44.755 10.996 1.00 25.28 148 LEU B N 1
ATOM 3539 C CA . LEU B 1 126 ? 42.702 46.005 11.044 1.00 25.28 148 LEU B CA 1
ATOM 3540 C C . LEU B 1 126 ? 42.317 46.445 12.457 1.00 25.18 148 LEU B C 1
ATOM 3541 O O . LEU B 1 126 ? 41.664 47.470 12.626 1.00 25.07 148 LEU B O 1
ATOM 3546 N N . GLY B 1 127 ? 42.696 45.663 13.464 1.00 25.13 149 GLY B N 1
ATOM 3547 C CA . GLY B 1 127 ? 42.345 45.983 14.847 1.00 25.46 149 GLY B CA 1
ATOM 3548 C C . GLY B 1 127 ? 40.901 45.632 15.168 1.00 25.96 149 GLY B C 1
ATOM 3549 O O . GLY B 1 127 ? 40.242 44.937 14.394 1.00 25.81 149 GLY B O 1
ATOM 3550 N N . ASP B 1 128 ? 40.397 46.121 16.296 1.00 26.22 150 ASP B N 1
ATOM 3551 C CA . ASP B 1 128 ? 39.041 45.783 16.726 1.00 26.92 150 ASP B CA 1
ATOM 3552 C C . ASP B 1 128 ? 37.979 46.724 16.154 1.00 26.53 150 ASP B C 1
ATOM 3553 O O . ASP B 1 128 ? 37.127 47.222 16.884 1.00 26.65 150 ASP B O 1
ATOM 3558 N N . GLN B 1 129 ? 38.043 46.967 14.849 1.00 26.08 151 GLN B N 1
ATOM 3559 C CA . GLN B 1 129 ? 36.989 47.691 14.147 1.00 25.60 151 GLN B CA 1
ATOM 3560 C C . GLN B 1 129 ? 35.805 46.755 13.895 1.00 24.37 151 GLN B C 1
ATOM 3561 O O . GLN B 1 129 ? 35.995 45.559 13.662 1.00 24.09 151 GLN B O 1
ATOM 3567 N N . PRO B 1 130 ? 34.578 47.297 13.917 1.00 23.03 152 PRO B N 1
ATOM 3568 C CA . PRO B 1 130 ? 33.457 46.491 13.433 1.00 22.24 152 PRO B CA 1
ATOM 3569 C C . PRO B 1 130 ? 33.628 46.205 11.942 1.00 21.41 152 PRO B C 1
ATOM 3570 O O . PRO B 1 130 ? 34.032 47.086 11.188 1.00 21.25 152 PRO B O 1
ATOM 3574 N N . ILE B 1 131 ? 33.347 44.977 11.526 1.00 20.23 153 ILE B N 1
ATOM 3575 C CA . ILE B 1 131 ? 33.431 44.626 10.125 1.00 19.23 153 ILE B CA 1
ATOM 3576 C C . ILE B 1 131 ? 32.017 44.679 9.572 1.00 18.64 153 ILE B C 1
ATOM 3577 O O . ILE B 1 131 ? 31.283 43.687 9.645 1.00 17.80 153 ILE B O 1
ATOM 3582 N N . ASP B 1 132 ? 31.623 45.840 9.042 1.00 18.02 154 ASP B N 1
ATOM 3583 C CA . ASP B 1 132 ? 30.215 46.053 8.688 1.00 17.79 154 ASP B CA 1
ATOM 3584 C C . ASP B 1 132 ? 29.958 46.988 7.499 1.00 16.81 154 ASP B C 1
ATOM 3585 O O . ASP B 1 132 ? 28.845 47.521 7.357 1.00 16.70 154 ASP B O 1
ATOM 3590 N N . SER B 1 133 ? 30.976 47.190 6.664 1.00 15.24 155 SER B N 1
ATOM 3591 C CA . SER B 1 133 ? 30.865 48.059 5.504 1.00 14.38 155 SER B CA 1
ATOM 3592 C C . SER B 1 133 ? 31.547 47.451 4.292 1.00 13.49 155 SER B C 1
ATOM 3593 O O . SER B 1 133 ? 32.554 46.763 4.416 1.00 12.28 155 SER B O 1
ATOM 3596 N N . TRP B 1 134 ? 31.016 47.737 3.112 1.00 12.63 156 TRP B N 1
ATOM 3597 C CA . TRP B 1 134 ? 31.677 47.318 1.894 1.00 12.83 156 TRP B CA 1
ATOM 3598 C C . TRP B 1 134 ? 33.059 47.975 1.752 1.00 13.15 156 TRP B C 1
ATOM 3599 O O . TRP B 1 134 ? 33.876 47.532 0.949 1.00 12.97 156 TRP B O 1
ATOM 3610 N N . ALA B 1 135 ? 33.309 49.031 2.529 1.00 13.78 157 ALA B N 1
ATOM 3611 C CA . ALA B 1 135 ? 34.611 49.714 2.529 1.00 14.60 157 ALA B CA 1
ATOM 3612 C C . ALA B 1 135 ? 35.748 48.744 2.858 1.00 15.16 157 ALA B C 1
ATOM 3613 O O . ALA B 1 135 ? 36.918 48.967 2.503 1.00 15.48 157 ALA B O 1
ATOM 3615 N N . ILE B 1 136 ? 35.402 47.659 3.535 1.00 15.45 158 ILE B N 1
ATOM 3616 C CA . ILE B 1 136 ? 36.389 46.639 3.858 1.00 15.82 158 ILE B CA 1
ATOM 3617 C C . ILE B 1 136 ? 37.019 46.121 2.569 1.00 15.88 158 ILE B C 1
ATOM 3618 O O . ILE B 1 136 ? 38.218 45.848 2.521 1.00 15.78 158 ILE B O 1
ATOM 3623 N N . LEU B 1 137 ? 36.204 45.992 1.524 1.00 15.87 159 LEU B N 1
ATOM 3624 C CA . LEU B 1 137 ? 36.685 45.496 0.238 1.00 16.15 159 LEU B CA 1
ATOM 3625 C C . LEU B 1 137 ? 36.898 46.597 -0.799 1.00 16.37 159 LEU B C 1
ATOM 3626 O O . LEU B 1 137 ? 37.664 46.413 -1.743 1.00 16.47 159 LEU B O 1
ATOM 3631 N N . PHE B 1 138 ? 36.217 47.730 -0.647 1.00 16.65 160 PHE B N 1
ATOM 3632 C CA . PHE B 1 138 ? 36.246 48.742 -1.716 1.00 16.81 160 PHE B CA 1
ATOM 3633 C C . PHE B 1 138 ? 37.103 49.991 -1.442 1.00 17.79 160 PHE B C 1
ATOM 3634 O O . PHE B 1 138 ? 37.145 50.895 -2.272 1.00 17.51 160 PHE B O 1
ATOM 3642 N N . GLU B 1 139 ? 37.757 50.058 -0.285 1.00 18.48 161 GLU B N 1
ATOM 3643 C CA . GLU B 1 139 ? 38.669 51.170 0.013 1.00 19.69 161 GLU B CA 1
ATOM 3644 C C . GLU B 1 139 ? 40.110 50.674 0.111 1.00 20.25 161 GLU B C 1
ATOM 3645 O O . GLU B 1 139 ? 40.399 49.740 0.862 1.00 20.13 161 GLU B O 1
ATOM 3651 N N . PRO B 1 140 ? 41.020 51.307 -0.653 1.00 21.09 162 PRO B N 1
ATOM 3652 C CA . PRO B 1 140 ? 42.436 50.941 -0.683 1.00 21.37 162 PRO B CA 1
ATOM 3653 C C . PRO B 1 140 ? 43.085 50.931 0.696 1.00 22.04 162 PRO B C 1
ATOM 3654 O O . PRO B 1 140 ? 43.982 50.124 0.939 1.00 22.30 162 PRO B O 1
ATOM 3658 N N . GLU B 1 141 ? 42.642 51.810 1.590 1.00 22.44 163 GLU B N 1
ATOM 3659 C CA . GLU B 1 141 ? 43.231 51.883 2.919 1.00 23.41 163 GLU B CA 1
ATOM 3660 C C . GLU B 1 141 ? 43.039 50.587 3.701 1.00 23.20 163 GLU B C 1
ATOM 3661 O O . GLU B 1 141 ? 43.913 50.174 4.475 1.00 23.41 163 GLU B O 1
ATOM 3667 N N . ASN B 1 142 ? 41.895 49.941 3.503 1.00 22.57 164 ASN B N 1
ATOM 3668 C CA . ASN B 1 142 ? 41.657 48.646 4.128 1.00 21.91 164 ASN B CA 1
ATOM 3669 C C . ASN B 1 142 ? 42.349 47.535 3.355 1.00 21.48 164 ASN B C 1
ATOM 3670 O O . ASN B 1 142 ? 43.048 46.704 3.929 1.00 21.98 164 ASN B O 1
ATOM 3683 N N . LYS B 1 144 ? 44.822 47.460 1.190 1.00 20.87 166 LYS B N 1
ATOM 3684 C CA . LYS B 1 144 ? 46.289 47.428 1.127 1.00 21.48 166 LYS B CA 1
ATOM 3685 C C . LYS B 1 144 ? 46.852 46.678 2.325 1.00 21.42 166 LYS B C 1
ATOM 3686 O O . LYS B 1 144 ? 47.939 46.103 2.251 1.00 21.58 166 LYS B O 1
ATOM 3692 N N . LYS B 1 145 ? 46.087 46.652 3.416 1.00 21.21 167 LYS B N 1
ATOM 3693 C CA . LYS B 1 145 ? 46.472 45.897 4.611 1.00 21.18 167 LYS B CA 1
ATOM 3694 C C . LYS B 1 145 ? 46.064 44.416 4.510 1.00 20.86 167 LYS B C 1
ATOM 3695 O O . LYS B 1 145 ? 46.801 43.524 4.936 1.00 20.69 167 LYS B O 1
ATOM 3701 N N . LEU B 1 146 ? 44.883 44.160 3.952 1.00 20.18 168 LEU B N 1
ATOM 3702 C CA . LEU B 1 146 ? 44.366 42.792 3.844 1.00 19.52 168 LEU B CA 1
ATOM 3703 C C . LEU B 1 146 ? 45.083 41.935 2.798 1.00 19.52 168 LEU B C 1
ATOM 3704 O O . LEU B 1 146 ? 45.122 40.701 2.914 1.00 19.21 168 LEU B O 1
ATOM 3709 N N . ALA B 1 147 ? 45.650 42.582 1.782 1.00 19.23 169 ALA B N 1
ATOM 3710 C CA . ALA B 1 147 ? 46.131 41.868 0.602 1.00 19.25 169 ALA B CA 1
ATOM 3711 C C . ALA B 1 147 ? 47.074 40.726 0.956 1.00 19.43 169 ALA B C 1
ATOM 3712 O O . ALA B 1 147 ? 46.941 39.620 0.434 1.00 18.75 169 ALA B O 1
ATOM 3714 N N . LYS B 1 148 ? 48.024 40.985 1.851 1.00 19.69 170 LYS B N 1
ATOM 3715 C CA . LYS B 1 148 ? 49.025 39.974 2.178 1.00 20.67 170 LYS B CA 1
ATOM 3716 C C . LYS B 1 148 ? 48.409 38.733 2.835 1.00 20.59 170 LYS B C 1
ATOM 3717 O O . LYS B 1 148 ? 49.059 37.701 2.918 1.00 20.87 170 LYS B O 1
ATOM 3723 N N . CYS B 1 149 ? 47.163 38.836 3.307 1.00 20.13 171 CYS B N 1
ATOM 3724 C CA . CYS B 1 149 ? 46.489 37.698 3.958 1.00 19.90 171 CYS B CA 1
ATOM 3725 C C . CYS B 1 149 ? 45.480 36.992 3.042 1.00 18.58 171 CYS B C 1
ATOM 3726 O O . CYS B 1 149 ? 44.882 35.972 3.415 1.00 17.82 171 CYS B O 1
ATOM 3729 N N . GLY B 1 150 ? 45.318 37.529 1.838 1.00 17.25 172 GLY B N 1
ATOM 3730 C CA . GLY B 1 150 ? 44.527 36.875 0.815 1.00 16.00 172 GLY B CA 1
ATOM 3731 C C . GLY B 1 150 ? 43.140 37.469 0.748 1.00 15.50 172 GLY B C 1
ATOM 3732 O O . GLY B 1 150 ? 42.448 37.546 1.760 1.00 15.30 172 GLY B O 1
ATOM 3733 N N . VAL B 1 151 ? 42.741 37.885 -0.449 1.00 14.88 173 VAL B N 1
ATOM 3734 C CA . VAL B 1 151 ? 41.428 38.487 -0.669 1.00 14.28 173 VAL B CA 1
ATOM 3735 C C . VAL B 1 151 ? 40.859 37.950 -1.964 1.00 13.91 173 VAL B C 1
ATOM 3736 O O . VAL B 1 151 ? 41.556 37.917 -2.975 1.00 13.28 173 VAL B O 1
ATOM 3740 N N . ALA B 1 152 ? 39.595 37.527 -1.927 1.00 13.25 174 ALA B N 1
ATOM 3741 C CA . ALA B 1 152 ? 38.927 37.009 -3.115 1.00 12.87 174 ALA B CA 1
ATOM 3742 C C . ALA B 1 152 ? 37.717 37.867 -3.500 1.00 12.80 174 ALA B C 1
ATOM 3743 O O . ALA B 1 152 ? 36.906 38.258 -2.643 1.00 12.10 174 ALA B O 1
ATOM 3745 N N . PHE B 1 153 ? 37.633 38.158 -4.794 1.00 12.80 175 PHE B N 1
ATOM 3746 C CA . PHE B 1 153 ? 36.483 38.791 -5.429 1.00 12.80 175 PHE B CA 1
ATOM 3747 C C . PHE B 1 153 ? 35.856 37.762 -6.357 1.00 13.69 175 PHE B C 1
ATOM 3748 O O . PHE B 1 153 ? 36.518 36.791 -6.730 1.00 14.20 175 PHE B O 1
ATOM 3764 N N . ASP B 1 155 ? 34.362 36.351 -9.891 1.00 16.90 177 ASP B N 1
ATOM 3765 C CA . ASP B 1 155 ? 34.670 36.564 -11.297 1.00 17.52 177 ASP B CA 1
ATOM 3766 C C . ASP B 1 155 ? 33.377 36.831 -12.052 1.00 17.35 177 ASP B C 1
ATOM 3767 O O . ASP B 1 155 ? 32.925 36.004 -12.842 1.00 17.43 177 ASP B O 1
ATOM 3772 N N . SER B 1 156 ? 32.769 37.984 -11.791 1.00 16.48 178 SER B N 1
ATOM 3773 C CA . SER B 1 156 ? 31.481 38.313 -12.398 1.00 15.72 178 SER B CA 1
ATOM 3774 C C . SER B 1 156 ? 31.239 39.814 -12.364 1.00 15.69 178 SER B C 1
ATOM 3775 O O . SER B 1 156 ? 31.201 40.413 -11.277 1.00 15.42 178 SER B O 1
ATOM 3778 N N . GLY B 1 157 ? 31.089 40.426 -13.541 1.00 14.59 179 GLY B N 1
ATOM 3779 C CA . GLY B 1 157 ? 30.695 41.841 -13.600 1.00 15.24 179 GLY B CA 1
ATOM 3780 C C . GLY B 1 157 ? 29.332 42.071 -12.950 1.00 15.32 179 GLY B C 1
ATOM 3781 O O . GLY B 1 157 ? 29.120 43.069 -12.261 1.00 16.13 179 GLY B O 1
ATOM 3782 N N . ASP B 1 158 ? 28.423 41.124 -13.149 1.00 15.16 180 ASP B N 1
ATOM 3783 C CA . ASP B 1 158 ? 27.079 41.170 -12.561 1.00 15.16 180 ASP B CA 1
ATOM 3784 C C . ASP B 1 158 ? 27.074 41.281 -11.035 1.00 14.78 180 ASP B C 1
ATOM 3785 O O . ASP B 1 158 ? 26.174 41.893 -10.450 1.00 14.65 180 ASP B O 1
ATOM 3790 N N . GLU B 1 159 ? 28.058 40.664 -10.387 1.00 14.24 181 GLU B N 1
ATOM 3791 C CA . GLU B 1 159 ? 28.167 40.740 -8.938 1.00 13.83 181 GLU B CA 1
ATOM 3792 C C . GLU B 1 159 ? 28.870 42.018 -8.512 1.00 13.17 181 GLU B C 1
ATOM 3793 O O . GLU B 1 159 ? 28.377 42.753 -7.642 1.00 12.23 181 GLU B O 1
ATOM 3807 N N . LEU B 1 161 ? 30.069 44.904 -10.103 1.00 12.99 183 LEU B N 1
ATOM 3808 C CA . LEU B 1 161 ? 29.726 46.272 -10.474 1.00 12.65 183 LEU B CA 1
ATOM 3809 C C . LEU B 1 161 ? 28.511 46.808 -9.703 1.00 12.27 183 LEU B C 1
ATOM 3810 O O . LEU B 1 161 ? 28.577 47.884 -9.128 1.00 13.09 183 LEU B O 1
ATOM 3815 N N . PRO B 1 162 ? 27.399 46.067 -9.686 1.00 12.19 184 PRO B N 1
ATOM 3816 C CA . PRO B 1 162 ? 26.265 46.544 -8.882 1.00 12.08 184 PRO B CA 1
ATOM 3817 C C . PRO B 1 162 ? 26.613 46.689 -7.387 1.00 12.06 184 PRO B C 1
ATOM 3818 O O . PRO B 1 162 ? 26.109 47.596 -6.727 1.00 12.01 184 PRO B O 1
ATOM 3822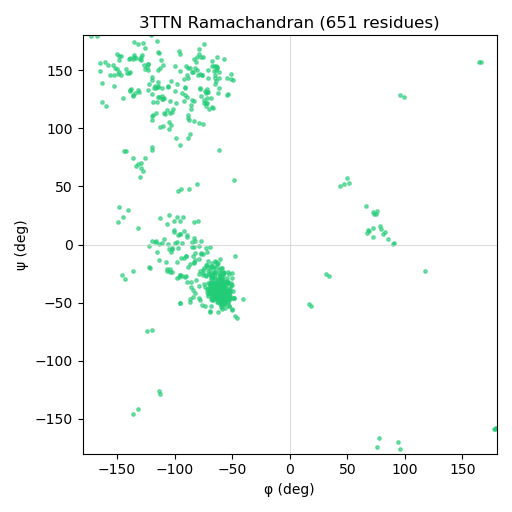 N N . ALA B 1 163 ? 27.491 45.843 -6.866 1.00 11.50 185 ALA B N 1
ATOM 3823 C CA . ALA B 1 163 ? 27.910 45.999 -5.468 1.00 12.20 185 ALA B CA 1
ATOM 3824 C C . ALA B 1 163 ? 28.659 47.315 -5.258 1.00 12.49 185 ALA B C 1
ATOM 3825 O O . ALA B 1 163 ? 28.417 48.030 -4.274 1.00 12.10 185 ALA B O 1
ATOM 3827 N N . ALA B 1 164 ? 29.567 47.631 -6.174 1.00 12.71 186 ALA B N 1
ATOM 3828 C CA . ALA B 1 164 ? 30.333 48.883 -6.074 1.00 13.60 186 ALA B CA 1
ATOM 3829 C C . ALA B 1 164 ? 29.430 50.070 -6.322 1.00 13.64 186 ALA B C 1
ATOM 3830 O O . ALA B 1 164 ? 29.575 51.125 -5.684 1.00 14.46 186 ALA B O 1
ATOM 3832 N N . LEU B 1 165 ? 28.486 49.914 -7.247 1.00 13.70 187 LEU B N 1
ATOM 3833 C CA . LEU B 1 165 ? 27.490 50.969 -7.470 1.00 13.03 187 LEU B CA 1
ATOM 3834 C C . LEU B 1 165 ? 26.704 51.246 -6.187 1.00 14.00 187 LEU B C 1
ATOM 3835 O O . LEU B 1 165 ? 26.586 52.399 -5.742 1.00 13.97 187 LEU B O 1
ATOM 3840 N N . ASN B 1 166 ? 26.141 50.196 -5.598 1.00 14.38 188 ASN B N 1
ATOM 3841 C CA . ASN B 1 166 ? 25.408 50.362 -4.347 1.00 15.27 188 ASN B CA 1
ATOM 3842 C C . ASN B 1 166 ? 26.258 50.993 -3.235 1.00 15.78 188 ASN B C 1
ATOM 3843 O O . ASN B 1 166 ? 25.803 51.896 -2.535 1.00 15.69 188 ASN B O 1
ATOM 3848 N N . TYR B 1 167 ? 27.498 50.522 -3.082 1.00 16.43 189 TYR B N 1
ATOM 3849 C CA . TYR B 1 167 ? 28.427 51.107 -2.110 1.00 16.48 189 TYR B CA 1
ATOM 3850 C C . TYR B 1 167 ? 28.575 52.615 -2.268 1.00 17.01 189 TYR B C 1
ATOM 3851 O O . TYR B 1 167 ? 28.716 53.339 -1.287 1.00 16.59 189 TYR B O 1
ATOM 3860 N N . LEU B 1 168 ? 28.583 53.082 -3.507 1.00 17.03 190 LEU B N 1
ATOM 3861 C CA . LEU B 1 168 ? 28.689 54.516 -3.764 1.00 17.52 190 LEU B CA 1
ATOM 3862 C C . LEU B 1 168 ? 27.345 55.214 -3.651 1.00 17.74 190 LEU B C 1
ATOM 3863 O O . LEU B 1 168 ? 27.249 56.404 -3.917 1.00 17.94 190 LEU B O 1
ATOM 3868 N N . GLY B 1 169 ? 26.300 54.476 -3.290 1.00 17.95 191 GLY B N 1
ATOM 3869 C CA . GLY B 1 169 ? 24.979 55.082 -3.133 1.00 18.30 191 GLY B CA 1
ATOM 3870 C C . GLY B 1 169 ? 24.248 55.302 -4.452 1.00 18.59 191 GLY B C 1
ATOM 3871 O O . GLY B 1 169 ? 23.238 55.994 -4.494 1.00 18.48 191 GLY B O 1
ATOM 3872 N N . LEU B 1 170 ? 24.751 54.694 -5.526 1.00 18.25 192 LEU B N 1
ATOM 3873 C CA . LEU B 1 170 ? 24.147 54.817 -6.847 1.00 18.44 192 LEU B CA 1
ATOM 3874 C C . LEU B 1 170 ? 23.227 53.621 -7.119 1.00 18.48 192 LEU B C 1
ATOM 3875 O O . LEU B 1 170 ? 23.280 52.622 -6.397 1.00 18.23 192 LEU B O 1
ATOM 3880 N N . ASP B 1 171 ? 22.388 53.714 -8.152 1.00 18.03 193 ASP B N 1
ATOM 3881 C CA . ASP B 1 171 ? 21.474 52.615 -8.461 1.00 17.80 193 ASP B CA 1
ATOM 3882 C C . ASP B 1 171 ? 22.233 51.440 -9.054 1.00 17.28 193 ASP B C 1
ATOM 3883 O O . ASP B 1 171 ? 22.883 51.569 -10.098 1.00 17.03 193 ASP B O 1
ATOM 3888 N N . PRO B 1 172 ? 22.179 50.289 -8.367 1.00 16.82 194 PRO B N 1
ATOM 3889 C CA . PRO B 1 172 ? 22.857 49.084 -8.851 1.00 16.43 194 PRO B CA 1
ATOM 3890 C C . PRO B 1 172 ? 22.323 48.606 -10.211 1.00 16.37 194 PRO B C 1
ATOM 3891 O O . PRO B 1 172 ? 23.026 47.902 -10.948 1.00 15.50 194 PRO B O 1
ATOM 3895 N N . ASN B 1 173 ? 21.099 49.002 -10.555 1.00 16.32 195 ASN B N 1
ATOM 3896 C CA . ASN B 1 173 ? 20.528 48.640 -11.853 1.00 16.17 195 ASN B CA 1
ATOM 3897 C C . ASN B 1 173 ? 20.532 49.827 -12.797 1.00 16.32 195 ASN B C 1
ATOM 3898 O O . ASN B 1 173 ? 19.730 49.908 -13.719 1.00 15.62 195 ASN B O 1
ATOM 3903 N N . THR B 1 174 ? 21.453 50.747 -12.558 1.00 17.23 196 THR B N 1
ATOM 3904 C CA . THR B 1 174 ? 21.551 51.960 -13.353 1.00 18.12 196 THR B CA 1
ATOM 3905 C C . THR B 1 174 ? 21.878 51.633 -14.806 1.00 18.84 196 THR B C 1
ATOM 3906 O O . THR B 1 174 ? 22.496 50.611 -15.103 1.00 18.58 196 THR B O 1
ATOM 3910 N N . HIS B 1 175 ? 21.442 52.509 -15.705 1.00 19.85 197 HIS B N 1
ATOM 3911 C CA . HIS B 1 175 ? 21.729 52.379 -17.127 1.00 20.36 197 HIS B CA 1
ATOM 3912 C C . HIS B 1 175 ? 22.791 53.395 -17.521 1.00 20.73 197 HIS B C 1
ATOM 3913 O O . HIS B 1 175 ? 23.260 53.411 -18.653 1.00 20.36 197 HIS B O 1
ATOM 3920 N N . ASP B 1 176 ? 23.173 54.225 -16.560 1.00 21.27 198 ASP B N 1
ATOM 3921 C CA . ASP B 1 176 ? 23.977 55.413 -16.823 1.00 22.09 198 ASP B CA 1
ATOM 3922 C C . ASP B 1 176 ? 25.478 55.131 -16.853 1.00 21.85 198 ASP B C 1
ATOM 3923 O O . ASP B 1 176 ? 26.046 54.664 -15.874 1.00 21.76 198 ASP B O 1
ATOM 3928 N N . PRO B 1 177 ? 26.126 55.419 -17.994 1.00 21.98 199 PRO B N 1
ATOM 3929 C CA . PRO B 1 177 ? 27.563 55.202 -18.174 1.00 21.77 199 PRO B CA 1
ATOM 3930 C C . PRO B 1 177 ? 28.432 55.950 -17.161 1.00 21.73 199 PRO B C 1
ATOM 3931 O O . PRO B 1 177 ? 29.483 55.439 -16.753 1.00 21.31 199 PRO B O 1
ATOM 3935 N N . LYS B 1 178 ? 28.003 57.138 -16.748 1.00 21.63 200 LYS B N 1
ATOM 3936 C CA . LYS B 1 178 ? 28.770 57.914 -15.764 1.00 22.11 200 LYS B CA 1
ATOM 3937 C C . LYS B 1 178 ? 28.861 57.207 -14.415 1.00 21.85 200 LYS B C 1
ATOM 3938 O O . LYS B 1 178 ? 29.854 57.341 -13.697 1.00 21.52 200 LYS B O 1
ATOM 3944 N N . ASP B 1 179 ? 27.816 56.473 -14.056 1.00 21.63 201 ASP B N 1
ATOM 3945 C CA . ASP B 1 179 ? 27.831 55.699 -12.805 1.00 21.43 201 ASP B CA 1
ATOM 3946 C C . ASP B 1 179 ? 28.780 54.507 -12.902 1.00 20.85 201 ASP B C 1
ATOM 3947 O O . ASP B 1 179 ? 29.533 54.220 -11.968 1.00 20.63 201 ASP B O 1
ATOM 3952 N N . TYR B 1 180 ? 28.716 53.798 -14.028 1.00 20.38 202 TYR B N 1
ATOM 3953 C CA . TYR B 1 180 ? 29.577 52.641 -14.254 1.00 20.03 202 TYR B CA 1
ATOM 3954 C C . TYR B 1 180 ? 31.047 53.023 -14.212 1.00 20.37 202 TYR B C 1
ATOM 3955 O O . TYR B 1 180 ? 31.885 52.264 -13.712 1.00 19.97 202 TYR B O 1
ATOM 3964 N N . LYS B 1 181 ? 31.347 54.208 -14.729 1.00 20.55 203 LYS B N 1
ATOM 3965 C CA . LYS B 1 181 ? 32.688 54.781 -14.654 1.00 21.31 203 LYS B CA 1
ATOM 3966 C C . LYS B 1 181 ? 33.142 54.962 -13.196 1.00 21.02 203 LYS B C 1
ATOM 3967 O O . LYS B 1 181 ? 34.272 54.618 -12.837 1.00 21.30 203 LYS B O 1
ATOM 3973 N N . LYS B 1 182 ? 32.254 55.471 -12.346 1.00 21.14 204 LYS B N 1
ATOM 3974 C CA . LYS B 1 182 ? 32.585 55.659 -10.932 1.00 21.18 204 LYS B CA 1
ATOM 3975 C C . LYS B 1 182 ? 32.826 54.316 -10.253 1.00 20.87 204 LYS B C 1
ATOM 3976 O O . LYS B 1 182 ? 33.807 54.147 -9.524 1.00 20.24 204 LYS B O 1
ATOM 3982 N N . ALA B 1 183 ? 31.928 53.367 -10.503 1.00 20.39 205 ALA B N 1
ATOM 3983 C CA . ALA B 1 183 ? 32.074 52.008 -9.979 1.00 20.56 205 ALA B CA 1
ATOM 3984 C C . ALA B 1 183 ? 33.404 51.417 -10.416 1.00 20.80 205 ALA B C 1
ATOM 3985 O O . ALA B 1 183 ? 34.130 50.844 -9.600 1.00 20.56 205 ALA B O 1
ATOM 3987 N N . GLU B 1 184 ? 33.711 51.569 -11.707 1.00 20.85 206 GLU B N 1
ATOM 3988 C CA . GLU B 1 184 ? 34.951 51.071 -12.294 1.00 21.84 206 GLU B CA 1
ATOM 3989 C C . GLU B 1 184 ? 36.183 51.572 -11.540 1.00 21.82 206 GLU B C 1
ATOM 3990 O O . GLU B 1 184 ? 37.104 50.804 -11.239 1.00 21.78 206 GLU B O 1
ATOM 3996 N N . GLU B 1 185 ? 36.194 52.870 -11.259 1.00 22.27 207 GLU B N 1
ATOM 3997 C CA . GLU B 1 185 ? 37.286 53.518 -10.534 1.00 22.93 207 GLU B CA 1
ATOM 3998 C C . GLU B 1 185 ? 37.521 52.883 -9.158 1.00 22.44 207 GLU B C 1
ATOM 3999 O O . GLU B 1 185 ? 38.662 52.592 -8.783 1.00 22.36 207 GLU B O 1
ATOM 4005 N N . VAL B 1 186 ? 36.440 52.644 -8.417 1.00 22.24 208 VAL B N 1
ATOM 4006 C CA . VAL B 1 186 ? 36.526 51.986 -7.102 1.00 21.40 208 VAL B CA 1
ATOM 4007 C C . VAL B 1 186 ? 37.196 50.602 -7.188 1.00 21.28 208 VAL B C 1
ATOM 4008 O O . VAL B 1 186 ? 38.118 50.280 -6.417 1.00 20.80 208 VAL B O 1
ATOM 4012 N N . LEU B 1 187 ? 36.714 49.780 -8.117 1.00 20.55 209 LEU B N 1
ATOM 4013 C CA . LEU B 1 187 ? 37.210 48.416 -8.260 1.00 20.89 209 LEU B CA 1
ATOM 4014 C C . LEU B 1 187 ? 38.646 48.423 -8.776 1.00 20.97 209 LEU B C 1
ATOM 4015 O O . LEU B 1 187 ? 39.491 47.673 -8.289 1.00 21.45 209 LEU B O 1
ATOM 4020 N N . THR B 1 188 ? 38.917 49.294 -9.742 1.00 20.71 210 THR B N 1
ATOM 4021 C CA . THR B 1 188 ? 40.248 49.414 -10.309 1.00 21.10 210 THR B CA 1
ATOM 4022 C C . THR B 1 188 ? 41.290 49.770 -9.245 1.00 21.11 210 THR B C 1
ATOM 4023 O O . THR B 1 188 ? 42.405 49.253 -9.278 1.00 20.89 210 THR B O 1
ATOM 4027 N N . LYS B 1 189 ? 40.916 50.635 -8.301 1.00 20.73 211 LYS B N 1
ATOM 4028 C CA . LYS B 1 189 ? 41.822 51.068 -7.231 1.00 21.00 211 LYS B CA 1
ATOM 4029 C C . LYS B 1 189 ? 42.162 49.989 -6.209 1.00 20.74 211 LYS B C 1
ATOM 4030 O O . LYS B 1 189 ? 43.205 50.062 -5.564 1.00 20.71 211 LYS B O 1
ATOM 4036 N N . VAL B 1 190 ? 41.292 48.994 -6.042 1.00 20.36 212 VAL B N 1
ATOM 4037 C CA . VAL B 1 190 ? 41.605 47.898 -5.137 1.00 20.00 212 VAL B CA 1
ATOM 4038 C C . VAL B 1 190 ? 42.057 46.637 -5.857 1.00 20.35 212 VAL B C 1
ATOM 4039 O O . VAL B 1 190 ? 42.444 45.670 -5.219 1.00 20.22 212 VAL B O 1
ATOM 4043 N N . ARG B 1 191 ? 42.033 46.659 -7.186 1.00 21.00 213 ARG B N 1
ATOM 4044 C CA . ARG B 1 191 ? 42.370 45.484 -7.985 1.00 21.63 213 ARG B CA 1
ATOM 4045 C C . ARG B 1 191 ? 43.753 44.875 -7.700 1.00 21.52 213 ARG B C 1
ATOM 4046 O O . ARG B 1 191 ? 43.948 43.662 -7.823 1.00 21.76 213 ARG B O 1
ATOM 4054 N N . PRO B 1 192 ? 44.727 45.717 -7.340 1.00 21.21 214 PRO B N 1
ATOM 4055 C CA . PRO B 1 192 ? 46.072 45.220 -7.064 1.00 20.75 214 PRO B CA 1
ATOM 4056 C C . PRO B 1 192 ? 46.134 44.445 -5.748 1.00 20.30 214 PRO B C 1
ATOM 4057 O O . PRO B 1 192 ? 47.060 43.673 -5.527 1.00 19.76 214 PRO B O 1
ATOM 4061 N N . TYR B 1 193 ? 45.152 44.649 -4.874 1.00 19.56 215 TYR B N 1
ATOM 4062 C CA . TYR B 1 193 ? 45.144 43.957 -3.580 1.00 18.67 215 TYR B CA 1
ATOM 4063 C C . TYR B 1 193 ? 44.305 42.664 -3.611 1.00 17.64 215 TYR B C 1
ATOM 4064 O O . TYR B 1 193 ? 44.367 41.841 -2.682 1.00 16.75 215 TYR B O 1
ATOM 4073 N N . VAL B 1 194 ? 43.531 42.496 -4.682 1.00 16.45 216 VAL B N 1
ATOM 4074 C CA . VAL B 1 194 ? 42.690 41.312 -4.856 1.00 15.92 216 VAL B CA 1
ATOM 4075 C C . VAL B 1 194 ? 43.564 40.126 -5.239 1.00 15.38 216 VAL B C 1
ATOM 4076 O O . VAL B 1 194 ? 44.255 40.176 -6.252 1.00 14.68 216 VAL B O 1
ATOM 4080 N N . SER B 1 195 ? 43.537 39.060 -4.441 1.00 14.79 217 SER B N 1
ATOM 4081 C CA . SER B 1 195 ? 44.375 37.893 -4.735 1.00 14.23 217 SER B CA 1
ATOM 4082 C C . SER B 1 195 ? 43.915 37.178 -6.002 1.00 14.10 217 SER B C 1
ATOM 4083 O O . SER B 1 195 ? 44.727 36.795 -6.839 1.00 12.61 217 SER B O 1
ATOM 4086 N N . TYR B 1 196 ? 42.605 36.978 -6.129 1.00 13.47 218 TYR B N 1
ATOM 4087 C CA . TYR B 1 196 ? 42.077 36.308 -7.301 1.00 13.70 218 TYR B CA 1
ATOM 4088 C C . TYR B 1 196 ? 40.596 36.602 -7.474 1.00 14.36 218 TYR B C 1
ATOM 4089 O O . TYR B 1 196 ? 39.913 36.982 -6.514 1.00 14.59 218 TYR B O 1
ATOM 4098 N N . PHE B 1 197 ? 40.120 36.458 -8.708 1.00 14.51 219 PHE B N 1
ATOM 4099 C CA . PHE B 1 197 ? 38.698 36.580 -9.007 1.00 15.60 219 PHE B CA 1
ATOM 4100 C C . PHE B 1 197 ? 38.182 35.160 -9.233 1.00 15.61 219 PHE B C 1
ATOM 4101 O O . PHE B 1 197 ? 38.482 34.556 -10.249 1.00 16.25 219 PHE B O 1
ATOM 4109 N N . HIS B 1 198 ? 37.446 34.610 -8.274 1.00 15.73 220 HIS B N 1
ATOM 4110 C CA . HIS B 1 198 ? 36.910 33.255 -8.422 1.00 16.54 220 HIS B CA 1
ATOM 4111 C C . HIS B 1 198 ? 35.638 33.131 -7.595 1.00 16.69 220 HIS B C 1
ATOM 4112 O O . HIS B 1 198 ? 35.604 33.588 -6.450 1.00 16.72 220 HIS B O 1
ATOM 4119 N N . SER B 1 199 ? 34.605 32.507 -8.169 1.00 16.70 221 SER B N 1
ATOM 4120 C CA . SER B 1 199 ? 33.278 32.469 -7.549 1.00 16.76 221 SER B CA 1
ATOM 4121 C C . SER B 1 199 ? 32.983 31.215 -6.725 1.00 16.82 221 SER B C 1
ATOM 4122 O O . SER B 1 199 ? 31.845 31.009 -6.306 1.00 16.51 221 SER B O 1
ATOM 4125 N N . SER B 1 200 ? 33.985 30.378 -6.487 1.00 16.71 222 SER B N 1
ATOM 4126 C CA . SER B 1 200 ? 33.795 29.243 -5.580 1.00 16.76 222 SER B CA 1
ATOM 4127 C C . SER B 1 200 ? 35.045 28.872 -4.762 1.00 16.39 222 SER B C 1
ATOM 4128 O O . SER B 1 200 ? 34.935 28.333 -3.664 1.00 16.28 222 SER B O 1
ATOM 4131 N N . LYS B 1 201 ? 36.222 29.179 -5.287 1.00 15.90 223 LYS B N 1
ATOM 4132 C CA . LYS B 1 201 ? 37.474 28.840 -4.595 1.00 15.49 223 LYS B CA 1
ATOM 4133 C C . LYS B 1 201 ? 37.546 29.430 -3.181 1.00 14.68 223 LYS B C 1
ATOM 4134 O O . LYS B 1 201 ? 38.236 28.901 -2.305 1.00 13.88 223 LYS B O 1
ATOM 4140 N N . TYR B 1 202 ? 36.806 30.517 -2.968 1.00 14.13 224 TYR B N 1
ATOM 4141 C CA . TYR B 1 202 ? 36.865 31.259 -1.717 1.00 13.54 224 TYR B CA 1
ATOM 4142 C C . TYR B 1 202 ? 36.305 30.516 -0.526 1.00 13.22 224 TYR B C 1
ATOM 4143 O O . TYR B 1 202 ? 36.640 30.837 0.604 1.00 13.23 224 TYR B O 1
ATOM 4152 N N . ILE B 1 203 ? 35.485 29.497 -0.764 1.00 13.27 225 ILE B N 1
ATOM 4153 C CA . ILE B 1 203 ? 34.965 28.718 0.351 1.00 12.87 225 ILE B CA 1
ATOM 4154 C C . ILE B 1 203 ? 36.064 27.893 1.029 1.00 12.76 225 ILE B C 1
ATOM 4155 O O . ILE B 1 203 ? 36.237 27.967 2.245 1.00 12.47 225 ILE B O 1
ATOM 4160 N N . SER B 1 204 ? 36.801 27.100 0.258 1.00 12.85 226 SER B N 1
ATOM 4161 C CA . SER B 1 204 ? 37.837 26.255 0.861 1.00 13.29 226 SER B CA 1
ATOM 4162 C C . SER B 1 204 ? 39.005 27.117 1.340 1.00 13.21 226 SER B C 1
ATOM 4163 O O . SER B 1 204 ? 39.637 26.800 2.343 1.00 13.77 226 SER B O 1
ATOM 4166 N N . ASP B 1 205 ? 39.283 28.209 0.628 1.00 13.42 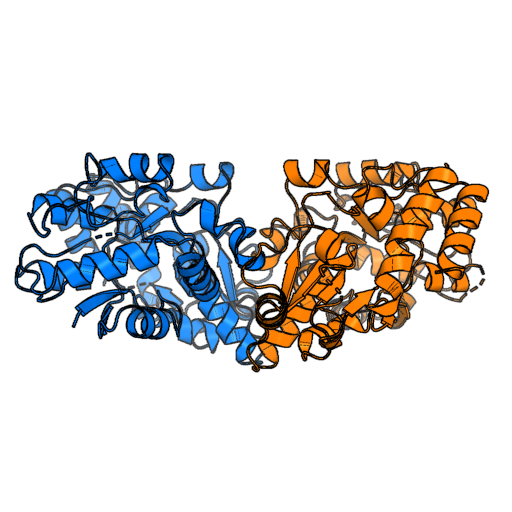227 ASP B N 1
ATOM 4167 C CA . ASP B 1 205 ? 40.309 29.162 1.074 1.00 13.62 227 ASP B CA 1
ATOM 4168 C C . ASP B 1 205 ? 39.958 29.876 2.395 1.00 12.99 227 ASP B C 1
ATOM 4169 O O . ASP B 1 205 ? 40.826 30.057 3.239 1.00 12.64 227 ASP B O 1
ATOM 4174 N N . LEU B 1 206 ? 38.701 30.276 2.586 1.00 12.71 228 LEU B N 1
ATOM 4175 C CA . LEU B 1 206 ? 38.308 30.819 3.896 1.00 12.80 228 LEU B CA 1
ATOM 4176 C C . LEU B 1 206 ? 38.447 29.766 4.990 1.00 12.76 228 LEU B C 1
ATOM 4177 O O . LEU B 1 206 ? 38.872 30.076 6.103 1.00 13.12 228 LEU B O 1
ATOM 4182 N N . ALA B 1 207 ? 38.050 28.532 4.673 1.00 13.04 229 ALA B N 1
ATOM 4183 C CA . ALA B 1 207 ? 38.002 27.444 5.656 1.00 13.34 229 ALA B CA 1
ATOM 4184 C C . ALA B 1 207 ? 39.378 27.048 6.171 1.00 14.03 229 ALA B C 1
ATOM 4185 O O . ALA B 1 207 ? 39.523 26.660 7.336 1.00 13.30 229 ALA B O 1
ATOM 4187 N N . ASN B 1 208 ? 40.385 27.142 5.308 1.00 14.40 230 ASN B N 1
ATOM 4188 C CA . ASN B 1 208 ? 41.720 26.665 5.680 1.00 15.15 230 ASN B CA 1
ATOM 4189 C C . ASN B 1 208 ? 42.748 27.765 5.908 1.00 15.47 230 ASN B C 1
ATOM 4190 O O . ASN B 1 208 ? 43.933 27.474 6.124 1.00 15.64 230 ASN B O 1
ATOM 4195 N N . GLY B 1 209 ? 42.306 29.019 5.837 1.00 15.10 231 GLY B N 1
ATOM 4196 C CA . GLY B 1 209 ? 43.161 30.161 6.144 1.00 15.46 231 GLY B CA 1
ATOM 4197 C C . GLY B 1 209 ? 43.966 30.774 4.997 1.00 15.76 231 GLY B C 1
ATOM 4198 O O . GLY B 1 209 ? 44.702 31.732 5.212 1.00 16.00 231 GLY B O 1
ATOM 4199 N N . ASN B 1 210 ? 43.839 30.231 3.787 1.00 15.93 232 ASN B N 1
ATOM 4200 C CA . ASN B 1 210 ? 44.569 30.748 2.613 1.00 15.49 232 ASN B CA 1
ATOM 4201 C C . ASN B 1 210 ? 44.142 32.170 2.235 1.00 15.46 232 ASN B C 1
ATOM 4202 O O . ASN B 1 210 ? 44.903 32.935 1.646 1.00 14.56 232 ASN B O 1
ATOM 4207 N N . ILE B 1 211 ? 42.897 32.517 2.524 1.00 14.94 233 ILE B N 1
ATOM 4208 C CA . ILE B 1 211 ? 42.497 33.912 2.428 1.00 14.47 233 ILE B CA 1
ATOM 4209 C C . ILE B 1 211 ? 41.795 34.329 3.719 1.00 14.34 233 ILE B C 1
ATOM 4210 O O . ILE B 1 211 ? 41.313 33.469 4.466 1.00 14.84 233 ILE B O 1
ATOM 4215 N N . CYS B 1 212 ? 41.738 35.632 3.973 1.00 13.82 234 CYS B N 1
ATOM 4216 C CA . CYS B 1 212 ? 41.127 36.158 5.201 1.00 14.40 234 CYS B CA 1
ATOM 4217 C C . CYS B 1 212 ? 39.767 36.856 4.982 1.00 13.77 234 CYS B C 1
ATOM 4218 O O . CYS B 1 212 ? 39.017 37.100 5.923 1.00 13.46 234 CYS B O 1
ATOM 4221 N N . VAL B 1 213 ? 39.455 37.180 3.737 1.00 13.96 235 VAL B N 1
ATOM 4222 C CA . VAL B 1 213 ? 38.216 37.898 3.447 1.00 13.08 235 VAL B CA 1
ATOM 4223 C C . VAL B 1 213 ? 37.800 37.644 2.010 1.00 12.83 235 VAL B C 1
ATOM 4224 O O . VAL B 1 213 ? 38.647 37.494 1.131 1.00 12.30 235 VAL B O 1
ATOM 4228 N N . ALA B 1 214 ? 36.492 37.587 1.770 1.00 11.99 236 ALA B N 1
ATOM 4229 C CA . ALA B 1 214 ? 36.001 37.336 0.430 1.00 11.50 236 ALA B CA 1
ATOM 4230 C C . ALA B 1 214 ? 34.654 38.007 0.176 1.00 11.43 236 ALA B C 1
ATOM 4231 O O . ALA B 1 214 ? 33.833 38.146 1.091 1.00 11.31 236 ALA B O 1
ATOM 4233 N N . PHE B 1 215 ? 34.441 38.443 -1.058 1.00 10.92 237 PHE B N 1
ATOM 4234 C CA . PHE B 1 215 ? 33.093 38.762 -1.535 1.00 10.97 237 PHE B CA 1
ATOM 4235 C C . PHE B 1 215 ? 32.400 37.410 -1.701 1.00 10.51 237 PHE B C 1
ATOM 4236 O O . PHE B 1 215 ? 32.895 36.539 -2.416 1.00 11.05 237 PHE B O 1
ATOM 4244 N N . GLY B 1 216 ? 31.279 37.202 -1.021 1.00 10.29 238 GLY B N 1
ATOM 4245 C CA . GLY B 1 216 ? 30.723 35.859 -0.977 1.00 9.79 238 GLY B CA 1
ATOM 4246 C C . GLY B 1 216 ? 29.214 35.785 -0.920 1.00 9.52 238 GLY B C 1
ATOM 4247 O O . GLY B 1 216 ? 28.543 36.752 -0.583 1.00 8.68 238 GLY B O 1
ATOM 4248 N N . TYR B 1 217 ? 28.684 34.618 -1.251 1.00 9.56 239 TYR B N 1
ATOM 4249 C CA . TYR B 1 217 ? 27.255 34.375 -1.100 1.00 9.44 239 TYR B CA 1
ATOM 4250 C C . TYR B 1 217 ? 27.004 33.851 0.315 1.00 8.77 239 TYR B C 1
ATOM 4251 O O . TYR B 1 217 ? 27.809 33.091 0.855 1.00 8.99 239 TYR B O 1
ATOM 4260 N N . SER B 1 218 ? 25.886 34.247 0.905 1.00 7.79 240 SER B N 1
ATOM 4261 C CA . SER B 1 218 ? 25.590 33.917 2.299 1.00 7.62 240 SER B CA 1
ATOM 4262 C C . SER B 1 218 ? 25.816 32.437 2.665 1.00 8.38 240 SER B C 1
ATOM 4263 O O . SER B 1 218 ? 26.619 32.121 3.549 1.00 8.76 240 SER B O 1
ATOM 4266 N N . GLY B 1 219 ? 25.079 31.534 2.024 1.00 8.50 241 GLY B N 1
ATOM 4267 C CA . GLY B 1 219 ? 25.228 30.110 2.308 1.00 8.83 241 GLY B CA 1
ATOM 4268 C C . GLY B 1 219 ? 26.648 29.591 2.131 1.00 9.08 241 GLY B C 1
ATOM 4269 O O . GLY B 1 219 ? 27.130 28.792 2.941 1.00 9.17 241 GLY B O 1
ATOM 4270 N N . ASP B 1 220 ? 27.311 30.009 1.050 1.00 9.43 242 ASP B N 1
ATOM 4271 C CA . ASP B 1 220 ? 28.695 29.584 0.786 1.00 9.33 242 ASP B CA 1
ATOM 4272 C C . ASP B 1 220 ? 29.580 29.897 1.992 1.00 8.66 242 ASP B C 1
ATOM 4273 O O . ASP B 1 220 ? 30.379 29.075 2.424 1.00 8.35 242 ASP B O 1
ATOM 4278 N N . VAL B 1 221 ? 29.454 31.110 2.509 1.00 8.02 243 VAL B N 1
ATOM 4279 C CA . VAL B 1 221 ? 30.218 31.510 3.685 1.00 7.91 243 VAL B CA 1
ATOM 4280 C C . VAL B 1 221 ? 29.866 30.674 4.911 1.00 8.41 243 VAL B C 1
ATOM 4281 O O . VAL B 1 221 ? 30.760 30.255 5.660 1.00 8.26 243 VAL B O 1
ATOM 4285 N N . PHE B 1 222 ? 28.582 30.382 5.104 1.00 8.29 244 PHE B N 1
ATOM 4286 C CA . PHE B 1 222 ? 28.201 29.536 6.236 1.00 8.81 244 PHE B CA 1
ATOM 4287 C C . PHE B 1 222 ? 28.803 28.137 6.101 1.00 8.64 244 PHE B C 1
ATOM 4288 O O . PHE B 1 222 ? 29.191 27.538 7.108 1.00 7.84 244 PHE B O 1
ATOM 4296 N N . GLN B 1 223 ? 28.874 27.624 4.863 1.00 8.90 245 GLN B N 1
ATOM 4297 C CA . GLN B 1 223 ? 29.553 26.329 4.579 1.00 9.84 245 GLN B CA 1
ATOM 4298 C C . GLN B 1 223 ? 31.067 26.384 4.879 1.00 10.02 245 GLN B C 1
ATOM 4299 O O . GLN B 1 223 ? 31.638 25.436 5.419 1.00 10.79 245 GLN B O 1
ATOM 4305 N N . ALA B 1 224 ? 31.707 27.493 4.518 1.00 9.68 246 ALA B N 1
ATOM 4306 C CA . ALA B 1 224 ? 33.105 27.711 4.863 1.00 9.84 246 ALA B CA 1
ATOM 4307 C C . ALA B 1 224 ? 33.295 27.720 6.380 1.00 10.00 246 ALA B C 1
ATOM 4308 O O . ALA B 1 224 ? 34.261 27.159 6.885 1.00 10.54 246 ALA B O 1
ATOM 4310 N N . ALA B 1 225 ? 32.379 28.358 7.101 1.00 10.55 247 ALA B N 1
ATOM 4311 C CA . ALA B 1 225 ? 32.480 28.433 8.561 1.00 11.27 247 ALA B CA 1
ATOM 4312 C C . ALA B 1 225 ? 32.361 27.042 9.184 1.00 11.67 247 ALA B C 1
ATOM 4313 O O . ALA B 1 225 ? 33.104 26.680 10.116 1.00 11.54 247 ALA B O 1
ATOM 4315 N N . ALA B 1 226 ? 31.425 26.256 8.669 1.00 12.00 248 ALA B N 1
ATOM 4316 C CA . ALA B 1 226 ? 31.248 24.881 9.119 1.00 12.05 248 ALA B CA 1
ATOM 4317 C C . ALA B 1 226 ? 32.475 24.000 8.841 1.00 12.65 248 ALA B C 1
ATOM 4318 O O . ALA B 1 226 ? 32.879 23.201 9.700 1.00 12.27 248 ALA B O 1
ATOM 4320 N N . ARG B 1 227 ? 33.069 24.125 7.650 1.00 12.95 249 ARG B N 1
ATOM 4321 C CA . ARG B 1 227 ? 34.281 23.343 7.350 1.00 13.75 249 ARG B CA 1
ATOM 4322 C C . ARG B 1 227 ? 35.424 23.748 8.291 1.00 14.24 249 ARG B C 1
ATOM 4323 O O . ARG B 1 227 ? 36.235 22.915 8.716 1.00 14.79 249 ARG B O 1
ATOM 4331 N N . ALA B 1 228 ? 35.498 25.033 8.601 1.00 15.20 250 ALA B N 1
ATOM 4332 C CA . ALA B 1 228 ? 36.551 25.541 9.461 1.00 16.35 250 ALA B CA 1
ATOM 4333 C C . ALA B 1 228 ? 36.364 24.960 10.863 1.00 17.78 250 ALA B C 1
ATOM 4334 O O . ALA B 1 228 ? 37.325 24.556 11.531 1.00 17.23 250 ALA B O 1
ATOM 4336 N N . GLU B 1 229 ? 35.114 24.922 11.304 1.00 18.52 251 GLU B N 1
ATOM 4337 C CA . GLU B 1 229 ? 34.806 24.383 12.607 1.00 20.93 251 GLU B CA 1
ATOM 4338 C C . GLU B 1 229 ? 35.181 22.908 12.689 1.00 21.52 251 GLU B C 1
ATOM 4339 O O . GLU B 1 229 ? 35.834 22.478 13.640 1.00 21.83 251 GLU B O 1
ATOM 4345 N N . GLU B 1 230 ? 34.802 22.134 11.680 1.00 22.48 252 GLU B N 1
ATOM 4346 C CA . GLU B 1 230 ? 35.120 20.712 11.691 1.00 23.83 252 GLU B CA 1
ATOM 4347 C C . GLU B 1 230 ? 36.602 20.429 11.427 1.00 24.12 252 GLU B C 1
ATOM 4348 O O . GLU B 1 230 ? 37.085 19.341 11.729 1.00 24.30 252 GLU B O 1
ATOM 4354 N N . ALA B 1 231 ? 37.314 21.411 10.872 1.00 24.50 253 ALA B N 1
ATOM 4355 C CA . ALA B 1 231 ? 38.746 21.278 10.616 1.00 24.75 253 ALA B CA 1
ATOM 4356 C C . ALA B 1 231 ? 39.512 21.143 11.929 1.00 25.29 253 ALA B C 1
ATOM 4357 O O . ALA B 1 231 ? 40.522 20.442 12.005 1.00 25.39 253 ALA B O 1
ATOM 4359 N N . GLY B 1 232 ? 39.031 21.832 12.959 1.00 25.46 254 GLY B N 1
ATOM 4360 C CA . GLY B 1 232 ? 39.605 21.720 14.293 1.00 25.67 254 GLY B CA 1
ATOM 4361 C C . GLY B 1 232 ? 40.708 22.718 14.592 1.00 25.52 254 GLY B C 1
ATOM 4362 O O . GLY B 1 232 ? 41.270 22.714 15.683 1.00 26.10 254 GLY B O 1
ATOM 4363 N N . LYS B 1 233 ? 41.007 23.595 13.642 1.00 24.76 255 LYS B N 1
ATOM 4364 C CA . LYS B 1 233 ? 42.122 24.522 13.805 1.00 24.12 255 LYS B CA 1
ATOM 4365 C C . LYS B 1 233 ? 41.730 25.894 14.343 1.00 23.23 255 LYS B C 1
ATOM 4366 O O . LYS B 1 233 ? 42.549 26.822 14.362 1.00 22.96 255 LYS B O 1
ATOM 4372 N N . GLY B 1 234 ? 40.482 26.028 14.778 1.00 21.88 256 GLY B N 1
ATOM 4373 C CA . GLY B 1 234 ? 40.063 27.235 15.477 1.00 20.44 256 GLY B CA 1
ATOM 4374 C C . GLY B 1 234 ? 39.771 28.452 14.611 1.00 19.33 256 GLY B C 1
ATOM 4375 O O . GLY B 1 234 ? 39.672 29.565 15.117 1.00 19.32 256 GLY B O 1
ATOM 4376 N N . ILE B 1 235 ? 39.604 28.246 13.311 1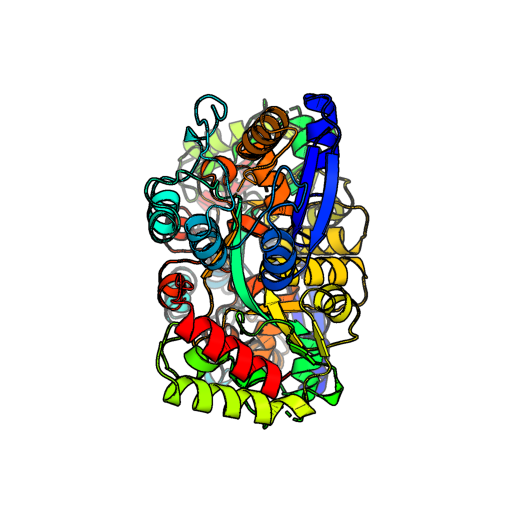.00 17.09 257 ILE B N 1
ATOM 4377 C CA . ILE B 1 235 ? 39.292 29.359 12.419 1.00 15.90 257 ILE B CA 1
ATOM 4378 C C . ILE B 1 235 ? 37.816 29.779 12.522 1.00 15.06 257 ILE B C 1
ATOM 4379 O O . ILE B 1 235 ? 36.917 28.949 12.407 1.00 14.17 257 ILE B O 1
ATOM 4384 N N . ASP B 1 236 ? 37.592 31.067 12.749 1.00 14.31 258 ASP B N 1
ATOM 4385 C CA . ASP B 1 236 ? 36.258 31.633 12.913 1.00 14.00 258 ASP B CA 1
ATOM 4386 C C . ASP B 1 236 ? 35.840 32.413 11.659 1.00 13.43 258 ASP B C 1
ATOM 4387 O O . ASP B 1 236 ? 36.234 33.562 11.486 1.00 13.18 258 ASP B O 1
ATOM 4392 N N . ILE B 1 237 ? 35.036 31.793 10.798 1.00 12.20 259 ILE B N 1
ATOM 4393 C CA . ILE B 1 237 ? 34.531 32.468 9.615 1.00 11.41 259 ILE B CA 1
ATOM 4394 C C . ILE B 1 237 ? 33.150 33.094 9.899 1.00 11.19 259 ILE B C 1
ATOM 4395 O O . ILE B 1 237 ? 32.247 32.423 10.433 1.00 10.32 259 ILE B O 1
ATOM 4400 N N . GLN B 1 238 ? 33.008 34.373 9.543 1.00 10.09 260 GLN B N 1
ATOM 4401 C CA . GLN B 1 238 ? 31.753 35.118 9.711 1.00 9.73 260 GLN B CA 1
ATOM 4402 C C . GLN B 1 238 ? 31.221 35.703 8.395 1.00 9.79 260 GLN B C 1
ATOM 4403 O O . GLN B 1 238 ? 31.996 36.002 7.471 1.00 9.95 260 GLN B O 1
ATOM 4409 N N . TYR B 1 239 ? 29.901 35.840 8.304 1.00 8.71 261 TYR B N 1
ATOM 4410 C CA . TYR B 1 239 ? 29.276 36.470 7.138 1.00 9.22 261 TYR B CA 1
ATOM 4411 C C . TYR B 1 239 ? 28.571 37.742 7.549 1.00 9.43 261 TYR B C 1
ATOM 4412 O O . TYR B 1 239 ? 27.849 37.767 8.542 1.00 9.87 261 TYR B O 1
ATOM 4421 N N . VAL B 1 240 ? 28.763 38.806 6.794 1.00 10.10 262 VAL B N 1
ATOM 4422 C CA . VAL B 1 240 ? 28.058 40.032 7.111 1.00 11.44 262 VAL B CA 1
ATOM 4423 C C . VAL B 1 240 ? 27.385 40.623 5.892 1.00 11.65 262 VAL B C 1
ATOM 4424 O O . VAL B 1 240 ? 28.000 40.752 4.834 1.00 11.44 262 VAL B O 1
ATOM 4428 N N . ILE B 1 241 ? 26.111 40.972 6.046 1.00 11.84 263 ILE B N 1
ATOM 4429 C CA . ILE B 1 241 ? 25.427 41.861 5.108 1.00 12.59 263 ILE B CA 1
ATOM 4430 C C . ILE B 1 241 ? 25.726 43.324 5.470 1.00 13.40 263 ILE B C 1
ATOM 4431 O O . ILE B 1 241 ? 25.221 43.833 6.462 1.00 13.99 263 ILE B O 1
ATOM 4436 N N . PRO B 1 242 ? 26.565 44.004 4.676 1.00 14.07 264 PRO B N 1
ATOM 4437 C CA . PRO B 1 242 ? 27.009 45.368 5.049 1.00 14.74 264 PRO B CA 1
ATOM 4438 C C . PRO B 1 242 ? 25.890 46.393 5.261 1.00 15.13 264 PRO B C 1
ATOM 4439 O O . PRO B 1 242 ? 24.771 46.207 4.790 1.00 15.25 264 PRO B O 1
ATOM 4443 N N . LYS B 1 243 ? 26.207 47.466 5.981 1.00 15.70 265 LYS B N 1
ATOM 4444 C CA . LYS B 1 243 ? 25.224 48.490 6.340 1.00 16.26 265 LYS B CA 1
ATOM 4445 C C . LYS B 1 243 ? 24.675 49.245 5.125 1.00 16.36 265 LYS B C 1
ATOM 4446 O O . LYS B 1 243 ? 23.593 49.833 5.200 1.00 16.68 265 LYS B O 1
ATOM 4452 N N . GLU B 1 244 ? 25.423 49.251 4.025 1.00 15.88 266 GLU B N 1
ATOM 4453 C CA . GLU B 1 244 ? 24.957 49.887 2.796 1.00 15.52 266 GLU B CA 1
ATOM 4454 C C . GLU B 1 244 ? 23.931 49.028 2.062 1.00 15.33 266 GLU B C 1
ATOM 4455 O O . GLU B 1 244 ? 23.337 49.468 1.077 1.00 15.66 266 GLU B O 1
ATOM 4461 N N . GLY B 1 245 ? 23.718 47.805 2.534 1.00 14.58 267 GLY B N 1
ATOM 4462 C CA . GLY B 1 245 ? 22.816 46.890 1.842 1.00 13.41 267 GLY B CA 1
ATOM 4463 C C . GLY B 1 245 ? 23.607 45.978 0.917 1.00 12.65 267 GLY B C 1
ATOM 4464 O O . GLY B 1 245 ? 24.847 46.023 0.884 1.00 12.16 267 GLY B O 1
ATOM 4465 N N . ALA B 1 246 ? 22.899 45.146 0.167 1.00 11.63 268 ALA B N 1
ATOM 4466 C CA . ALA B 1 246 ? 23.561 44.157 -0.675 1.00 11.28 268 ALA B CA 1
ATOM 4467 C C . ALA B 1 246 ? 22.571 43.551 -1.655 1.00 11.48 268 ALA B C 1
ATOM 4468 O O . ALA B 1 246 ? 21.380 43.886 -1.658 1.00 11.31 268 ALA B O 1
ATOM 4470 N N . ASN B 1 247 ? 23.056 42.645 -2.484 1.00 11.22 269 ASN B N 1
ATOM 4471 C CA . ASN B 1 247 ? 22.170 41.958 -3.418 1.00 11.26 269 ASN B CA 1
ATOM 4472 C C . ASN B 1 247 ? 21.249 40.915 -2.761 1.00 10.97 269 ASN B C 1
ATOM 4473 O O . ASN B 1 247 ? 21.687 40.105 -1.949 1.00 10.95 269 ASN B O 1
ATOM 4478 N N . LEU B 1 248 ? 19.968 40.977 -3.115 1.00 10.34 270 LEU B N 1
ATOM 4479 C CA . LEU B 1 248 ? 18.999 39.930 -2.800 1.00 10.51 270 LEU B CA 1
ATOM 4480 C C . LEU B 1 248 ? 18.640 39.222 -4.118 1.00 9.79 270 LEU B C 1
ATOM 4481 O O . LEU B 1 248 ? 18.247 39.870 -5.097 1.00 9.39 270 LEU B O 1
ATOM 4486 N N . TRP B 1 249 ? 18.794 37.902 -4.135 1.00 9.43 271 TRP B N 1
ATOM 4487 C CA . TRP B 1 249 ? 18.641 37.111 -5.357 1.00 9.24 271 TRP B CA 1
ATOM 4488 C C . TRP B 1 249 ? 17.900 35.815 -5.067 1.00 9.50 271 TRP B C 1
ATOM 4489 O O . TRP B 1 249 ? 17.828 35.377 -3.918 1.00 9.73 271 TRP B O 1
ATOM 4500 N N . PHE B 1 250 ? 17.335 35.231 -6.125 1.00 9.68 272 PHE B N 1
ATOM 4501 C CA . PHE B 1 250 ? 16.620 33.974 -6.073 1.00 10.24 272 PHE B CA 1
ATOM 4502 C C . PHE B 1 250 ? 17.091 33.139 -7.238 1.00 9.86 272 PHE B C 1
ATOM 4503 O O . PHE B 1 250 ? 17.129 33.621 -8.378 1.00 9.67 272 PHE B O 1
ATOM 4511 N N . ASP B 1 251 ? 17.455 31.890 -6.955 1.00 9.69 273 ASP B N 1
ATOM 4512 C CA . ASP B 1 251 ? 17.765 30.929 -8.006 1.00 10.08 273 ASP B CA 1
ATOM 4513 C C . ASP B 1 251 ? 16.550 30.037 -8.267 1.00 9.93 273 ASP B C 1
ATOM 4514 O O . ASP B 1 251 ? 15.879 29.607 -7.334 1.00 9.33 273 ASP B O 1
ATOM 4519 N N . LEU B 1 252 ? 16.275 29.763 -9.538 1.00 9.84 274 LEU B N 1
ATOM 4520 C CA . LEU B 1 252 ? 15.099 29.002 -9.940 1.00 10.96 274 LEU B CA 1
ATOM 4521 C C . LEU B 1 252 ? 15.468 27.899 -10.916 1.00 11.93 274 LEU B C 1
ATOM 4522 O O . LEU B 1 252 ? 16.419 28.035 -11.705 1.00 12.43 274 LEU B O 1
ATOM 4535 N N . ALA B 1 254 ? 14.611 25.681 -14.227 1.00 12.94 276 ALA B N 1
ATOM 4536 C CA . ALA B 1 254 ? 13.860 25.788 -15.469 1.00 13.76 276 ALA B CA 1
ATOM 4537 C C . ALA B 1 254 ? 14.280 24.647 -16.403 1.00 14.03 276 ALA B C 1
ATOM 4538 O O . ALA B 1 254 ? 15.360 24.053 -16.235 1.00 13.56 276 ALA B O 1
ATOM 4540 N N . ILE B 1 255 ? 13.404 24.315 -17.343 1.00 14.92 277 ILE B N 1
ATOM 4541 C CA . ILE B 1 255 ? 13.617 23.180 -18.255 1.00 15.75 277 ILE B CA 1
ATOM 4542 C C . ILE B 1 255 ? 13.938 23.653 -19.675 1.00 16.43 277 ILE B C 1
ATOM 4543 O O . ILE B 1 255 ? 13.087 24.254 -20.330 1.00 16.81 277 ILE B O 1
ATOM 4548 N N . PRO B 1 256 ? 15.179 23.414 -20.148 1.00 17.47 278 PRO B N 1
ATOM 4549 C CA . PRO B 1 256 ? 15.574 23.808 -21.493 1.00 18.31 278 PRO B CA 1
ATOM 4550 C C . PRO B 1 256 ? 14.558 23.344 -22.526 1.00 18.99 278 PRO B C 1
ATOM 4551 O O . PRO B 1 256 ? 14.018 22.241 -22.400 1.00 19.32 278 PRO B O 1
ATOM 4555 N N . ALA B 1 257 ? 14.295 24.180 -23.527 1.00 19.99 279 ALA B N 1
ATOM 4556 C CA . ALA B 1 257 ? 13.314 23.839 -24.564 1.00 20.86 279 ALA B CA 1
ATOM 4557 C C . ALA B 1 257 ? 13.714 22.550 -25.290 1.00 21.90 279 ALA B C 1
ATOM 4558 O O . ALA B 1 257 ? 12.852 21.794 -25.744 1.00 21.88 279 ALA B O 1
ATOM 4560 N N . ASP B 1 258 ? 15.017 22.283 -25.361 1.00 22.95 280 ASP B N 1
ATOM 4561 C CA . ASP B 1 258 ? 15.504 21.064 -26.013 1.00 24.55 280 ASP B CA 1
ATOM 4562 C C . ASP B 1 258 ? 15.768 19.901 -25.049 1.00 24.76 280 ASP B C 1
ATOM 4563 O O . ASP B 1 258 ? 16.496 18.973 -25.396 1.00 25.14 280 ASP B O 1
ATOM 4568 N N . ALA B 1 259 ? 15.168 19.932 -23.858 1.00 24.83 281 ALA B N 1
ATOM 4569 C CA . ALA B 1 259 ? 15.390 18.877 -22.863 1.00 24.66 281 ALA B CA 1
ATOM 4570 C C . ALA B 1 259 ? 14.930 17.528 -23.394 1.00 25.03 281 ALA B C 1
ATOM 4571 O O . ALA B 1 259 ? 13.847 17.426 -23.966 1.00 25.10 281 ALA B O 1
ATOM 4573 N N . LYS B 1 260 ? 15.741 16.488 -23.201 1.00 25.02 282 LYS B N 1
ATOM 4574 C CA . LYS B 1 260 ? 15.359 15.158 -23.681 1.00 25.33 282 LYS B CA 1
ATOM 4575 C C . LYS B 1 260 ? 14.536 14.355 -22.664 1.00 24.75 282 LYS B C 1
ATOM 4576 O O . LYS B 1 260 ? 13.826 13.416 -23.039 1.00 24.46 282 LYS B O 1
ATOM 4582 N N . ALA B 1 261 ? 14.604 14.739 -21.388 1.00 23.81 283 ALA B N 1
ATOM 4583 C CA . ALA B 1 261 ? 13.873 14.019 -20.331 1.00 22.86 283 ALA B CA 1
ATOM 4584 C C . ALA B 1 261 ? 13.042 14.950 -19.433 1.00 22.67 283 ALA B C 1
ATOM 4585 O O . ALA B 1 261 ? 13.220 14.992 -18.207 1.00 21.54 283 ALA B O 1
ATOM 4587 N N . ALA B 1 262 ? 12.127 15.690 -20.055 1.00 22.18 284 ALA B N 1
ATOM 4588 C CA . ALA B 1 262 ? 11.240 16.597 -19.324 1.00 21.89 284 ALA B CA 1
ATOM 4589 C C . ALA B 1 262 ? 10.458 15.936 -18.189 1.00 21.66 284 ALA B C 1
ATOM 4590 O O . ALA B 1 262 ? 10.340 16.503 -17.097 1.00 21.02 284 ALA B O 1
ATOM 4592 N N . ASP B 1 263 ? 9.892 14.758 -18.449 1.00 21.22 285 ASP B N 1
ATOM 4593 C CA . ASP B 1 263 ? 9.120 14.062 -17.428 1.00 21.15 285 ASP B CA 1
ATOM 4594 C C . ASP B 1 263 ? 9.989 13.748 -16.213 1.00 20.09 285 ASP B C 1
ATOM 4595 O O . ASP B 1 263 ? 9.541 13.859 -15.069 1.00 19.81 285 ASP B O 1
ATOM 4600 N N . ASN B 1 264 ? 11.239 13.368 -16.462 1.00 18.93 286 ASN B N 1
ATOM 4601 C CA . ASN B 1 264 ? 12.171 13.121 -15.364 1.00 18.25 286 ASN B CA 1
ATOM 4602 C C . ASN B 1 264 ? 12.455 14.404 -14.597 1.00 17.25 286 ASN B C 1
ATOM 4603 O O . ASN B 1 264 ? 12.629 14.377 -13.382 1.00 17.25 286 ASN B O 1
ATOM 4608 N N . ALA B 1 265 ? 12.521 15.515 -15.319 1.00 16.15 287 ALA B N 1
ATOM 4609 C CA . ALA B 1 265 ? 12.763 16.818 -14.694 1.00 15.63 287 ALA B CA 1
ATOM 4610 C C . ALA B 1 265 ? 11.630 17.156 -13.723 1.00 15.55 287 ALA B C 1
ATOM 4611 O O . ALA B 1 265 ? 11.877 17.497 -12.555 1.00 15.23 287 ALA B O 1
ATOM 4613 N N . TYR B 1 266 ? 10.386 17.026 -14.191 1.00 15.38 288 TYR B N 1
ATOM 4614 C CA . TYR B 1 266 ? 9.221 17.235 -13.317 1.00 15.45 288 TYR B CA 1
ATOM 4615 C C . TYR B 1 266 ? 9.243 16.374 -12.056 1.00 15.31 288 TYR B C 1
ATOM 4616 O O . TYR B 1 266 ? 8.944 16.846 -10.959 1.00 14.93 288 TYR B O 1
ATOM 4625 N N . ALA B 1 267 ? 9.580 15.098 -12.195 1.00 15.49 289 ALA B N 1
ATOM 4626 C CA . ALA B 1 267 ? 9.650 14.251 -11.016 1.00 14.92 289 ALA B CA 1
ATOM 4627 C C . ALA B 1 267 ? 10.622 14.862 -9.996 1.00 14.90 289 ALA B C 1
ATOM 4628 O O . ALA B 1 267 ? 10.326 14.903 -8.795 1.00 14.43 289 ALA B O 1
ATOM 4630 N N . PHE B 1 268 ? 11.783 15.324 -10.468 1.00 14.27 290 PHE B N 1
ATOM 4631 C CA . PHE B 1 268 ? 12.809 15.842 -9.565 1.00 14.77 290 PHE B CA 1
ATOM 4632 C C . PHE B 1 268 ? 12.374 17.150 -8.897 1.00 14.70 290 PHE B C 1
ATOM 4633 O O . PHE B 1 268 ? 12.520 17.338 -7.669 1.00 14.43 290 PHE B O 1
ATOM 4641 N N . ILE B 1 269 ? 11.844 18.051 -9.713 1.00 14.87 291 ILE B N 1
ATOM 4642 C CA . ILE B 1 269 ? 11.351 19.326 -9.223 1.00 15.61 291 ILE B CA 1
ATOM 4643 C C . ILE B 1 269 ? 10.237 19.086 -8.216 1.00 15.94 291 ILE B C 1
ATOM 4644 O O . ILE B 1 269 ? 10.219 19.705 -7.157 1.00 15.98 291 ILE B O 1
ATOM 4649 N N . ASP B 1 270 ? 9.323 18.165 -8.520 1.00 16.03 292 ASP B N 1
ATOM 4650 C CA . ASP B 1 270 ? 8.227 17.899 -7.590 1.00 15.89 292 ASP B CA 1
ATOM 4651 C C . ASP B 1 270 ? 8.737 17.318 -6.271 1.00 15.46 292 ASP B C 1
ATOM 4652 O O . ASP B 1 270 ? 8.162 17.560 -5.213 1.00 15.22 292 ASP B O 1
ATOM 4657 N N . TYR B 1 271 ? 9.814 16.547 -6.350 1.00 15.01 293 TYR B N 1
ATOM 4658 C CA . TYR B 1 271 ? 10.476 16.000 -5.173 1.00 14.99 293 TYR B CA 1
ATOM 4659 C C . TYR B 1 271 ? 11.055 17.132 -4.298 1.00 14.46 293 TYR B C 1
ATOM 4660 O O . TYR B 1 271 ? 10.894 17.128 -3.072 1.00 14.05 293 TYR B O 1
ATOM 4669 N N . LEU B 1 272 ? 11.681 18.119 -4.935 1.00 13.85 294 LEU B N 1
ATOM 4670 C CA . LEU B 1 272 ? 12.315 19.222 -4.207 1.00 13.92 294 LEU B CA 1
ATOM 4671 C C . LEU B 1 272 ? 11.322 20.197 -3.566 1.00 13.82 294 LEU B C 1
ATOM 4672 O O . LEU B 1 272 ? 11.686 20.974 -2.678 1.00 13.64 294 LEU B O 1
ATOM 4677 N N . LEU B 1 273 ? 10.074 20.157 -4.025 1.00 13.62 295 LEU B N 1
ATOM 4678 C CA . LEU B 1 273 ? 9.023 21.018 -3.500 1.00 13.84 295 LEU B CA 1
ATOM 4679 C C . LEU B 1 273 ? 8.399 20.440 -2.231 1.00 14.21 295 LEU B C 1
ATOM 4680 O O . LEU B 1 273 ? 7.512 21.049 -1.642 1.00 14.15 295 LEU B O 1
ATOM 4685 N N . ARG B 1 274 ? 8.855 19.260 -1.821 1.00 14.09 296 ARG B N 1
ATOM 4686 C CA . ARG B 1 274 ? 8.408 18.656 -0.565 1.00 14.96 296 ARG B CA 1
ATOM 4687 C C . ARG B 1 274 ? 9.121 19.304 0.626 1.00 15.17 296 ARG B C 1
ATOM 4688 O O . ARG B 1 274 ? 10.355 19.459 0.619 1.00 15.13 296 ARG B O 1
ATOM 4696 N N . PRO B 1 275 ? 8.357 19.634 1.673 1.00 14.96 297 PRO B N 1
ATOM 4697 C CA . PRO B 1 275 ? 8.914 20.359 2.805 1.00 14.73 297 PRO B CA 1
ATOM 4698 C C . PRO B 1 275 ? 10.100 19.631 3.427 1.00 14.56 297 PRO B C 1
ATOM 4699 O O . PRO B 1 275 ? 11.125 20.250 3.690 1.00 14.55 297 PRO B O 1
ATOM 4703 N N . GLU B 1 276 ? 9.962 18.328 3.654 1.00 13.89 298 GLU B N 1
ATOM 4704 C CA . GLU B 1 276 ? 11.008 17.550 4.309 1.00 14.22 298 GLU B CA 1
ATOM 4705 C C . GLU B 1 276 ? 12.291 17.502 3.479 1.00 13.05 298 GLU B C 1
ATOM 4706 O O . GLU B 1 276 ? 13.382 17.458 4.034 1.00 12.91 298 GLU B O 1
ATOM 4712 N N . VAL B 1 277 ? 12.145 17.501 2.151 1.00 11.76 299 VAL B N 1
ATOM 4713 C CA . VAL B 1 277 ? 13.271 17.403 1.239 1.00 10.70 299 VAL B CA 1
ATOM 4714 C C . VAL B 1 277 ? 14.058 18.689 1.181 1.00 10.38 299 VAL B C 1
ATOM 4715 O O . VAL B 1 277 ? 15.270 18.679 1.381 1.00 10.51 299 VAL B O 1
ATOM 4719 N N . ILE B 1 278 ? 13.364 19.792 0.914 1.00 9.78 300 ILE B N 1
ATOM 4720 C CA . ILE B 1 278 ? 13.991 21.100 0.794 1.00 9.72 300 ILE B CA 1
ATOM 4721 C C . ILE B 1 278 ? 14.529 21.594 2.147 1.00 10.01 300 ILE B C 1
ATOM 4722 O O . ILE B 1 278 ? 15.533 22.315 2.186 1.00 10.58 300 ILE B O 1
ATOM 4727 N N . ALA B 1 279 ? 13.890 21.188 3.247 1.00 9.21 301 ALA B N 1
ATOM 4728 C CA . ALA B 1 279 ? 14.433 21.487 4.572 1.00 10.08 301 ALA B CA 1
ATOM 4729 C C . ALA B 1 279 ? 15.856 20.954 4.715 1.00 9.82 301 ALA B C 1
ATOM 4730 O O . ALA B 1 279 ? 16.745 21.666 5.167 1.00 9.50 301 ALA B O 1
ATOM 4732 N N . LYS B 1 280 ? 16.071 19.708 4.304 1.00 10.21 302 LYS B N 1
ATOM 4733 C CA . LYS B 1 280 ? 17.390 19.086 4.428 1.00 10.17 302 LYS B CA 1
ATOM 4734 C C . LYS B 1 280 ? 18.429 19.787 3.548 1.00 9.60 302 LYS B C 1
ATOM 4735 O O . LYS B 1 280 ? 19.601 19.896 3.914 1.00 8.43 302 LYS B O 1
ATOM 4741 N N . VAL B 1 281 ? 18.009 20.264 2.382 1.00 9.45 303 VAL B N 1
ATOM 4742 C CA . VAL B 1 281 ? 18.910 21.031 1.536 1.00 9.41 303 VAL B CA 1
ATOM 4743 C C . VAL B 1 281 ? 19.356 22.315 2.230 1.00 9.48 303 VAL B C 1
ATOM 4744 O O . VAL B 1 281 ? 20.559 22.572 2.422 1.00 9.24 303 VAL B O 1
ATOM 4748 N N . SER B 1 282 ? 18.384 23.136 2.599 1.00 9.51 304 SER B N 1
ATOM 4749 C CA . SER B 1 282 ? 18.659 24.393 3.293 1.00 9.55 304 SER B CA 1
ATOM 4750 C C . SER B 1 282 ? 19.501 24.172 4.541 1.00 9.75 304 SER B C 1
ATOM 4751 O O . SER B 1 282 ? 20.403 24.950 4.833 1.00 10.00 304 SER B O 1
ATOM 4754 N N . ASP B 1 283 ? 19.208 23.106 5.269 1.00 10.30 305 ASP B N 1
ATOM 4755 C CA . ASP B 1 283 ? 19.956 22.787 6.492 1.00 10.82 305 ASP B CA 1
ATOM 4756 C C . ASP B 1 283 ? 21.434 22.551 6.207 1.00 11.39 305 ASP B C 1
ATOM 4757 O O . ASP B 1 283 ? 22.306 22.844 7.032 1.00 11.89 305 ASP B O 1
ATOM 4762 N N . TYR B 1 284 ? 21.722 22.012 5.037 1.00 11.83 306 TYR B N 1
ATOM 4763 C CA . TYR B 1 284 ? 23.102 21.725 4.690 1.00 12.36 306 TYR B CA 1
ATOM 4764 C C . TYR B 1 284 ? 23.833 22.903 4.063 1.00 11.39 306 TYR B C 1
ATOM 4765 O O . TYR B 1 284 ? 24.976 23.194 4.420 1.00 10.74 306 TYR B O 1
ATOM 4774 N N . VAL B 1 285 ? 23.193 23.556 3.097 1.00 10.41 307 VAL B N 1
ATOM 4775 C CA . VAL B 1 285 ? 23.860 24.598 2.312 1.00 10.26 307 VAL B CA 1
ATOM 4776 C C . VAL B 1 285 ? 23.722 26.025 2.900 1.00 10.35 307 VAL B C 1
ATOM 4777 O O . VAL B 1 285 ? 24.378 26.958 2.453 1.00 10.38 307 VAL B O 1
ATOM 4781 N N . GLY B 1 286 ? 22.876 26.198 3.908 1.00 10.70 308 GLY B N 1
ATOM 4782 C CA . GLY B 1 286 ? 22.763 27.499 4.560 1.00 10.36 308 GLY B CA 1
ATOM 4783 C C . GLY B 1 286 ? 22.015 28.549 3.756 1.00 10.02 308 GLY B C 1
ATOM 4784 O O . GLY B 1 286 ? 22.256 29.749 3.912 1.00 9.81 308 GLY B O 1
ATOM 4785 N N . TYR B 1 287 ? 21.115 28.106 2.885 1.00 9.29 309 TYR B N 1
ATOM 4786 C CA . TYR B 1 287 ? 20.266 29.041 2.133 1.00 9.16 309 TYR B CA 1
ATOM 4787 C C . TYR B 1 287 ? 18.774 28.834 2.416 1.00 8.89 309 TYR B C 1
ATOM 4788 O O . TYR B 1 287 ? 18.314 27.707 2.581 1.00 8.78 309 TYR B O 1
ATOM 4797 N N . ALA B 1 288 ? 18.019 29.920 2.451 1.00 8.97 310 ALA B N 1
ATOM 4798 C CA . ALA B 1 288 ? 16.564 29.834 2.603 1.00 9.19 310 ALA B CA 1
ATOM 4799 C C . ALA B 1 288 ? 15.920 29.213 1.375 1.00 8.70 310 ALA B C 1
ATOM 4800 O O . ALA B 1 288 ? 16.482 29.255 0.296 1.00 7.92 310 ALA B O 1
ATOM 4802 N N . ASN B 1 289 ? 14.719 28.667 1.548 1.00 9.36 311 ASN B N 1
ATOM 4803 C CA . ASN B 1 289 ? 13.932 28.114 0.444 1.00 9.36 311 ASN B CA 1
ATOM 4804 C C . ASN B 1 289 ? 12.581 28.836 0.321 1.00 9.78 311 ASN B C 1
ATOM 4805 O O . ASN B 1 289 ? 12.294 29.760 1.078 1.00 9.79 311 ASN B O 1
ATOM 4810 N N . ALA B 1 290 ? 11.763 28.433 -0.645 1.00 9.73 312 ALA B N 1
ATOM 4811 C CA . ALA B 1 290 ? 10.514 29.151 -0.915 1.00 10.28 312 ALA B CA 1
ATOM 4812 C C . ALA B 1 290 ? 9.270 28.387 -0.451 1.00 10.63 312 ALA B C 1
ATOM 4813 O O . ALA B 1 290 ? 8.150 28.715 -0.854 1.00 11.18 312 ALA B O 1
ATOM 4815 N N . ILE B 1 291 ? 9.475 27.400 0.423 1.00 11.15 313 ILE B N 1
ATOM 4816 C CA . ILE B 1 291 ? 8.416 26.499 0.908 1.00 11.30 313 ILE B CA 1
ATOM 4817 C C . ILE B 1 291 ? 8.106 26.789 2.388 1.00 11.47 313 ILE B C 1
ATOM 4818 O O . ILE B 1 291 ? 8.852 26.381 3.271 1.00 10.94 313 ILE B O 1
ATOM 4823 N N . PRO B 1 292 ? 7.007 27.506 2.667 1.00 11.74 314 PRO B N 1
ATOM 4824 C CA . PRO B 1 292 ? 6.778 27.877 4.074 1.00 12.18 314 PRO B CA 1
ATOM 4825 C C . PRO B 1 292 ? 6.672 26.660 4.993 1.00 12.23 314 PRO B C 1
ATOM 4826 O O . PRO B 1 292 ? 7.056 26.738 6.150 1.00 12.76 314 PRO B O 1
ATOM 4830 N N . GLY B 1 293 ? 6.195 25.535 4.468 1.00 12.30 315 GLY B N 1
ATOM 4831 C CA . GLY B 1 293 ? 6.047 24.316 5.256 1.00 12.05 315 GLY B CA 1
ATOM 4832 C C . GLY B 1 293 ? 7.341 23.629 5.647 1.00 11.89 315 GLY B C 1
ATOM 4833 O O . GLY B 1 293 ? 7.338 22.748 6.502 1.00 11.31 315 GLY B O 1
ATOM 4834 N N . ALA B 1 294 ? 8.452 24.011 5.020 1.00 12.45 316 ALA B N 1
ATOM 4835 C CA . ALA B 1 294 ? 9.773 23.514 5.448 1.00 12.84 316 ALA B CA 1
ATOM 4836 C C . ALA B 1 294 ? 10.299 24.161 6.736 1.00 13.22 316 ALA B C 1
ATOM 4837 O O . ALA B 1 294 ? 11.145 23.582 7.413 1.00 12.84 316 ALA B O 1
ATOM 4839 N N . ARG B 1 295 ? 9.846 25.374 7.049 1.00 14.56 317 ARG B N 1
ATOM 4840 C CA . ARG B 1 295 ? 10.392 26.118 8.192 1.00 15.60 317 ARG B CA 1
ATOM 4841 C C . ARG B 1 295 ? 10.369 25.300 9.475 1.00 15.41 317 ARG B C 1
ATOM 4842 O O . ARG B 1 295 ? 11.386 25.182 10.146 1.00 15.41 317 ARG B O 1
ATOM 4850 N N . PRO B 1 296 ? 9.198 24.757 9.835 1.00 15.60 318 PRO B N 1
ATOM 4851 C CA . PRO B 1 296 ? 9.067 24.010 11.084 1.00 15.58 318 PRO B CA 1
ATOM 4852 C C . PRO B 1 296 ? 9.932 22.752 11.126 1.00 14.95 318 PRO B C 1
ATOM 4853 O O . PRO B 1 296 ? 10.230 22.257 12.208 1.00 14.88 318 PRO B O 1
ATOM 4857 N N . LEU B 1 297 ? 10.361 22.258 9.967 1.00 14.36 319 LEU B N 1
ATOM 4858 C CA . LEU B 1 297 ? 11.191 21.046 9.930 1.00 14.04 319 LEU B CA 1
ATOM 4859 C C . LEU B 1 297 ? 12.708 21.330 9.901 1.00 14.06 319 LEU B C 1
ATOM 4860 O O . LEU B 1 297 ? 13.522 20.401 9.965 1.00 13.79 319 LEU B O 1
ATOM 4873 N N . ASP B 1 299 ? 16.616 22.925 10.782 1.00 12.81 321 ASP B N 1
ATOM 4874 C CA . ASP B 1 299 ? 17.482 23.288 11.900 1.00 12.71 321 ASP B CA 1
ATOM 4875 C C . ASP B 1 299 ? 17.244 24.746 12.308 1.00 12.78 321 ASP B C 1
ATOM 4876 O O . ASP B 1 299 ? 17.342 25.648 11.455 1.00 12.38 321 ASP B O 1
ATOM 4881 N N . LYS B 1 300 ? 16.971 24.986 13.592 1.00 11.32 322 LYS B N 1
ATOM 4882 C CA . LYS B 1 300 ? 16.782 26.340 14.070 1.00 12.23 322 LYS B CA 1
ATOM 4883 C C . LYS B 1 300 ? 18.000 27.215 13.787 1.00 11.71 322 LYS B C 1
ATOM 4884 O O . LYS B 1 300 ? 17.855 28.410 13.573 1.00 12.16 322 LYS B O 1
ATOM 4890 N N . SER B 1 301 ? 19.193 26.630 13.809 1.00 10.77 323 SER B N 1
ATOM 4891 C CA . SER B 1 301 ? 20.408 27.403 13.531 1.00 11.05 323 SER B CA 1
ATOM 4892 C C . SER B 1 301 ? 20.340 28.064 12.144 1.00 10.61 323 SER B C 1
ATOM 4893 O O . SER B 1 301 ? 20.989 29.086 11.893 1.00 10.32 323 SER B O 1
ATOM 4896 N N . VAL B 1 302 ? 19.555 27.474 11.247 1.00 10.54 324 VAL B N 1
ATOM 4897 C CA . VAL B 1 302 ? 19.380 28.043 9.914 1.00 10.35 324 VAL B CA 1
ATOM 4898 C C . VAL B 1 302 ? 18.143 28.921 9.825 1.00 10.39 324 VAL B C 1
ATOM 4899 O O . VAL B 1 302 ? 18.219 30.069 9.385 1.00 9.61 324 VAL B O 1
ATOM 4903 N N . SER B 1 303 ? 17.002 28.398 10.267 1.00 11.43 325 SER B N 1
ATOM 4904 C CA . SER B 1 303 ? 15.745 29.117 10.079 1.00 12.43 325 SER B CA 1
ATOM 4905 C C . SER B 1 303 ? 15.655 30.372 10.954 1.00 12.92 325 SER B C 1
ATOM 4906 O O . SER B 1 303 ? 14.938 31.304 10.617 1.00 12.53 325 SER B O 1
ATOM 4909 N N . ASP B 1 304 ? 16.374 30.388 12.079 1.00 12.84 326 ASP B N 1
ATOM 4910 C CA . ASP B 1 304 ? 16.296 31.522 12.997 1.00 13.23 326 ASP B CA 1
ATOM 4911 C C . ASP B 1 304 ? 17.484 32.487 12.848 1.00 12.90 326 ASP B C 1
ATOM 4912 O O . ASP B 1 304 ? 17.697 33.363 13.692 1.00 13.14 326 ASP B O 1
ATOM 4917 N N . SER B 1 305 ? 18.259 32.326 11.779 1.00 12.29 327 SER B N 1
ATOM 4918 C CA . SER B 1 305 ? 19.328 33.275 11.480 1.00 12.19 327 SER B CA 1
ATOM 4919 C C . SER B 1 305 ? 18.781 34.475 10.700 1.00 12.47 327 SER B C 1
ATOM 4920 O O . SER B 1 305 ? 18.144 34.316 9.660 1.00 12.10 327 SER B O 1
ATOM 4923 N N . GLU B 1 306 ? 19.011 35.676 11.217 1.00 12.51 328 GLU B N 1
ATOM 4924 C CA . GLU B 1 306 ? 18.571 36.878 10.534 1.00 13.11 328 GLU B CA 1
ATOM 4925 C C . GLU B 1 306 ? 19.394 37.170 9.276 1.00 12.88 328 GLU B C 1
ATOM 4926 O O . GLU B 1 306 ? 19.054 38.087 8.525 1.00 12.69 328 GLU B O 1
ATOM 4932 N N . GLU B 1 307 ? 20.457 36.407 9.025 1.00 12.15 329 GLU B N 1
ATOM 4933 C CA . GLU B 1 307 ? 21.147 36.561 7.734 1.00 12.49 329 GLU B CA 1
ATOM 4934 C C . GLU B 1 307 ? 20.690 35.570 6.660 1.00 12.81 329 GLU B C 1
ATOM 4935 O O . GLU B 1 307 ? 20.756 35.877 5.465 1.00 14.17 329 GLU B O 1
ATOM 4941 N N . VAL B 1 308 ? 20.185 34.407 7.069 1.00 12.51 330 VAL B N 1
ATOM 4942 C CA . VAL B 1 308 ? 19.579 33.456 6.131 1.00 11.82 330 VAL B CA 1
ATOM 4943 C C . VAL B 1 308 ? 18.161 33.912 5.760 1.00 13.04 330 VAL B C 1
ATOM 4944 O O . VAL B 1 308 ? 17.785 33.944 4.577 1.00 12.17 330 VAL B O 1
ATOM 4948 N N . TYR B 1 309 ? 17.386 34.266 6.786 1.00 13.20 331 TYR B N 1
ATOM 4949 C CA . TYR B 1 309 ? 16.030 34.778 6.622 1.00 14.62 331 TYR B CA 1
ATOM 4950 C C . TYR B 1 309 ? 15.975 36.176 7.224 1.00 14.91 331 TYR B C 1
ATOM 4951 O O . TYR B 1 309 ? 15.591 36.331 8.373 1.00 15.69 331 TYR B O 1
ATOM 4960 N N . PRO B 1 310 ? 16.371 37.197 6.456 1.00 15.63 332 PRO B N 1
ATOM 4961 C CA . PRO B 1 310 ? 16.505 38.541 7.018 1.00 16.44 332 PRO B CA 1
ATOM 4962 C C . PRO B 1 310 ? 15.168 39.203 7.347 1.00 17.66 332 PRO B C 1
ATOM 4963 O O . PRO B 1 310 ? 14.171 38.936 6.677 1.00 16.80 332 PRO B O 1
ATOM 4967 N N . PRO B 1 311 ? 15.149 40.083 8.366 1.00 19.15 333 PRO B N 1
ATOM 4968 C CA . PRO B 1 311 ? 13.920 40.775 8.719 1.00 20.42 333 PRO B CA 1
ATOM 4969 C C . PRO B 1 311 ? 13.645 41.930 7.760 1.00 21.51 333 PRO B C 1
ATOM 4970 O O . PRO B 1 311 ? 14.520 42.314 6.972 1.00 21.47 333 PRO B O 1
ATOM 4974 N N . GLN B 1 312 ? 12.434 42.474 7.829 1.00 22.65 334 GLN B N 1
ATOM 4975 C CA . GLN B 1 312 ? 12.015 43.537 6.931 1.00 23.62 334 GLN B CA 1
ATOM 4976 C C . GLN B 1 312 ? 13.011 44.692 6.897 1.00 23.62 334 GLN B C 1
ATOM 4977 O O . GLN B 1 312 ? 13.343 45.203 5.823 1.00 24.31 334 GLN B O 1
ATOM 4983 N N . ALA B 1 313 ? 13.484 45.108 8.067 1.00 23.43 335 ALA B N 1
ATOM 4984 C CA . ALA B 1 313 ? 14.443 46.210 8.180 1.00 23.36 335 ALA B CA 1
ATOM 4985 C C . ALA B 1 313 ? 15.715 45.999 7.332 1.00 23.32 335 ALA B C 1
ATOM 4986 O O . ALA B 1 313 ? 16.300 46.952 6.793 1.00 22.89 335 ALA B O 1
ATOM 4988 N N . VAL B 1 314 ? 16.152 44.747 7.224 1.00 23.01 336 VAL B N 1
ATOM 4989 C CA . VAL B 1 314 ? 17.309 44.446 6.394 1.00 22.79 336 VAL B CA 1
ATOM 4990 C C . VAL B 1 314 ? 16.909 44.317 4.925 1.00 22.31 336 VAL B C 1
ATOM 4991 O O . VAL B 1 314 ? 17.597 44.815 4.042 1.00 22.05 336 VAL B O 1
ATOM 4995 N N . LEU B 1 315 ? 15.786 43.657 4.672 1.00 22.35 337 LEU B N 1
ATOM 4996 C CA . LEU B 1 315 ? 15.271 43.501 3.317 1.00 22.73 337 LEU B CA 1
ATOM 4997 C C . LEU B 1 315 ? 15.130 44.839 2.596 1.00 22.63 337 LEU B C 1
ATOM 4998 O O . LEU B 1 315 ? 15.342 44.921 1.387 1.00 22.44 337 LEU B O 1
ATOM 5003 N N . ASP B 1 316 ? 14.802 45.883 3.356 1.00 22.66 338 ASP B N 1
ATOM 5004 C CA . ASP B 1 316 ? 14.614 47.219 2.818 1.00 22.35 338 ASP B CA 1
ATOM 5005 C C . ASP B 1 316 ? 15.885 47.849 2.296 1.00 21.81 338 ASP B C 1
ATOM 5006 O O . ASP B 1 316 ? 15.835 48.741 1.446 1.00 21.67 338 ASP B O 1
ATOM 5011 N N . LYS B 1 317 ? 17.024 47.424 2.828 1.00 20.61 339 LYS B N 1
ATOM 5012 C CA . LYS B 1 317 ? 18.305 47.913 2.324 1.00 19.58 339 LYS B CA 1
ATOM 5013 C C . LYS B 1 317 ? 18.808 47.159 1.078 1.00 17.64 339 LYS B C 1
ATOM 5014 O O . LYS B 1 317 ? 19.709 47.629 0.391 1.00 17.37 339 LYS B O 1
ATOM 5020 N N . LEU B 1 318 ? 18.237 45.995 0.784 1.00 15.82 340 LEU B N 1
ATOM 5021 C CA . LEU B 1 318 ? 18.771 45.138 -0.284 1.00 14.35 340 LEU B CA 1
ATOM 5022 C C . LEU B 1 318 ? 18.218 45.478 -1.668 1.00 13.89 340 LEU B C 1
ATOM 5023 O O . LEU B 1 318 ? 17.101 45.947 -1.793 1.00 13.68 340 LEU B O 1
ATOM 5028 N N . TYR B 1 319 ? 18.999 45.206 -2.709 1.00 13.24 341 TYR B N 1
ATOM 5029 C CA . TYR B 1 319 ? 18.557 45.476 -4.073 1.00 12.90 341 TYR B CA 1
ATOM 5030 C C . TYR B 1 319 ? 18.399 44.189 -4.867 1.00 12.73 341 TYR B C 1
ATOM 5031 O O . TYR B 1 319 ? 19.239 43.303 -4.773 1.00 12.19 341 TYR B O 1
ATOM 5040 N N . VAL B 1 320 ? 17.313 44.086 -5.631 1.00 12.51 342 VAL B N 1
ATOM 5041 C CA . VAL B 1 320 ? 17.104 42.958 -6.546 1.00 12.59 342 VAL B CA 1
ATOM 5042 C C . VAL B 1 320 ? 17.682 43.301 -7.925 1.00 12.50 342 VAL B C 1
ATOM 5043 O O . VAL B 1 320 ? 17.499 44.422 -8.421 1.00 11.51 342 VAL B O 1
ATOM 5047 N N . SER B 1 321 ? 18.409 42.360 -8.526 1.00 12.09 343 SER B N 1
ATOM 5048 C CA . SER B 1 321 ? 18.982 42.571 -9.863 1.00 12.60 343 SER B CA 1
ATOM 5049 C C . SER B 1 321 ? 17.858 42.630 -10.896 1.00 12.68 343 SER B C 1
ATOM 5050 O O . SER B 1 321 ? 17.033 41.719 -10.973 1.00 12.40 343 SER B O 1
ATOM 5053 N N . ALA B 1 322 ? 17.825 43.702 -11.681 1.00 13.14 344 ALA B N 1
ATOM 5054 C CA . ALA B 1 322 ? 16.801 43.853 -12.718 1.00 13.39 344 ALA B CA 1
ATOM 5055 C C . ALA B 1 322 ? 17.179 43.061 -13.971 1.00 13.58 344 ALA B C 1
ATOM 5056 O O . ALA B 1 322 ? 18.348 42.748 -14.198 1.00 12.52 344 ALA B O 1
ATOM 5058 N N . VAL B 1 323 ? 16.183 42.711 -14.775 1.00 14.12 345 VAL B N 1
ATOM 5059 C CA . VAL B 1 323 ? 16.452 42.148 -16.082 1.00 14.54 345 VAL B CA 1
ATOM 5060 C C . VAL B 1 323 ? 16.900 43.309 -16.985 1.00 14.80 345 VAL B C 1
ATOM 5061 O O . VAL B 1 323 ? 16.077 44.097 -17.422 1.00 14.80 345 VAL B O 1
ATOM 5065 N N . LEU B 1 324 ? 18.196 43.421 -17.259 1.00 15.06 346 LEU B N 1
ATOM 5066 C CA . LEU B 1 324 ? 18.723 44.603 -17.976 1.00 15.80 346 LEU B CA 1
ATOM 5067 C C . LEU B 1 324 ? 18.609 44.523 -19.513 1.00 15.86 346 LEU B C 1
ATOM 5068 O O . LEU B 1 324 ? 18.667 43.431 -20.083 1.00 16.05 346 LEU B O 1
ATOM 5073 N N . PRO B 1 325 ? 18.426 45.685 -20.175 1.00 15.90 347 PRO B N 1
ATOM 5074 C CA . PRO B 1 325 ? 18.466 45.785 -21.640 1.00 16.01 347 PRO B CA 1
ATOM 5075 C C . PRO B 1 325 ? 19.857 45.450 -22.178 1.00 15.88 347 PRO B C 1
ATOM 5076 O O . PRO B 1 325 ? 20.863 45.741 -21.527 1.00 15.25 347 PRO B O 1
ATOM 5080 N N . ALA B 1 326 ? 19.894 44.835 -23.358 1.00 15.77 348 ALA B N 1
ATOM 5081 C CA . ALA B 1 326 ? 21.141 44.473 -24.028 1.00 15.73 348 ALA B CA 1
ATOM 5082 C C . ALA B 1 326 ? 22.215 45.542 -23.912 1.00 15.49 348 ALA B C 1
ATOM 5083 O O . ALA B 1 326 ? 23.366 45.242 -23.591 1.00 14.90 348 ALA B O 1
ATOM 5085 N N . LYS B 1 327 ? 21.840 46.795 -24.171 1.00 14.93 349 LYS B N 1
ATOM 5086 C CA . LYS B 1 327 ? 22.802 47.895 -24.160 1.00 14.94 349 LYS B CA 1
ATOM 5087 C C . LYS B 1 327 ? 23.508 48.077 -22.817 1.00 14.17 349 LYS B C 1
ATOM 5088 O O . LYS B 1 327 ? 24.692 48.380 -22.767 1.00 13.37 349 LYS B O 1
ATOM 5094 N N . VAL B 1 328 ? 22.772 47.911 -21.724 1.00 13.76 350 VAL B N 1
ATOM 5095 C CA . VAL B 1 328 ? 23.362 48.076 -20.406 1.00 13.26 350 VAL B CA 1
ATOM 5096 C C . VAL B 1 328 ? 24.264 46.892 -20.087 1.00 13.71 350 VAL B C 1
ATOM 5097 O O . VAL B 1 328 ? 25.325 47.053 -19.471 1.00 13.10 350 VAL B O 1
ATOM 5101 N N . LEU B 1 329 ? 23.864 45.699 -20.529 1.00 14.24 351 LEU B N 1
ATOM 5102 C CA . LEU B 1 329 ? 24.693 44.507 -20.310 1.00 15.06 351 LEU B CA 1
ATOM 5103 C C . LEU B 1 329 ? 26.031 44.597 -21.038 1.00 15.62 351 LEU B C 1
ATOM 5104 O O . LEU B 1 329 ? 27.058 44.180 -20.504 1.00 15.33 351 LEU B O 1
ATOM 5109 N N . ARG B 1 330 ? 26.024 45.159 -22.248 1.00 16.29 352 ARG B N 1
ATOM 5110 C CA . ARG B 1 330 ? 27.280 45.385 -22.973 1.00 16.41 352 ARG B CA 1
ATOM 5111 C C . ARG B 1 330 ? 28.194 46.302 -22.168 1.00 16.16 352 ARG B C 1
ATOM 5112 O O . ARG B 1 330 ? 29.373 46.016 -21.990 1.00 15.49 352 ARG B O 1
ATOM 5120 N N . LEU B 1 331 ? 27.634 47.415 -21.699 1.00 16.55 353 LEU B N 1
ATOM 5121 C CA . LEU B 1 331 ? 28.355 48.377 -20.865 1.00 17.03 353 LEU B CA 1
ATOM 5122 C C . LEU B 1 331 ? 28.972 47.682 -19.656 1.00 16.84 353 LEU B C 1
ATOM 5123 O O . LEU B 1 331 ? 30.157 47.846 -19.354 1.00 16.63 353 LEU B O 1
ATOM 5128 N N . GLN B 1 332 ? 28.155 46.899 -18.967 1.00 17.29 354 GLN B N 1
ATOM 5129 C CA . GLN B 1 332 ? 28.614 46.160 -17.792 1.00 17.44 354 GLN B CA 1
ATOM 5130 C C . GLN B 1 332 ? 29.751 45.198 -18.153 1.00 17.79 354 GLN B C 1
ATOM 5131 O O . GLN B 1 332 ? 30.782 45.151 -17.472 1.00 17.83 354 GLN B O 1
ATOM 5137 N N . THR B 1 333 ? 29.572 44.442 -19.233 1.00 18.38 355 THR B N 1
ATOM 5138 C CA . THR B 1 333 ? 30.575 43.449 -19.650 1.00 18.86 355 THR B CA 1
ATOM 5139 C C . THR B 1 333 ? 31.884 44.111 -20.056 1.00 19.03 355 THR B C 1
ATOM 5140 O O . THR B 1 333 ? 32.968 43.677 -19.668 1.00 19.43 355 THR B O 1
ATOM 5144 N N . ARG B 1 334 ? 31.786 45.170 -20.841 1.00 19.25 356 ARG B N 1
ATOM 5145 C CA . ARG B 1 334 ? 32.982 45.887 -21.260 1.00 19.80 356 ARG B CA 1
ATOM 5146 C C . ARG B 1 334 ? 33.690 46.534 -20.064 1.00 19.32 356 ARG B C 1
ATOM 5147 O O . ARG B 1 334 ? 34.916 46.524 -19.974 1.00 18.66 356 ARG B O 1
ATOM 5155 N N . THR B 1 335 ? 32.914 47.072 -19.129 1.00 18.97 357 THR B N 1
ATOM 5156 C CA . THR B 1 335 ? 33.501 47.681 -17.940 1.00 19.06 357 THR B CA 1
ATOM 5157 C C . THR B 1 335 ? 34.278 46.642 -17.119 1.00 19.61 357 THR B C 1
ATOM 5158 O O . THR B 1 335 ? 35.388 46.900 -16.645 1.00 19.09 357 THR B O 1
ATOM 5162 N N . TRP B 1 336 ? 33.686 45.461 -16.983 1.00 19.73 358 TRP B N 1
ATOM 5163 C CA . TRP B 1 336 ? 34.259 44.393 -16.185 1.00 20.71 358 TRP B CA 1
ATOM 5164 C C . TRP B 1 336 ? 35.531 43.853 -16.839 1.00 21.71 358 TRP B C 1
ATOM 5165 O O . TRP B 1 336 ? 36.541 43.619 -16.160 1.00 21.58 358 TRP B O 1
ATOM 5176 N N . THR B 1 337 ? 35.495 43.667 -18.158 1.00 22.98 359 THR B N 1
ATOM 5177 C CA . THR B 1 337 ? 36.679 43.201 -18.866 1.00 24.61 359 THR B CA 1
ATOM 5178 C C . THR B 1 337 ? 37.857 44.100 -18.533 1.00 25.03 359 THR B C 1
ATOM 5179 O O . THR B 1 337 ? 38.909 43.625 -18.094 1.00 25.33 359 THR B O 1
ATOM 5183 N N . ARG B 1 338 ? 37.671 45.400 -18.715 1.00 25.65 360 ARG B N 1
ATOM 5184 C CA . ARG B 1 338 ? 38.718 46.357 -18.390 1.00 26.29 360 ARG B CA 1
ATOM 5185 C C . ARG B 1 338 ? 39.270 46.120 -16.995 1.00 26.36 360 ARG B C 1
ATOM 5186 O O . ARG B 1 338 ? 40.476 46.155 -16.784 1.00 26.08 360 ARG B O 1
ATOM 5194 N N . ILE B 1 339 ? 38.375 45.918 -16.032 1.00 26.26 361 ILE B N 1
ATOM 5195 C CA . ILE B 1 339 ? 38.790 45.566 -14.685 1.00 26.19 361 ILE B CA 1
ATOM 5196 C C . ILE B 1 339 ? 39.329 44.131 -14.674 1.00 26.15 361 ILE B C 1
ATOM 5197 O O . ILE B 1 339 ? 40.374 43.857 -14.083 1.00 26.59 361 ILE B O 1
#

CATH classification: 3.40.190.10 (+1 more: 3.40.190.10)

B-factor: mean 17.01, std 5.81, range [4.37, 43.13]

InterPro domains:
  IPR001188 Spermidine/putrescine-binding periplasmic protein [PIRSF019574] (16-364)
  IPR001188 Spermidine/putrescine-binding periplasmic protein [PR00909] (32-48)
  IPR001188 Spermidine/putrescine-binding periplasmic protein [PR00909] (48-69)
  IPR001188 Spermidine/putrescine-binding periplasmic protein [PR00909] (75-89)
  IPR001188 Spermidine/putrescine-binding periplasmic protein [PR00909] (91-104)
  IPR001188 Spermidine/putrescine-binding periplasmic protein [PR00909] (124-140)
  IPR001188 Spermidine/putrescine-binding periplasmic protein [PR00909] (154-168)
  IPR001188 Spermidine/putrescine-binding periplasmic protein [PR00909] (177-196)
  IPR001188 Spermidine/putrescine-binding periplasmic protein [PR00909] (214-233)
  IPR001188 Spermidine/putrescine-binding periplasmic protein [PR00909] (264-283)
  IPR001188 Spermidine/putrescine-binding periplasmic protein [PR00909] (309-335)
  IPR006059 Bacterial-type extracellular solute-binding protein [PF13416] (43-326)

Organism: Pseudomonas aeruginosa (strain ATCC 15692 / DSM 22644 / CIP 104116 / JCM 14847 / LMG 12228 / 1C / PRS 101 / PAO1) (NCBI:txid208964)

Secondary structure (DSSP, 8-state):
-EEEEEETT-S-TTHHHHHHHHH---EEEEEESSHHHHHHHHHTS----SEE--BHHHHHHHHHTT-BPPP-GGG-GGGGGS-HHHHHHHTTTSGGG-S----EEEEEEEEEEHHHHHHHH-S----STHHHH-TT---SGGG-EE---S---HHHHHHTTS-TT---HHHHHHHHHHHHHHGGG--B--SSHHHHHHHHTS-SEEEEEHHHHHHHHHHHHHHTS---EEEE--TT--EEEEE---BTT-S-HHHHHHHHHHHTSHHHHHHHHHHH--EES-GGGTT--HHHHTBTTTS--HHHHTT-EEPP---HHHHHHHHHHHHHH-/-EEEEESS-S-TTHHHHHHHHH----EEEEES-HHHHHHHH----SEE--BHHHHHHHHHTT-BPPP-GGG-GGGGGS-HHHHHHHTTTSGGG-S----EEEEEEEEEEHHHHHHHH-S----STHHHH-TT---SGGG-EE---S---HHHHHHTTS-TT---HHHHHHHHHHHHHHTTT--B--SSHHHHHHHHTS-SEEEEEHHHHHHHHHHHHHHTS---EEEE--TT--EEEEE---BTT-S-HHHHHHHHHHHTSHHHHHHHHHHH--EES-GGGTT--HHHHTBTTTS--HHHHTT-EEPP---HHHHHHHHHHHHH-

Nearest PDB structures (foldseek):
  6ikm-assembly13_M  TM=9.983E-01  e=2.357E-57  Pseudomonas aeruginosa
  3ttm-assembly1_A  TM=9.891E-01  e=7.117E-45  Pseudomonas aeruginosa
  7oyu-assembly1_A  TM=9.502E-01  e=3.699E-45  Escherichia coli K-12
  7oyz-assembly1_A  TM=9.410E-01  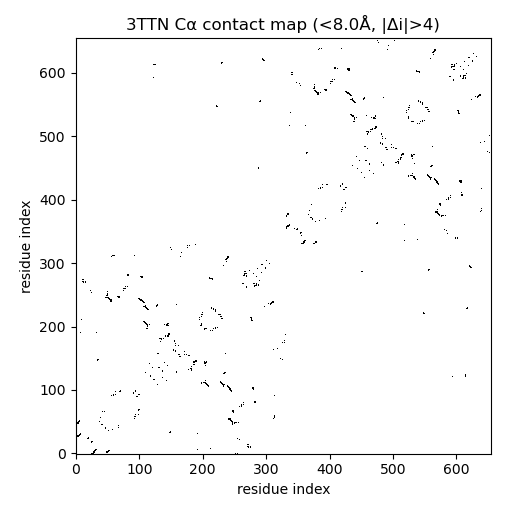e=3.102E-44  Escherichia coli K-12
  8asz-assembly1_A  TM=9.536E-01  e=2.092E-43  Escherichia coli K-12

Sequence (655 aa):
SLHIYNWTDYIAPTTLKDFTKESGIDVSYDVFDSNETLEGKLVSGHSGYDIVVPSNNFLGKQIQAGAFQKLDKSKLPNWKNLDPALLKQLEVSDPGNQYAVPYLWGTNGIGYNVAKVKEVLGDQPIDSWAILFEPENKKLAKCGVAFDSGDELPAALNYLGLDPNTHDPKDYKKAEEVLTKVRPYVSYFHSSKYISDLANGNICVAFGYSGDVFQAAARAEEAGKGIDIQYVIPKEGANLWFDLAIPADAKAADNAYAFIDYLLRPEVIAKVSDYVGYANAIPGARPLDKSVSDSEEVYPPQAVLDKLYVSAVLPAKVLRLQTRTWTRIKLHIYNWTDYIAPTTLKDFTKESGIDVSYDVFDSNETLEGKLVSGYDIVVPSNNFLGKQIQAGAFQKLDKSKLPNWKNLDPALLKQLEVSDPGNQYAVPYLWGTNGIGYNVAKVKEVLGDQPIDSWAILFEPENKKLAKCGVAFDSGDELPAALNYLGLDPNTHDPKDYKKAEEVLTKVRPYVSYFHSSKYISDLANGNICVAFGYSGDVFQAAARAEEAGKGIDIQYVIPKEGANLWFDLAIPADAKAADNAYAFIDYLLRPEVIAKVSDYVGYANAIPGARPLDKSVSDSEEVYPPQAVLDKLYVSAVLPAKVLRLQTRTWTRI

Radius of gyration: 27.31 Å; Cα contacts (8 Å, |Δi|>4): 1267; chains: 2; bounding box: 52×53×82 Å

GO terms:
  GO:0019809 spermidine binding (F, IDA)
  GO:0015846 polyamine transport (P, IMP)

Solvent-accessible surface area: 26199 Å² total